Protein AF-A0A835WDF1-F1 (afdb_monomer_lite)

Foldseek 3Di:
DDDPPDPPCPDDPCLPCQVCVVVVVVVVPPDPPDPDDDPPPPADPPCVLLVVLSVVLSVLLVVLVVPDPVVVVLVVLLPDDLVVLLVVLLVVLVVLLVVLVVLCVVLVHDLQLADDPDVLLVVLLVLLLVLLVVLLVCLVVCPDPVNCSVCVLSVVLLVLVLVVCNSSLNPDDLVSLLSSLLSNQLSLLSNLASSLLSVVVVVVLVVVVVVPPDPPPPPDDDDDDPPVCVPPPPVVPCPPVCCLVVSLQVSLQVSLQVQLVVLLVSLAQDPSSVVSLVVCLVCQLVVLLVVLVVVCVVPVVVLVSPPPPPPPPPPDDDDDDDDDDDDDDDDDDDDDDDDDDDDDDDDDDDDDDDPPDPDDDPPPVDDDPDDDPDPDDDPPDRDSVVSSVSSVSSSVSSVVSVVVVNVSSSVSSVVSSVVSSVLSSSLSVSCSVSSGNSSSSSSSSVSSSSSSVVSVVVVVVVVVVVVVVVVVVVVVVVVVPPPD

Radius of gyration: 32.87 Å; chains: 1; bounding box: 90×77×96 Å

Structure (mmCIF, N/CA/C/O backbone):
data_AF-A0A835WDF1-F1
#
_entry.id   AF-A0A835WDF1-F1
#
loop_
_atom_site.group_PDB
_atom_site.id
_atom_site.type_symbol
_atom_site.label_atom_id
_atom_site.label_alt_id
_atom_site.label_comp_id
_atom_site.label_asym_id
_atom_site.label_entity_id
_atom_site.label_seq_id
_atom_site.pdbx_PDB_ins_code
_atom_site.Cartn_x
_atom_site.Cartn_y
_atom_site.Cartn_z
_atom_site.occupancy
_atom_site.B_iso_or_equiv
_atom_site.auth_seq_id
_atom_site.auth_comp_id
_atom_site.auth_asym_id
_atom_site.auth_atom_id
_atom_site.pdbx_PDB_model_num
ATOM 1 N N . MET A 1 1 ? -16.265 18.493 -28.691 1.00 36.94 1 MET A N 1
ATOM 2 C CA . MET A 1 1 ? -14.915 18.797 -28.165 1.00 36.94 1 MET A CA 1
ATOM 3 C C . MET A 1 1 ? -14.176 17.486 -27.919 1.00 36.94 1 MET A C 1
ATOM 5 O O . MET A 1 1 ? -14.350 16.882 -26.872 1.00 36.94 1 MET A O 1
ATOM 9 N N . GLN A 1 2 ? -13.407 17.004 -28.897 1.00 31.72 2 GLN A N 1
ATOM 10 C CA . GLN A 1 2 ? -12.530 15.843 -28.718 1.00 31.72 2 GLN A CA 1
ATOM 11 C C . GLN A 1 2 ? -11.240 16.332 -28.051 1.00 31.72 2 GLN A C 1
ATOM 13 O O . GLN A 1 2 ? -10.405 16.962 -28.696 1.00 31.72 2 GLN A O 1
ATOM 18 N N . ARG A 1 3 ? -11.096 16.116 -26.738 1.00 35.12 3 ARG A N 1
ATOM 19 C CA . ARG A 1 3 ? -9.799 16.287 -26.073 1.00 35.12 3 ARG A CA 1
ATOM 20 C C . ARG A 1 3 ? -8.890 15.183 -26.602 1.00 35.12 3 ARG A C 1
ATOM 22 O O . ARG A 1 3 ? -9.065 14.024 -26.247 1.00 35.12 3 ARG A O 1
ATOM 29 N N . THR A 1 4 ? -7.939 15.543 -27.458 1.00 34.62 4 THR A N 1
ATOM 30 C CA . THR A 1 4 ? -6.808 14.684 -27.819 1.00 34.62 4 THR A CA 1
ATOM 31 C C . THR A 1 4 ? -6.113 14.255 -26.528 1.00 34.62 4 THR A C 1
ATOM 33 O O . THR A 1 4 ? -5.432 15.068 -25.895 1.00 34.62 4 THR A O 1
ATOM 36 N N . GLN A 1 5 ? -6.329 13.008 -26.104 1.00 34.47 5 GLN A N 1
ATOM 37 C CA . GLN A 1 5 ? -5.594 12.393 -25.006 1.00 34.47 5 GLN A CA 1
ATOM 38 C C . GLN A 1 5 ? -4.127 12.320 -25.429 1.00 34.47 5 GLN A C 1
ATOM 40 O O . GLN A 1 5 ? -3.718 11.453 -26.197 1.00 34.47 5 GLN A O 1
ATOM 45 N N . LYS A 1 6 ? -3.320 13.279 -24.964 1.00 34.97 6 LYS A N 1
ATOM 46 C CA . LYS A 1 6 ? -1.870 13.098 -24.959 1.00 34.97 6 LYS A CA 1
ATOM 47 C C . LYS A 1 6 ? -1.597 11.873 -24.086 1.00 34.97 6 LYS A C 1
ATOM 49 O O . LYS A 1 6 ? -2.117 11.855 -22.970 1.00 34.97 6 LYS A O 1
ATOM 54 N N . PRO A 1 7 ? -0.797 10.890 -24.537 1.00 38.28 7 PRO A N 1
ATOM 55 C CA . PRO A 1 7 ? -0.366 9.815 -23.661 1.00 38.28 7 PRO A CA 1
ATOM 56 C C . PRO A 1 7 ? 0.332 10.468 -22.470 1.00 38.28 7 PRO A C 1
ATOM 58 O O . PRO A 1 7 ? 1.368 11.129 -22.615 1.00 38.28 7 PRO A O 1
ATOM 61 N N . CYS A 1 8 ? -0.296 10.374 -21.300 1.00 37.38 8 CYS A N 1
ATOM 62 C CA . CYS A 1 8 ? 0.329 10.770 -20.057 1.00 37.38 8 CYS A CA 1
ATOM 63 C C . CYS A 1 8 ? 1.570 9.892 -19.926 1.00 37.38 8 CYS A C 1
ATOM 65 O O . CYS A 1 8 ? 1.456 8.705 -19.649 1.00 37.38 8 CYS A O 1
ATOM 67 N N . ARG A 1 9 ? 2.756 10.475 -20.146 1.00 40.62 9 ARG A N 1
ATOM 68 C CA . ARG A 1 9 ? 4.038 9.903 -19.718 1.00 40.62 9 ARG A CA 1
ATOM 69 C C . ARG A 1 9 ? 4.033 9.875 -18.186 1.00 40.62 9 ARG A C 1
ATOM 71 O O . ARG A 1 9 ? 4.638 10.735 -17.543 1.00 40.62 9 ARG A O 1
ATOM 78 N N . LEU A 1 10 ? 3.239 8.972 -17.621 1.00 38.28 10 LEU A N 1
ATOM 79 C CA . LEU A 1 10 ? 3.130 8.709 -16.198 1.00 38.28 10 LEU A CA 1
ATOM 80 C C . LEU A 1 10 ? 4.486 8.163 -15.749 1.00 38.28 10 LEU A C 1
ATOM 82 O O . LEU A 1 10 ? 5.119 7.382 -16.449 1.00 38.28 10 LEU A O 1
ATOM 86 N N . GLY A 1 11 ? 4.990 8.737 -14.657 1.00 40.88 11 GLY A N 1
ATOM 87 C CA . GLY A 1 11 ? 6.400 8.753 -14.278 1.00 40.88 11 GLY A CA 1
ATOM 88 C C . GLY A 1 11 ? 7.168 7.462 -14.553 1.00 40.88 11 GLY A C 1
ATOM 89 O O . GLY A 1 11 ? 6.852 6.429 -13.969 1.00 40.88 11 GLY A O 1
ATOM 90 N N . ARG A 1 12 ? 8.239 7.585 -15.357 1.00 41.88 12 ARG A N 1
ATOM 91 C CA . ARG A 1 12 ? 9.385 6.659 -15.394 1.00 41.88 12 ARG A CA 1
ATOM 92 C C . ARG A 1 12 ? 9.587 6.088 -13.994 1.00 41.88 12 ARG A C 1
ATOM 94 O O . ARG A 1 12 ? 9.900 6.842 -13.064 1.00 41.88 12 ARG A O 1
ATOM 101 N N . LEU A 1 13 ? 9.355 4.789 -13.847 1.00 46.00 13 LEU A N 1
ATOM 102 C CA . LEU A 1 13 ? 9.562 4.058 -12.609 1.00 46.00 13 LEU A CA 1
ATOM 103 C C . LEU A 1 13 ? 11.010 4.313 -12.164 1.00 46.00 13 LEU A C 1
ATOM 105 O O . LEU A 1 13 ? 11.958 3.768 -12.707 1.00 46.00 13 LEU A O 1
ATOM 109 N N . ARG A 1 14 ? 11.203 5.143 -11.130 1.00 50.44 14 ARG A N 1
ATOM 110 C CA . ARG A 1 14 ? 12.506 5.434 -10.486 1.00 50.44 14 ARG A CA 1
ATOM 111 C C . ARG A 1 14 ? 13.194 4.200 -9.867 1.00 50.44 14 ARG A C 1
ATOM 113 O O . ARG A 1 14 ? 14.158 4.347 -9.123 1.00 50.44 14 ARG A O 1
ATOM 120 N N . VAL A 1 15 ? 12.722 2.999 -10.189 1.00 45.47 15 VAL A N 1
ATOM 121 C CA . VAL A 1 15 ? 13.295 1.699 -9.831 1.00 45.47 15 VAL A CA 1
ATOM 122 C C . VAL A 1 15 ? 14.751 1.600 -10.299 1.00 45.47 15 VAL A C 1
ATOM 124 O O . VAL A 1 15 ? 15.575 0.982 -9.632 1.00 45.47 15 VAL A O 1
ATOM 127 N N . THR A 1 16 ? 15.095 2.265 -11.400 1.00 43.91 16 THR A N 1
ATOM 128 C CA . THR A 1 16 ? 16.429 2.208 -12.007 1.00 43.91 16 THR A CA 1
ATOM 129 C C . THR A 1 16 ? 17.444 3.126 -11.345 1.00 43.91 16 THR A C 1
ATOM 131 O O . THR A 1 16 ? 18.588 2.735 -11.150 1.00 43.91 16 THR A O 1
ATOM 134 N N . ALA A 1 17 ? 17.032 4.320 -10.920 1.00 44.69 17 ALA A N 1
ATOM 135 C CA . ALA A 1 17 ? 17.978 5.339 -10.482 1.00 44.69 17 ALA A CA 1
ATOM 136 C C . ALA A 1 17 ? 18.622 5.047 -9.122 1.00 44.69 17 ALA A C 1
ATOM 138 O O . ALA A 1 17 ? 19.651 5.637 -8.831 1.00 44.69 17 ALA A O 1
ATOM 139 N N . ARG A 1 18 ? 18.045 4.187 -8.267 1.00 48.53 18 ARG A N 1
ATOM 140 C CA . ARG A 1 18 ? 18.513 4.034 -6.874 1.00 48.53 18 ARG A CA 1
ATOM 141 C C . ARG A 1 18 ? 19.314 2.773 -6.589 1.00 48.53 18 ARG A C 1
ATOM 143 O O . ARG A 1 18 ? 20.218 2.837 -5.765 1.00 48.53 18 ARG A O 1
ATOM 150 N N . ALA A 1 19 ? 19.030 1.680 -7.299 1.00 45.53 19 ALA A N 1
ATOM 151 C CA . ALA A 1 19 ? 19.911 0.514 -7.306 1.00 45.53 19 ALA A CA 1
ATOM 152 C C . ALA A 1 19 ? 21.268 0.872 -7.929 1.00 45.53 19 ALA A C 1
ATOM 154 O O . ALA A 1 19 ? 22.293 0.404 -7.450 1.00 45.53 19 ALA A O 1
ATOM 155 N N . THR A 1 20 ? 21.276 1.785 -8.908 1.00 44.28 20 THR A N 1
ATOM 156 C CA . THR A 1 20 ? 22.512 2.327 -9.463 1.00 44.28 20 THR A CA 1
ATOM 157 C C . THR A 1 20 ? 22.977 3.607 -8.781 1.00 44.28 20 THR A C 1
ATOM 159 O O . THR A 1 20 ? 24.143 3.884 -8.910 1.00 44.28 20 THR A O 1
ATOM 162 N N . ALA A 1 21 ? 22.191 4.395 -8.026 1.00 46.03 21 ALA A N 1
ATOM 163 C CA . ALA A 1 21 ? 22.688 5.666 -7.448 1.00 46.03 21 ALA A CA 1
ATOM 164 C C . ALA A 1 21 ? 23.944 5.514 -6.577 1.00 46.03 21 ALA A C 1
ATOM 166 O O . ALA A 1 21 ? 24.794 6.396 -6.611 1.00 46.03 21 ALA A O 1
ATOM 167 N N . GLY A 1 22 ? 24.081 4.420 -5.820 1.00 49.56 22 GLY A N 1
ATOM 168 C CA . GLY A 1 22 ? 25.311 4.152 -5.062 1.00 49.56 22 GLY A CA 1
ATOM 169 C C . GLY A 1 22 ? 26.520 3.881 -5.967 1.00 49.56 22 GLY A C 1
ATOM 170 O O . GLY A 1 22 ? 27.628 4.306 -5.662 1.00 49.56 22 GLY A O 1
ATOM 171 N N . GLU A 1 23 ? 26.293 3.246 -7.116 1.00 47.31 23 GLU A N 1
ATOM 172 C CA . GLU A 1 23 ? 27.319 2.840 -8.087 1.00 47.31 23 GLU A CA 1
ATOM 173 C C . GLU A 1 23 ? 27.581 3.927 -9.154 1.00 47.31 23 GLU A C 1
ATOM 175 O O . GLU A 1 23 ? 28.703 4.149 -9.584 1.00 47.31 23 GLU A O 1
ATOM 180 N N . SER A 1 24 ? 26.559 4.699 -9.518 1.00 45.53 24 SER A N 1
ATOM 181 C CA . SER A 1 24 ? 26.568 5.859 -10.407 1.00 45.53 24 SER A CA 1
ATOM 182 C C . SER A 1 24 ? 27.113 7.098 -9.709 1.00 45.53 24 SER A C 1
ATOM 184 O O . SER A 1 24 ? 27.758 7.890 -10.376 1.00 45.53 24 SER A O 1
ATOM 186 N N . ALA A 1 25 ? 26.918 7.273 -8.395 1.00 50.84 25 ALA A N 1
ATOM 187 C CA . ALA A 1 25 ? 27.629 8.308 -7.638 1.00 50.84 25 ALA A CA 1
ATOM 188 C C . ALA A 1 25 ? 29.126 7.981 -7.516 1.00 50.84 25 ALA A C 1
ATOM 190 O O . ALA A 1 25 ? 29.946 8.893 -7.567 1.00 50.84 25 ALA A O 1
ATOM 191 N N . ALA A 1 26 ? 29.482 6.693 -7.434 1.00 51.72 26 ALA A N 1
ATOM 192 C CA . ALA A 1 26 ? 30.872 6.247 -7.508 1.00 51.72 26 ALA A CA 1
ATOM 193 C C . ALA A 1 26 ? 31.467 6.421 -8.923 1.00 51.72 26 ALA A C 1
ATOM 195 O O . ALA A 1 26 ? 32.619 6.819 -9.051 1.00 51.72 26 ALA A O 1
ATOM 196 N N . LEU A 1 27 ? 30.680 6.208 -9.987 1.00 49.94 27 LEU A N 1
ATOM 197 C CA . LEU A 1 27 ? 31.109 6.422 -11.380 1.00 49.94 27 LEU A CA 1
ATOM 198 C C . LEU A 1 27 ? 31.117 7.907 -11.805 1.00 49.94 27 LEU A C 1
ATOM 200 O O . LEU A 1 27 ? 31.931 8.297 -12.636 1.00 49.94 27 LEU A O 1
ATOM 204 N N . GLN A 1 28 ? 30.260 8.758 -11.230 1.00 49.81 28 GLN A N 1
ATOM 205 C CA . GLN A 1 28 ? 30.216 10.205 -11.507 1.00 49.81 28 GLN A CA 1
ATOM 206 C C . GLN A 1 28 ? 31.259 11.020 -10.734 1.00 49.81 28 GLN A C 1
ATOM 208 O O . GLN A 1 28 ? 31.446 12.193 -11.043 1.00 49.81 28 GLN A O 1
ATOM 213 N N . GLN A 1 29 ? 31.950 10.429 -9.757 1.00 52.03 29 GLN A N 1
ATOM 214 C CA . GLN A 1 29 ? 33.088 11.067 -9.085 1.00 52.03 29 GLN A CA 1
ATOM 215 C C . GLN A 1 29 ? 34.413 10.913 -9.849 1.00 52.03 29 GLN A C 1
ATOM 217 O O . GLN A 1 29 ? 35.457 11.316 -9.338 1.00 52.03 29 GLN A O 1
ATOM 222 N N . SER A 1 30 ? 34.392 10.390 -11.081 1.00 42.69 30 SER A N 1
ATOM 223 C CA . SER A 1 30 ? 35.556 10.477 -11.965 1.00 42.69 30 SER A CA 1
ATOM 224 C C . SER A 1 30 ? 35.763 11.946 -12.386 1.00 42.69 30 SER A C 1
ATOM 226 O O . SER A 1 30 ? 34.835 12.546 -12.932 1.00 42.69 30 SER A O 1
ATOM 228 N N . PRO A 1 31 ? 36.928 12.554 -12.093 1.00 53.31 31 PRO A N 1
ATOM 229 C CA . PRO A 1 31 ? 37.146 13.997 -12.187 1.00 53.31 31 PRO A CA 1
ATOM 230 C C . PRO A 1 31 ? 36.981 14.525 -13.618 1.00 53.31 31 PRO A C 1
ATOM 232 O O . PRO A 1 31 ? 37.459 13.933 -14.581 1.00 53.31 31 PRO A O 1
ATOM 235 N N . ALA A 1 32 ? 36.292 15.661 -13.728 1.00 55.94 32 ALA A N 1
ATOM 236 C CA . ALA A 1 32 ? 35.835 16.296 -14.962 1.00 55.94 32 ALA A CA 1
ATOM 237 C C . ALA A 1 32 ? 36.864 17.251 -15.612 1.00 55.94 32 ALA A C 1
ATOM 239 O O . ALA A 1 32 ? 36.460 18.167 -16.325 1.00 55.94 32 ALA A O 1
ATOM 240 N N . ASP A 1 33 ? 38.166 17.066 -15.371 1.00 50.16 33 ASP A N 1
ATOM 241 C CA . ASP A 1 33 ? 39.182 18.082 -15.702 1.00 50.16 33 ASP A CA 1
ATOM 242 C C . ASP A 1 33 ? 39.882 17.938 -17.068 1.00 50.16 33 ASP A C 1
ATOM 244 O O . ASP A 1 33 ? 40.638 18.830 -17.436 1.00 50.16 33 ASP A O 1
ATOM 248 N N . ASP A 1 34 ? 39.575 16.930 -17.892 1.00 51.88 34 ASP A N 1
ATOM 249 C CA . ASP A 1 34 ? 40.166 16.803 -19.240 1.00 51.88 34 ASP A CA 1
ATOM 250 C C . ASP A 1 34 ? 39.129 17.022 -20.355 1.00 51.88 34 ASP A C 1
ATOM 252 O O . ASP A 1 34 ? 38.756 16.128 -21.116 1.00 51.88 34 ASP A O 1
ATOM 256 N N . ALA A 1 35 ? 38.638 18.256 -20.459 1.00 59.72 35 ALA A N 1
ATOM 257 C CA . ALA A 1 35 ? 37.813 18.708 -21.573 1.00 59.72 35 ALA A CA 1
ATOM 258 C C . ALA A 1 35 ? 38.697 19.260 -22.704 1.00 59.72 35 ALA A C 1
ATOM 260 O O . ALA A 1 35 ? 39.084 20.422 -22.637 1.00 59.72 35 ALA A O 1
ATOM 261 N N . ALA A 1 36 ? 38.993 18.448 -23.734 1.00 56.69 36 ALA A N 1
ATOM 262 C CA . ALA A 1 36 ? 39.144 18.916 -25.133 1.00 56.69 36 ALA A CA 1
ATOM 263 C C . ALA A 1 36 ? 39.573 17.850 -26.165 1.00 56.69 36 ALA A C 1
ATOM 265 O O . ALA A 1 36 ? 39.507 18.143 -27.357 1.00 56.69 36 ALA A O 1
ATOM 266 N N . ALA A 1 37 ? 40.004 16.642 -25.791 1.00 51.91 37 ALA A N 1
ATOM 267 C CA . ALA A 1 37 ? 40.543 15.693 -26.771 1.00 51.91 37 ALA A CA 1
ATOM 268 C C . ALA A 1 37 ? 39.664 14.441 -26.940 1.00 51.91 37 ALA A C 1
ATOM 270 O O . ALA A 1 37 ? 39.667 13.543 -26.108 1.00 51.91 37 ALA A O 1
ATOM 271 N N . ASP A 1 38 ? 38.980 14.393 -28.086 1.00 50.66 38 ASP A N 1
ATOM 272 C CA . ASP A 1 38 ? 38.555 13.178 -28.795 1.00 50.66 38 ASP A CA 1
ATOM 273 C C . ASP A 1 38 ? 37.323 12.404 -28.255 1.00 50.66 38 ASP A C 1
ATOM 275 O O . ASP A 1 38 ? 37.407 11.329 -27.654 1.00 50.66 38 ASP A O 1
ATOM 279 N N . ASP A 1 39 ? 36.131 12.924 -28.584 1.00 52.53 39 ASP A N 1
ATOM 280 C CA . ASP A 1 39 ? 34.796 12.333 -28.335 1.00 52.53 39 ASP A CA 1
ATOM 281 C C . ASP A 1 39 ? 34.558 10.997 -29.093 1.00 52.53 39 ASP A C 1
ATOM 283 O O . ASP A 1 39 ? 33.508 10.364 -28.970 1.00 52.53 39 ASP A O 1
ATOM 287 N N . SER A 1 40 ? 35.540 10.506 -29.860 1.00 54.22 40 SER A N 1
ATOM 288 C CA . SER A 1 40 ? 35.450 9.239 -30.600 1.00 54.22 40 SER A CA 1
ATOM 289 C C . SER A 1 40 ? 35.716 7.994 -29.728 1.00 54.22 40 SER A C 1
ATOM 291 O O . SER A 1 40 ? 35.341 6.866 -30.077 1.00 54.22 40 SER A O 1
ATOM 293 N N . SER A 1 41 ? 36.272 8.169 -28.525 1.00 48.38 41 SER A N 1
ATOM 294 C CA . SER A 1 41 ? 36.748 7.073 -27.672 1.00 48.38 41 SER A CA 1
ATOM 295 C C . SER A 1 41 ? 35.884 6.773 -26.439 1.00 48.38 41 SER A C 1
ATOM 297 O O . SER A 1 41 ? 36.360 6.124 -25.514 1.00 48.38 41 SER A O 1
ATOM 299 N N . ARG A 1 42 ? 34.584 7.125 -26.421 1.00 54.53 42 ARG A N 1
ATOM 300 C CA . ARG A 1 42 ? 33.667 6.624 -25.370 1.00 54.53 42 ARG A CA 1
ATOM 301 C C . ARG A 1 42 ? 33.622 5.096 -25.387 1.00 54.53 42 ARG A C 1
ATOM 303 O O . ARG A 1 42 ? 32.972 4.504 -26.253 1.00 54.53 42 ARG A O 1
ATOM 310 N N . ALA A 1 43 ? 34.393 4.471 -24.502 1.00 56.16 43 ALA A N 1
ATOM 311 C CA . ALA A 1 43 ? 34.409 3.037 -24.278 1.00 56.16 43 ALA A CA 1
ATOM 312 C C . ALA A 1 43 ? 32.974 2.553 -24.043 1.00 56.16 43 ALA A C 1
ATOM 314 O O . ALA A 1 43 ? 32.156 3.282 -23.485 1.00 56.16 43 ALA A O 1
ATOM 315 N N . TYR A 1 44 ? 32.657 1.350 -24.520 1.00 59.44 44 TYR A N 1
ATOM 316 C CA . TYR A 1 44 ? 31.356 0.730 -24.304 1.00 59.44 44 TYR A CA 1
ATOM 317 C C . TYR A 1 44 ? 31.055 0.716 -22.799 1.00 59.44 44 TYR A C 1
ATOM 319 O O . TYR A 1 44 ? 31.692 -0.023 -22.048 1.00 59.44 44 TYR A O 1
ATOM 327 N N . GLU A 1 45 ? 30.139 1.577 -22.343 1.00 69.25 45 GLU A N 1
ATOM 328 C CA . GLU A 1 45 ? 29.795 1.616 -20.929 1.00 69.25 45 GLU A CA 1
ATOM 329 C C . GLU A 1 45 ? 29.053 0.317 -20.575 1.00 69.25 45 GLU A C 1
ATOM 331 O O . GLU A 1 45 ? 28.010 0.021 -21.169 1.00 69.25 45 GLU A O 1
ATOM 336 N N . PRO A 1 46 ? 29.508 -0.439 -19.562 1.00 66.19 46 PRO A N 1
ATOM 337 C CA . PRO A 1 46 ? 28.806 -1.630 -19.076 1.00 66.19 46 PRO A CA 1
ATOM 338 C C . PRO A 1 46 ? 27.390 -1.327 -18.539 1.00 66.19 46 PRO A C 1
ATOM 340 O O . PRO A 1 46 ? 26.641 -2.243 -18.207 1.00 66.19 46 PRO A O 1
ATOM 343 N N . SER A 1 47 ? 26.990 -0.050 -18.487 1.00 75.44 47 SER A N 1
ATOM 344 C CA . SER A 1 47 ? 25.651 0.427 -18.139 1.00 75.44 47 SER A CA 1
ATOM 345 C C . SER A 1 47 ? 24.593 0.106 -19.210 1.00 75.44 47 SER A C 1
ATOM 347 O O . SER A 1 47 ? 23.412 -0.031 -18.883 1.00 75.44 47 SER A O 1
ATOM 349 N N . VAL A 1 48 ? 24.981 -0.061 -20.482 1.00 78.12 48 VAL A N 1
ATOM 350 C CA . VAL A 1 48 ? 24.038 -0.159 -21.613 1.00 78.12 48 VAL A CA 1
ATOM 351 C C . VAL A 1 48 ? 23.110 -1.389 -21.544 1.00 78.12 48 VAL A C 1
ATOM 353 O O . VAL A 1 48 ? 21.900 -1.208 -21.737 1.00 78.12 48 VAL A O 1
ATOM 356 N N . PRO A 1 49 ? 23.585 -2.616 -21.233 1.00 84.75 49 PRO A N 1
ATOM 357 C CA . PRO A 1 49 ? 22.713 -3.787 -21.100 1.00 84.75 49 PRO A CA 1
ATOM 358 C C . PRO A 1 49 ? 21.688 -3.634 -19.977 1.00 84.75 49 PRO A C 1
ATOM 360 O O . PRO A 1 49 ? 20.508 -3.910 -20.180 1.00 84.75 49 PRO A O 1
ATOM 363 N N . TYR A 1 50 ? 22.110 -3.123 -18.817 1.00 86.44 50 TYR A N 1
ATOM 364 C CA . TYR A 1 50 ? 21.232 -2.900 -17.668 1.00 86.44 50 TYR A CA 1
ATOM 365 C C . TYR A 1 50 ? 20.199 -1.801 -17.934 1.00 86.44 50 TYR A C 1
ATOM 367 O O . TYR A 1 50 ? 19.034 -1.941 -17.562 1.00 86.44 50 TYR A O 1
ATOM 375 N N . LEU A 1 51 ? 20.576 -0.728 -18.633 1.00 85.38 51 LEU A N 1
ATOM 376 C CA . LEU A 1 51 ? 19.638 0.322 -19.038 1.00 85.38 51 LEU A CA 1
ATOM 377 C C . LEU A 1 51 ? 18.590 -0.195 -20.033 1.00 85.38 51 LEU A C 1
ATOM 379 O O . LEU A 1 51 ? 17.413 0.127 -19.911 1.00 85.38 51 LEU A O 1
ATOM 383 N N . ALA A 1 52 ? 18.985 -1.033 -20.990 1.00 82.56 52 ALA A N 1
ATOM 384 C CA . ALA A 1 52 ? 18.040 -1.642 -21.924 1.00 82.56 52 ALA A CA 1
ATOM 385 C C . ALA A 1 52 ? 17.121 -2.663 -21.233 1.00 82.56 52 ALA A C 1
ATOM 387 O O . ALA A 1 52 ? 15.911 -2.661 -21.447 1.00 82.56 52 ALA A O 1
ATOM 388 N N . ALA A 1 53 ? 17.689 -3.501 -20.364 1.00 86.81 53 ALA A N 1
ATOM 389 C CA . ALA A 1 53 ? 16.959 -4.460 -19.545 1.00 86.81 53 ALA A CA 1
ATOM 390 C C . ALA A 1 53 ? 15.916 -3.781 -18.650 1.00 86.81 53 ALA A C 1
ATOM 392 O O . ALA A 1 53 ? 14.778 -4.234 -18.550 1.00 86.81 53 ALA A O 1
ATOM 393 N N . THR A 1 54 ? 16.292 -2.681 -18.006 1.00 88.62 54 THR A N 1
ATOM 394 C CA . THR A 1 54 ? 15.387 -1.934 -17.133 1.00 88.62 54 THR A CA 1
ATOM 395 C C . THR A 1 54 ? 14.266 -1.247 -17.903 1.00 88.62 54 THR A C 1
ATOM 397 O O . THR A 1 54 ? 13.117 -1.366 -17.495 1.00 88.62 54 THR A O 1
ATOM 400 N N . GLN A 1 55 ? 14.561 -0.608 -19.039 1.00 89.69 55 GLN A N 1
ATOM 401 C CA . GLN A 1 55 ? 13.529 -0.047 -19.920 1.00 89.69 55 GLN A CA 1
ATOM 402 C C . GLN A 1 55 ? 12.539 -1.125 -20.363 1.00 89.69 55 GLN A C 1
ATOM 404 O O . GLN A 1 55 ? 11.331 -0.936 -20.256 1.00 89.69 55 GLN A O 1
ATOM 409 N N . ARG A 1 56 ? 13.048 -2.296 -20.765 1.00 90.81 56 ARG A N 1
ATOM 410 C CA . ARG A 1 56 ? 12.194 -3.417 -21.152 1.00 90.81 56 ARG A CA 1
ATOM 411 C C . ARG A 1 56 ? 11.328 -3.914 -19.997 1.00 90.81 56 ARG A C 1
ATOM 413 O O . ARG A 1 56 ? 10.162 -4.238 -20.195 1.00 90.81 56 ARG A O 1
ATOM 420 N N . LEU A 1 57 ? 11.889 -3.989 -18.792 1.00 91.19 57 LEU A N 1
ATOM 421 C CA . LEU A 1 57 ? 11.132 -4.348 -17.599 1.00 91.19 57 LEU A CA 1
ATOM 422 C C . LEU A 1 57 ? 10.012 -3.337 -17.323 1.00 91.19 57 LEU A C 1
ATOM 424 O O . LEU A 1 57 ? 8.900 -3.751 -17.019 1.00 91.19 57 LEU A O 1
ATOM 428 N N . GLU A 1 58 ? 10.287 -2.038 -17.438 1.00 90.94 58 GLU A N 1
ATOM 429 C CA . GLU A 1 58 ? 9.282 -0.985 -17.258 1.00 90.94 58 GLU A CA 1
ATOM 430 C C . GLU A 1 58 ? 8.143 -1.117 -18.274 1.00 90.94 58 GLU A C 1
ATOM 432 O O . GLU A 1 58 ? 6.987 -1.147 -17.864 1.00 90.94 58 GLU A O 1
ATOM 437 N N . GLU A 1 59 ? 8.461 -1.295 -19.559 1.00 90.12 59 GLU A N 1
ATOM 438 C CA . GLU A 1 59 ? 7.467 -1.518 -20.617 1.00 90.12 59 GLU A CA 1
ATOM 439 C C . GLU A 1 59 ? 6.600 -2.749 -20.343 1.00 90.12 59 GLU A C 1
ATOM 441 O O . GLU A 1 59 ? 5.380 -2.694 -20.473 1.00 90.12 59 GLU A O 1
ATOM 446 N N . LEU A 1 60 ? 7.216 -3.866 -19.947 1.00 89.81 60 LEU A N 1
ATOM 447 C CA . LEU A 1 60 ? 6.493 -5.101 -19.644 1.00 89.81 60 LEU A CA 1
ATOM 448 C C . LEU A 1 60 ? 5.591 -4.948 -18.420 1.00 89.81 60 LEU A C 1
ATOM 450 O O . LEU A 1 60 ? 4.469 -5.446 -18.418 1.00 89.81 60 LEU A O 1
ATOM 454 N N . LEU A 1 61 ? 6.070 -4.272 -17.374 1.00 90.06 61 LEU A N 1
ATOM 455 C CA . LEU A 1 61 ? 5.277 -4.012 -16.175 1.00 90.06 61 LEU A CA 1
ATOM 456 C C . LEU A 1 61 ? 4.122 -3.051 -16.462 1.00 90.06 61 LEU A C 1
ATOM 458 O O . LEU A 1 61 ? 3.044 -3.251 -15.910 1.00 90.06 61 LEU A O 1
ATOM 462 N N . GLU A 1 62 ? 4.332 -2.057 -17.324 1.00 87.81 62 GLU A N 1
ATOM 463 C CA . GLU A 1 62 ? 3.296 -1.134 -17.786 1.00 87.81 62 GLU A CA 1
ATOM 464 C C . GLU A 1 62 ? 2.241 -1.871 -18.625 1.00 87.81 62 GLU A C 1
ATOM 466 O O . GLU A 1 62 ? 1.050 -1.789 -18.333 1.00 87.81 62 GLU A O 1
ATOM 471 N N . GLN A 1 63 ? 2.660 -2.697 -19.586 1.00 89.12 63 GLN A N 1
ATOM 472 C CA . GLN A 1 63 ? 1.752 -3.539 -20.374 1.00 89.12 63 GLN A CA 1
ATOM 473 C C . GLN A 1 63 ? 0.955 -4.508 -19.489 1.00 89.12 63 GLN A C 1
ATOM 475 O O . GLN A 1 63 ? -0.264 -4.632 -19.632 1.00 89.12 63 GLN A O 1
ATOM 480 N N . ALA A 1 64 ? 1.622 -5.158 -18.533 1.00 88.00 64 ALA A N 1
ATOM 481 C CA . ALA A 1 64 ? 0.973 -6.056 -17.586 1.00 88.00 64 ALA A CA 1
ATOM 482 C C . ALA A 1 64 ? 0.017 -5.312 -16.640 1.00 88.00 64 ALA A C 1
ATOM 484 O O . ALA A 1 64 ? -1.003 -5.876 -16.246 1.00 88.00 64 ALA A O 1
ATOM 485 N N . SER A 1 65 ? 0.313 -4.057 -16.276 1.00 83.56 65 SER A N 1
ATOM 486 C CA . SER A 1 65 ? -0.590 -3.253 -15.449 1.00 83.56 65 SER A CA 1
ATOM 487 C C . SER A 1 65 ? -1.799 -2.741 -16.225 1.00 83.56 65 SER A C 1
ATOM 489 O O . SER A 1 65 ? -2.878 -2.672 -15.650 1.00 83.56 65 SER A O 1
ATOM 491 N N . TRP A 1 66 ? -1.675 -2.443 -17.521 1.00 78.62 66 TRP A N 1
ATOM 492 C CA . TRP A 1 66 ? -2.817 -2.021 -18.350 1.00 78.62 66 TRP A CA 1
ATOM 493 C C . TRP A 1 66 ? -3.846 -3.136 -18.530 1.00 78.62 66 TRP A C 1
ATOM 495 O O . TRP A 1 66 ? -5.035 -2.870 -18.656 1.00 78.62 66 TRP A O 1
ATOM 505 N N . CYS A 1 67 ? -3.393 -4.388 -18.495 1.00 76.88 67 CYS A N 1
ATOM 506 C CA . CYS A 1 67 ? -4.277 -5.548 -18.513 1.00 76.88 67 CYS A CA 1
ATOM 507 C C . CYS A 1 67 ? -4.952 -5.808 -17.155 1.00 76.88 67 CYS A C 1
ATOM 509 O O . CYS A 1 67 ? -5.760 -6.727 -17.051 1.00 76.88 67 CYS A O 1
ATOM 511 N N . SER A 1 68 ? -4.614 -5.048 -16.106 1.00 82.50 68 SER A N 1
ATOM 512 C CA . SER A 1 68 ? -5.265 -5.190 -14.808 1.00 82.50 68 SER A CA 1
ATOM 513 C C . SER A 1 68 ? -6.525 -4.330 -14.752 1.00 82.50 68 SER A C 1
ATOM 515 O O . SER A 1 68 ? -6.472 -3.115 -14.944 1.00 82.50 68 SER A O 1
ATOM 517 N N . GLU A 1 69 ? -7.656 -4.962 -14.440 1.00 86.44 69 GLU A N 1
ATOM 518 C CA . GLU A 1 69 ? -8.930 -4.281 -14.167 1.00 86.44 69 GLU A CA 1
ATOM 519 C C . GLU A 1 69 ? -8.764 -3.182 -13.105 1.00 86.44 69 GLU A C 1
ATOM 521 O O . GLU A 1 69 ? -9.413 -2.143 -13.160 1.00 86.44 69 GLU A O 1
ATOM 526 N N . GLU A 1 70 ? -7.827 -3.375 -12.174 1.00 84.94 70 GLU A N 1
ATOM 527 C CA . GLU A 1 70 ? -7.490 -2.406 -11.138 1.00 84.94 70 GLU A CA 1
ATOM 528 C C . GLU A 1 70 ? -6.987 -1.071 -11.707 1.00 84.94 70 GLU A C 1
ATOM 530 O O . GLU A 1 70 ? -7.380 -0.016 -11.214 1.00 84.94 70 GLU A O 1
ATOM 535 N N . GLU A 1 71 ? -6.148 -1.078 -12.746 1.00 84.00 71 GLU A N 1
ATOM 536 C CA . GLU A 1 71 ? -5.635 0.168 -13.328 1.00 84.00 71 GLU A CA 1
ATOM 537 C C . GLU A 1 71 ? -6.713 0.896 -14.140 1.00 84.00 71 GLU A C 1
ATOM 539 O O . GLU A 1 71 ? -6.798 2.124 -14.082 1.00 84.00 71 GLU A O 1
ATOM 544 N N . ALA A 1 72 ? -7.588 0.151 -14.824 1.00 88.19 72 ALA A N 1
ATOM 545 C CA . ALA A 1 72 ? -8.765 0.719 -15.477 1.00 88.19 72 ALA A CA 1
ATOM 546 C C . ALA A 1 72 ? -9.684 1.401 -14.450 1.00 88.19 72 ALA A C 1
ATOM 548 O O . ALA A 1 72 ? -10.011 2.577 -14.608 1.00 88.19 72 ALA A O 1
ATOM 549 N N . LEU A 1 73 ? -9.992 0.717 -13.342 1.00 90.25 73 LEU A N 1
ATOM 550 C CA . LEU A 1 73 ? -10.774 1.275 -12.236 1.00 90.25 73 LEU A CA 1
ATOM 551 C C . LEU A 1 73 ? -10.094 2.498 -11.613 1.00 90.25 73 LEU A C 1
ATOM 553 O O . LEU A 1 73 ? -10.752 3.499 -11.350 1.00 90.25 73 LEU A O 1
ATOM 557 N N . ARG A 1 74 ? -8.772 2.472 -11.404 1.00 90.44 74 ARG A N 1
ATOM 558 C CA . ARG A 1 74 ? -8.030 3.640 -10.901 1.00 90.44 74 ARG A CA 1
ATOM 559 C C . ARG A 1 74 ? -8.104 4.814 -11.864 1.00 90.44 74 ARG A C 1
ATOM 561 O O . ARG A 1 74 ? -8.222 5.949 -11.406 1.00 90.44 74 ARG A O 1
ATOM 568 N N . HIS A 1 75 ? -8.029 4.567 -13.170 1.00 91.25 75 HIS A N 1
ATOM 569 C CA . HIS A 1 75 ? -8.133 5.628 -14.161 1.00 91.25 75 HIS A CA 1
ATOM 570 C C . HIS A 1 75 ? -9.548 6.209 -14.221 1.00 91.25 75 HIS A C 1
ATOM 572 O O . HIS A 1 75 ? -9.703 7.430 -14.264 1.00 91.25 75 HIS A O 1
ATOM 578 N N . GLU A 1 76 ? -10.574 5.362 -14.149 1.00 93.94 76 GLU A N 1
ATOM 579 C CA . GLU A 1 76 ? -11.967 5.793 -14.028 1.00 93.94 76 GLU A CA 1
ATOM 580 C C . GLU A 1 76 ? -12.168 6.641 -12.774 1.00 93.94 76 GLU A C 1
ATOM 582 O O . GLU A 1 76 ? -12.619 7.778 -12.890 1.00 93.94 76 GLU A O 1
ATOM 587 N N . VAL A 1 77 ? -11.734 6.147 -11.608 1.00 94.88 77 VAL A N 1
ATOM 588 C CA . VAL A 1 77 ? -11.802 6.860 -10.324 1.00 94.88 77 VAL A CA 1
ATOM 589 C C . VAL A 1 77 ? -11.067 8.194 -10.393 1.00 94.88 77 VAL A C 1
ATOM 591 O O . VAL A 1 77 ? -11.617 9.200 -9.957 1.00 94.88 77 VAL A O 1
ATOM 594 N N . ALA A 1 78 ? -9.865 8.241 -10.974 1.00 94.50 78 ALA A N 1
ATOM 595 C CA . ALA A 1 78 ? -9.102 9.479 -11.121 1.00 94.50 78 ALA A CA 1
ATOM 596 C C . ALA A 1 78 ? -9.866 10.543 -11.922 1.00 94.50 78 ALA A C 1
ATOM 598 O O . ALA A 1 78 ? -9.807 11.721 -11.569 1.00 94.50 78 ALA A O 1
ATOM 599 N N . ASN A 1 79 ? -10.605 10.122 -12.953 1.00 95.62 79 ASN A N 1
ATOM 600 C CA . ASN A 1 79 ? -11.385 10.992 -13.833 1.00 95.62 79 ASN A CA 1
ATOM 601 C C . ASN A 1 79 ? -12.768 11.368 -13.266 1.00 95.62 79 ASN A C 1
ATOM 603 O O . ASN A 1 79 ? -13.478 12.165 -13.886 1.00 95.62 79 ASN A O 1
ATOM 607 N N . LEU A 1 80 ? -13.176 10.812 -12.120 1.00 96.50 80 LEU A N 1
ATOM 608 C CA . LEU A 1 80 ? -14.440 11.171 -11.485 1.00 96.50 80 LEU A CA 1
ATOM 609 C C . LEU A 1 80 ? -14.406 12.595 -10.921 1.00 96.50 80 LEU A C 1
ATOM 611 O O . LEU A 1 80 ? -13.390 13.074 -10.410 1.00 96.50 80 LEU A O 1
ATOM 615 N N . ILE A 1 81 ? -15.576 13.231 -10.948 1.00 97.25 81 ILE A N 1
ATOM 616 C CA . ILE A 1 81 ? -15.843 14.493 -10.252 1.00 97.25 81 ILE A CA 1
ATOM 617 C C . ILE A 1 81 ? -15.583 14.281 -8.745 1.00 97.25 81 ILE A C 1
ATOM 619 O O . ILE A 1 81 ? -15.963 13.230 -8.215 1.00 97.25 81 ILE A O 1
ATOM 623 N N . PRO A 1 82 ? -14.971 15.248 -8.034 1.00 96.56 82 PRO A N 1
ATOM 624 C CA . PRO A 1 82 ? -14.631 15.129 -6.611 1.00 96.56 82 PRO A CA 1
ATOM 625 C C . PRO A 1 82 ? -15.816 14.721 -5.719 1.00 96.56 82 PRO A C 1
ATOM 627 O O . PRO A 1 82 ? -15.672 13.877 -4.837 1.00 96.56 82 PRO A O 1
ATOM 630 N N . GLU A 1 83 ? -17.016 15.231 -6.000 1.00 96.94 83 GLU A N 1
ATOM 631 C CA . GLU A 1 83 ? -18.245 14.868 -5.280 1.00 96.94 83 GLU A CA 1
ATOM 632 C C . GLU A 1 83 ? -18.586 13.376 -5.406 1.00 96.94 83 GLU A C 1
ATOM 634 O O . GLU A 1 83 ? -19.003 12.737 -4.436 1.00 96.94 83 GLU A O 1
ATOM 639 N N . LEU A 1 84 ? -18.363 12.785 -6.585 1.00 96.94 84 LEU A N 1
ATOM 640 C CA . LEU A 1 84 ? -18.622 11.366 -6.810 1.00 96.94 84 LEU A CA 1
ATOM 641 C C . LEU A 1 84 ? -17.555 10.493 -6.138 1.00 96.94 84 LEU A C 1
ATOM 643 O O . LEU A 1 84 ? -17.898 9.441 -5.601 1.00 96.94 84 LEU A O 1
ATOM 647 N N . LYS A 1 85 ? -16.292 10.947 -6.090 1.00 96.50 85 LYS A N 1
ATOM 648 C CA . LYS A 1 85 ? -15.220 10.287 -5.318 1.00 96.50 85 LYS A CA 1
ATOM 649 C C . LYS A 1 85 ? -15.581 10.224 -3.833 1.00 96.50 85 LYS A C 1
ATOM 651 O O . LYS A 1 85 ? -15.512 9.156 -3.226 1.00 96.50 85 LYS A O 1
ATOM 656 N N . LEU A 1 86 ? -16.036 11.342 -3.264 1.00 96.69 86 LEU A N 1
ATOM 657 C CA . LEU A 1 86 ? -16.495 11.402 -1.874 1.00 96.69 86 LEU A CA 1
ATOM 658 C C . LEU A 1 86 ? -17.737 10.541 -1.637 1.00 96.69 86 LEU A C 1
ATOM 660 O O . LEU A 1 86 ? -17.811 9.855 -0.621 1.00 96.69 86 LEU A O 1
ATOM 664 N N . THR A 1 87 ? -18.687 10.522 -2.574 1.00 97.12 87 THR A N 1
ATOM 665 C CA . THR A 1 87 ? -19.880 9.664 -2.485 1.00 97.12 87 THR A CA 1
ATOM 666 C C . THR A 1 87 ? -19.495 8.185 -2.498 1.00 97.12 87 THR A C 1
ATOM 668 O O . THR A 1 87 ? -19.978 7.417 -1.670 1.00 97.12 87 THR A O 1
ATOM 671 N N . LEU A 1 88 ? -18.574 7.781 -3.380 1.00 96.06 88 LEU A N 1
ATOM 672 C CA . LEU A 1 88 ? -18.044 6.420 -3.428 1.00 96.06 88 LEU A CA 1
ATOM 673 C C . LEU A 1 88 ? -17.353 6.050 -2.110 1.00 96.06 88 LEU A C 1
ATOM 675 O O . LEU A 1 88 ? -17.657 5.006 -1.535 1.00 96.06 88 LEU A O 1
ATOM 679 N N . ALA A 1 89 ? -16.477 6.921 -1.602 1.00 95.94 89 ALA A N 1
ATOM 680 C CA . ALA A 1 89 ? -15.822 6.718 -0.314 1.00 95.94 89 ALA A CA 1
ATOM 681 C C . ALA A 1 89 ? -16.838 6.621 0.834 1.00 95.94 89 ALA A C 1
ATOM 683 O O . ALA A 1 89 ? -16.691 5.769 1.704 1.00 95.94 89 ALA A O 1
ATOM 684 N N . THR A 1 90 ? -17.899 7.433 0.803 1.00 97.12 90 THR A N 1
ATOM 685 C CA . THR A 1 90 ? -18.991 7.419 1.793 1.00 97.12 90 THR A CA 1
ATOM 686 C C . THR A 1 90 ? -19.771 6.119 1.745 1.00 97.12 90 THR A C 1
ATOM 688 O O . THR A 1 90 ? -20.026 5.525 2.789 1.00 97.12 90 THR A O 1
ATOM 691 N N . ASN A 1 91 ? -20.073 5.612 0.552 1.00 97.12 91 ASN A N 1
ATOM 692 C CA . ASN A 1 91 ? -20.733 4.322 0.393 1.00 97.12 91 ASN A CA 1
ATOM 693 C C . ASN A 1 91 ? -19.861 3.186 0.942 1.00 97.12 91 ASN A C 1
ATOM 695 O O . ASN A 1 91 ? -20.345 2.377 1.731 1.00 97.12 91 ASN A O 1
ATOM 699 N N . VAL A 1 92 ? -18.565 3.163 0.609 1.00 95.62 92 VAL A N 1
ATOM 700 C CA . VAL A 1 92 ? -17.621 2.161 1.134 1.00 95.62 92 VAL A CA 1
ATOM 701 C C . VAL A 1 92 ? -17.492 2.269 2.657 1.00 95.62 92 VAL A C 1
ATOM 703 O O . VAL A 1 92 ? -17.630 1.265 3.352 1.00 95.62 92 VAL A O 1
ATOM 706 N N . GLY A 1 93 ? -17.300 3.477 3.191 1.00 96.25 93 GLY A N 1
ATOM 707 C CA . GLY A 1 93 ? -17.212 3.728 4.630 1.00 96.25 93 GLY A CA 1
ATOM 708 C C . GLY A 1 93 ? -18.486 3.322 5.373 1.00 96.25 93 GLY A C 1
ATOM 709 O O . GLY A 1 93 ? -18.411 2.665 6.408 1.00 96.25 93 GLY A O 1
ATOM 710 N N . SER A 1 94 ? -19.665 3.620 4.820 1.00 96.75 94 SER A N 1
ATOM 711 C CA . SER A 1 94 ? -20.951 3.216 5.404 1.00 96.75 94 SER A CA 1
ATOM 712 C C . SER A 1 94 ? -21.140 1.698 5.405 1.00 96.75 94 SER A C 1
ATOM 714 O O . SER A 1 94 ? -21.591 1.145 6.406 1.00 96.75 94 SER A O 1
ATOM 716 N N . LEU A 1 95 ? -20.722 1.003 4.340 1.00 96.94 95 LEU A N 1
ATOM 717 C CA . LEU A 1 95 ? -20.754 -0.457 4.271 1.00 96.94 95 LEU A CA 1
ATOM 718 C C . LEU A 1 95 ? -19.807 -1.082 5.304 1.00 96.94 95 LE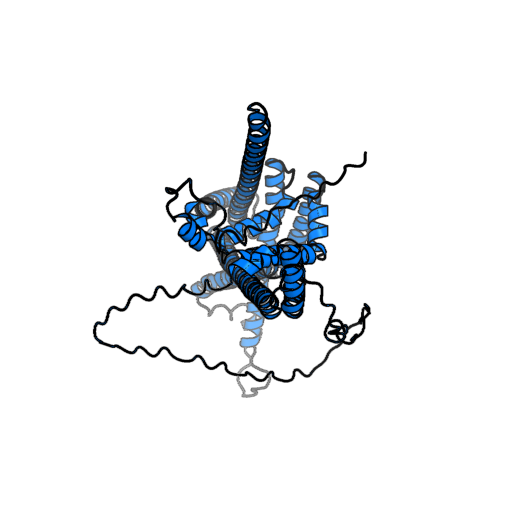U A C 1
ATOM 720 O O . LEU A 1 95 ? -20.175 -2.048 5.974 1.00 96.94 95 LEU A O 1
ATOM 724 N N . MET A 1 96 ? -18.608 -0.516 5.470 1.00 95.44 96 MET A N 1
ATOM 725 C CA . MET A 1 96 ? -17.654 -0.946 6.495 1.00 95.44 96 MET A CA 1
ATOM 726 C C . MET A 1 96 ? -18.209 -0.731 7.906 1.00 95.44 96 MET A C 1
ATOM 728 O O . MET A 1 96 ? -18.147 -1.646 8.723 1.00 95.44 96 MET A O 1
ATOM 732 N N . ALA A 1 97 ? -18.800 0.436 8.178 1.00 95.88 97 ALA A N 1
ATOM 733 C CA . ALA A 1 97 ? -19.413 0.748 9.466 1.00 95.88 97 ALA A CA 1
ATOM 734 C C . ALA A 1 97 ? -20.606 -0.170 9.768 1.00 95.88 97 ALA A C 1
ATOM 736 O O . ALA A 1 97 ? -20.706 -0.696 10.873 1.00 95.88 97 ALA A O 1
ATOM 737 N N . LEU A 1 98 ? -21.473 -0.421 8.780 1.00 96.88 98 LEU A N 1
ATOM 738 C CA . LEU A 1 98 ? -22.592 -1.355 8.905 1.00 96.88 98 LEU A CA 1
ATOM 739 C C . LEU A 1 98 ? -22.094 -2.772 9.205 1.00 96.88 98 LEU A C 1
ATOM 741 O O . LEU A 1 98 ? -22.610 -3.429 10.104 1.00 96.88 98 LEU A O 1
ATOM 745 N N . THR A 1 99 ? -21.066 -3.228 8.486 1.00 95.19 99 THR A N 1
ATOM 746 C CA . THR A 1 99 ? -20.456 -4.546 8.709 1.00 95.19 99 THR A CA 1
ATOM 747 C C . THR A 1 99 ? -19.878 -4.643 10.117 1.00 95.19 99 THR A C 1
ATOM 749 O O . THR A 1 99 ? -20.120 -5.629 10.809 1.00 95.19 99 THR A O 1
ATOM 752 N N . ALA A 1 100 ? -19.168 -3.607 10.570 1.00 94.88 100 ALA A N 1
ATOM 753 C CA . ALA A 1 100 ? -18.629 -3.558 11.921 1.00 94.88 100 ALA A CA 1
ATOM 754 C C . ALA A 1 100 ? -19.740 -3.609 12.977 1.00 94.88 100 ALA A C 1
ATOM 756 O O . ALA A 1 100 ? -19.660 -4.398 13.914 1.00 94.88 100 ALA A O 1
ATOM 757 N N . PHE A 1 101 ? -20.813 -2.839 12.782 1.00 96.00 101 PHE A N 1
ATOM 758 C CA . PHE A 1 101 ? -21.959 -2.817 13.685 1.00 96.00 101 PHE A CA 1
ATOM 759 C C . PHE A 1 101 ? -22.644 -4.183 13.779 1.00 96.00 101 PHE A C 1
ATOM 761 O O . PHE A 1 101 ? -22.889 -4.669 14.879 1.00 96.00 101 PHE A O 1
ATOM 768 N N . VAL A 1 102 ? -22.916 -4.827 12.639 1.00 95.31 102 VAL A N 1
ATOM 769 C CA . VAL A 1 102 ? -23.539 -6.159 12.596 1.00 95.31 102 VAL A CA 1
ATOM 770 C C . VAL A 1 102 ? -22.653 -7.196 13.284 1.00 95.31 102 VAL A C 1
ATOM 772 O O . VAL A 1 102 ? -23.159 -8.004 14.057 1.00 95.31 102 VAL A O 1
ATOM 775 N N . LEU A 1 103 ? -21.338 -7.163 13.052 1.00 91.88 103 LEU A N 1
ATOM 776 C CA . LEU A 1 103 ? -20.406 -8.082 13.706 1.00 91.88 103 LEU A CA 1
ATOM 777 C C . LEU A 1 103 ? -20.360 -7.864 15.221 1.00 91.88 103 LEU A C 1
ATOM 779 O O . LEU A 1 103 ? -20.499 -8.831 15.963 1.00 91.88 103 LEU A O 1
ATOM 783 N N . CYS A 1 104 ? -20.224 -6.623 15.693 1.00 92.44 104 CYS A N 1
ATOM 784 C CA . CYS A 1 104 ? -20.243 -6.331 17.129 1.00 92.44 104 CYS A CA 1
ATOM 785 C C . CYS A 1 104 ? -21.577 -6.736 17.768 1.00 92.44 104 CYS A C 1
ATOM 787 O O . CYS A 1 104 ? -21.575 -7.377 18.815 1.00 92.44 104 CYS A O 1
ATOM 789 N N . TRP A 1 105 ? -22.703 -6.467 17.097 1.00 93.31 105 TRP A N 1
ATOM 790 C CA . TRP A 1 105 ? -24.033 -6.877 17.550 1.00 93.31 105 TRP A CA 1
ATOM 791 C C . TRP A 1 105 ? -24.151 -8.397 17.709 1.00 93.31 105 TRP A C 1
ATOM 793 O O . TRP A 1 105 ? -24.620 -8.874 18.739 1.00 93.31 105 TRP A O 1
ATOM 803 N N . VAL A 1 106 ? -23.696 -9.168 16.714 1.00 90.31 106 VAL A N 1
ATOM 804 C CA . VAL A 1 106 ? -23.703 -10.642 16.764 1.00 90.31 106 VAL A CA 1
ATOM 805 C C . VAL A 1 106 ? -22.804 -11.174 17.884 1.00 90.31 106 VAL A C 1
ATOM 807 O O . VAL A 1 106 ? -23.130 -12.192 18.489 1.00 90.31 106 VAL A O 1
ATOM 810 N N . MET A 1 107 ? -21.703 -10.483 18.183 1.00 88.06 107 MET A N 1
ATOM 811 C CA . MET A 1 107 ? -20.760 -10.867 19.239 1.00 88.06 107 MET A CA 1
ATOM 812 C C . MET A 1 107 ? -21.161 -10.352 20.633 1.00 88.06 107 MET A C 1
ATOM 814 O O . MET A 1 107 ? -20.528 -10.726 21.615 1.00 88.06 107 MET A O 1
ATOM 818 N N . GLY A 1 108 ? -22.207 -9.523 20.739 1.00 88.19 108 GLY A N 1
ATOM 819 C CA . GLY A 1 108 ? -22.644 -8.917 22.000 1.00 88.19 108 GLY A CA 1
ATOM 820 C C . GLY A 1 108 ? -21.716 -7.819 22.533 1.00 88.19 108 GLY A C 1
ATOM 821 O O . GLY A 1 108 ? -21.785 -7.494 23.716 1.00 88.19 108 GLY A O 1
ATOM 822 N N . GLU A 1 109 ? -20.856 -7.257 21.683 1.00 91.38 109 GLU A N 1
ATOM 823 C CA . GLU A 1 109 ? -19.937 -6.170 22.032 1.00 91.38 109 GLU A CA 1
ATOM 824 C C . GLU A 1 109 ? -20.522 -4.802 21.670 1.00 91.38 109 GLU A C 1
ATOM 826 O O . GLU A 1 109 ? -21.325 -4.680 20.741 1.00 91.38 109 GLU A O 1
ATOM 831 N N . ASP A 1 110 ? -20.078 -3.752 22.366 1.00 93.31 110 ASP A N 1
ATOM 832 C CA . ASP A 1 110 ? -20.452 -2.378 22.024 1.00 93.31 110 ASP A CA 1
ATOM 833 C C . ASP A 1 110 ? -19.817 -1.967 20.679 1.00 93.31 110 ASP A C 1
ATOM 835 O O . ASP A 1 110 ? -18.589 -1.826 20.593 1.00 93.31 110 ASP A O 1
ATOM 839 N N . PRO A 1 111 ? -20.615 -1.731 19.618 1.00 91.88 111 PRO A N 1
ATOM 840 C CA . PRO A 1 111 ? -20.090 -1.337 18.316 1.00 91.88 111 PRO A CA 1
ATOM 841 C C . PRO A 1 111 ? -19.371 0.011 18.350 1.00 91.88 111 PRO A C 1
ATOM 843 O O . PRO A 1 111 ? -18.510 0.243 17.507 1.00 91.88 111 PRO A O 1
ATOM 846 N N . LEU A 1 112 ? -19.702 0.892 19.298 1.00 94.00 112 LEU A N 1
ATOM 847 C CA . LEU A 1 112 ? -19.096 2.217 19.419 1.00 94.00 112 LEU A CA 1
ATOM 848 C C . LEU A 1 112 ? -17.822 2.215 20.271 1.00 94.00 112 LEU A C 1
ATOM 850 O O . LEU A 1 112 ? -17.141 3.239 20.340 1.00 94.00 112 LEU A O 1
ATOM 854 N N . GLY A 1 113 ? -17.479 1.088 20.903 1.00 90.44 113 GLY A N 1
ATOM 855 C CA . GLY A 1 113 ? -16.264 0.943 21.703 1.00 90.44 113 GLY A CA 1
ATOM 856 C C . GLY A 1 113 ? -16.134 1.981 22.823 1.00 90.44 113 GLY A C 1
ATOM 857 O O . GLY A 1 113 ? -15.019 2.440 23.086 1.00 90.44 113 GLY A O 1
ATOM 858 N N . GLY A 1 114 ? -17.255 2.375 23.438 1.00 92.56 114 GLY A N 1
ATOM 859 C CA . GLY A 1 114 ? -17.306 3.336 24.541 1.00 92.56 114 GLY A CA 1
ATOM 860 C C . GLY A 1 114 ? -17.512 4.802 24.150 1.00 92.56 114 GLY A C 1
ATOM 861 O O . GLY A 1 114 ? -17.545 5.646 25.043 1.00 92.56 114 GLY A O 1
ATOM 862 N N . ILE A 1 115 ? -17.676 5.137 22.864 1.00 94.88 115 ILE A N 1
ATOM 863 C CA . ILE A 1 115 ? -17.945 6.529 22.459 1.00 94.88 115 ILE A CA 1
ATOM 864 C C . ILE A 1 115 ? -19.303 6.974 23.000 1.00 94.88 115 ILE A C 1
ATOM 866 O O . ILE A 1 115 ? -20.344 6.393 22.687 1.00 94.88 115 ILE A O 1
ATOM 870 N N . THR A 1 116 ? -19.304 8.074 23.748 1.00 94.19 116 THR A N 1
ATOM 871 C CA . THR A 1 116 ? -20.516 8.724 24.251 1.00 94.19 116 THR A CA 1
ATOM 872 C C . THR A 1 116 ? -20.538 10.198 23.843 1.00 94.19 116 THR A C 1
ATOM 874 O O . THR A 1 116 ? -19.509 10.804 23.567 1.00 94.19 116 THR A O 1
ATOM 877 N N . LEU A 1 117 ? -21.713 10.833 23.819 1.00 92.31 117 LEU A N 1
ATOM 878 C CA . LEU A 1 117 ? -21.832 12.283 23.573 1.00 92.31 117 LEU A CA 1
ATOM 879 C C . LEU A 1 117 ? -21.503 13.126 24.824 1.00 92.31 117 LEU A C 1
ATOM 881 O O . LEU A 1 117 ? -22.055 14.208 25.017 1.00 92.31 117 LEU A O 1
ATOM 885 N N . GLN A 1 118 ? -20.651 12.614 25.712 1.00 95.50 118 GLN A N 1
ATOM 886 C CA . GLN A 1 118 ? -20.295 13.250 26.979 1.00 95.50 118 GLN A CA 1
ATOM 887 C C . GLN A 1 118 ? -18.937 13.952 26.882 1.00 95.50 118 GLN A C 1
ATOM 889 O O . GLN A 1 118 ? -18.133 13.675 25.991 1.00 95.50 118 GLN A O 1
ATOM 894 N N . SER A 1 119 ? -18.650 14.839 27.839 1.00 95.75 119 SER A N 1
ATOM 895 C CA . SER A 1 119 ? -17.349 15.517 27.940 1.00 95.75 119 SER A CA 1
ATOM 896 C C . SER A 1 119 ? -16.179 14.533 28.035 1.00 95.75 119 SER A C 1
ATOM 898 O O . SER A 1 119 ? -15.113 14.818 27.506 1.00 95.75 119 SER A O 1
ATOM 900 N N . HIS A 1 120 ? -16.399 13.346 28.611 1.00 95.31 120 HIS A N 1
ATOM 901 C CA . HIS A 1 120 ? -15.389 12.291 28.699 1.00 95.31 120 HIS A CA 1
ATOM 902 C C . HIS A 1 120 ? -14.839 11.874 27.326 1.00 95.31 120 HIS A C 1
ATOM 904 O O . HIS A 1 120 ? -13.629 11.738 27.162 1.00 95.31 120 HIS A O 1
ATOM 910 N N . SER A 1 121 ? -15.699 11.708 26.318 1.00 96.19 121 SER A N 1
ATOM 911 C CA . SER A 1 121 ? -15.251 11.315 24.976 1.00 96.19 121 SER A CA 1
ATOM 912 C C . SER A 1 121 ? -14.514 12.444 24.257 1.00 96.19 121 SER A C 1
ATOM 914 O O . SER A 1 121 ? -13.625 12.188 23.445 1.00 96.19 121 SER A O 1
ATOM 916 N N . LEU A 1 122 ? -14.823 13.700 24.595 1.00 96.25 122 LEU A N 1
ATOM 917 C CA . LEU A 1 122 ? -14.060 14.856 24.129 1.00 96.25 122 LEU A CA 1
ATOM 918 C C . LEU A 1 122 ? -12.667 14.904 24.777 1.00 96.25 122 LEU A C 1
ATOM 920 O O . LEU A 1 122 ? -11.682 15.135 24.075 1.00 96.25 122 LEU A O 1
ATOM 924 N N . ASP A 1 123 ? -12.561 14.613 26.074 1.00 97.06 123 ASP A N 1
ATOM 925 C CA . ASP A 1 123 ? -11.273 14.501 26.770 1.00 97.06 123 ASP A CA 1
ATOM 926 C C . ASP A 1 123 ? -10.434 13.344 26.198 1.00 97.06 123 ASP A C 1
ATOM 928 O O . ASP A 1 123 ? -9.241 13.505 25.922 1.00 97.06 123 ASP A O 1
ATOM 932 N N . ALA A 1 124 ? -11.066 12.197 25.922 1.00 96.88 124 ALA A N 1
ATOM 933 C CA . ALA A 1 124 ? -10.427 11.061 25.264 1.00 96.88 124 ALA A CA 1
ATOM 934 C C . ALA A 1 124 ? -9.947 11.406 23.844 1.00 96.88 124 ALA A C 1
ATOM 936 O O . ALA A 1 124 ? -8.830 11.048 23.469 1.00 96.88 124 ALA A O 1
ATOM 937 N N . ALA A 1 125 ? -10.733 12.151 23.062 1.00 97.25 125 ALA A N 1
ATOM 938 C CA . ALA A 1 125 ? -10.293 12.669 21.767 1.00 97.25 125 ALA A CA 1
ATOM 939 C C . ALA A 1 125 ? -9.060 13.582 21.911 1.00 97.25 125 ALA A C 1
ATOM 941 O O . ALA A 1 125 ? -8.106 13.460 21.138 1.00 97.25 125 ALA A O 1
ATOM 942 N N . GLY A 1 126 ? -9.030 14.435 22.942 1.00 97.31 126 GLY A N 1
ATOM 943 C CA . GLY A 1 126 ? -7.866 15.253 23.295 1.00 97.31 126 GLY A CA 1
ATOM 944 C C . GLY A 1 126 ? -6.616 14.418 23.598 1.00 97.31 126 GLY A C 1
ATOM 945 O O . GLY A 1 126 ? -5.538 14.704 23.070 1.00 97.31 126 GLY A O 1
ATOM 946 N N . LEU A 1 127 ? -6.755 13.334 24.369 1.00 97.06 127 LEU A N 1
ATOM 947 C CA . LEU A 1 127 ? -5.673 12.365 24.589 1.00 97.06 127 LEU A CA 1
ATOM 948 C C . LEU A 1 127 ? -5.239 11.702 23.277 1.00 97.06 127 LEU A C 1
ATOM 950 O O . LEU A 1 127 ? -4.045 11.583 23.012 1.00 97.06 127 LEU A O 1
ATOM 954 N N . GLY A 1 128 ? -6.192 11.330 22.423 1.00 97.50 128 GLY A N 1
ATOM 955 C CA . GLY A 1 128 ? -5.935 10.812 21.081 1.00 97.50 128 GLY A CA 1
ATOM 956 C C . GLY A 1 128 ? -5.070 11.749 20.238 1.00 97.50 128 GLY A C 1
ATOM 957 O O . GLY A 1 128 ? -4.109 11.306 19.609 1.00 97.50 128 GLY A O 1
ATOM 958 N N . ALA A 1 129 ? -5.343 13.055 20.277 1.00 97.69 129 ALA A N 1
ATOM 959 C CA . ALA A 1 129 ? -4.524 14.054 19.598 1.00 97.69 129 ALA A CA 1
ATOM 960 C C . ALA A 1 129 ? -3.089 14.114 20.150 1.00 97.69 129 ALA A C 1
ATOM 962 O O . ALA A 1 129 ? -2.135 14.204 19.375 1.00 97.69 129 ALA A O 1
ATOM 963 N N . ALA A 1 130 ? -2.913 13.988 21.469 1.00 97.62 130 ALA A N 1
ATOM 964 C CA . ALA A 1 130 ? -1.586 13.901 22.080 1.00 97.62 130 ALA A CA 1
ATOM 965 C C . ALA A 1 130 ? -0.838 12.620 21.658 1.00 97.62 130 ALA A C 1
ATOM 967 O O . ALA A 1 130 ? 0.340 12.682 21.303 1.00 97.62 130 ALA A O 1
ATOM 968 N N . TYR A 1 131 ? -1.525 11.474 21.613 1.00 96.94 131 TYR A N 1
ATOM 969 C CA . TYR A 1 131 ? -0.971 10.210 21.114 1.00 96.94 131 TYR A CA 1
ATOM 970 C C . TYR A 1 131 ? -0.681 10.234 19.602 1.00 96.94 131 TYR A C 1
ATOM 972 O O . TYR A 1 131 ? 0.190 9.511 19.123 1.00 96.94 131 TYR A O 1
ATOM 980 N N . ALA A 1 132 ? -1.326 11.107 18.827 1.00 97.56 132 ALA A N 1
ATOM 981 C CA . ALA A 1 132 ? -1.002 11.274 17.412 1.00 97.56 132 ALA A CA 1
ATOM 982 C C . ALA A 1 132 ? 0.407 11.854 17.202 1.00 97.56 132 ALA A C 1
ATOM 984 O O . ALA A 1 132 ? 1.081 11.497 16.237 1.00 97.56 132 ALA A O 1
ATOM 985 N N . ALA A 1 133 ? 0.878 12.725 18.101 1.00 97.00 133 ALA A N 1
ATOM 986 C CA . ALA A 1 133 ? 2.130 13.469 17.947 1.00 97.00 133 ALA A CA 1
ATOM 987 C C . ALA A 1 133 ? 3.359 12.607 17.572 1.00 97.00 133 ALA A C 1
ATOM 989 O O . ALA A 1 133 ? 4.025 12.947 16.590 1.00 97.00 133 ALA A O 1
ATOM 990 N N . PRO A 1 134 ? 3.677 11.486 18.258 1.00 96.19 134 PRO A N 1
ATOM 991 C CA . PRO A 1 134 ? 4.789 10.623 17.854 1.00 96.19 134 PRO A CA 1
ATOM 992 C C . PRO A 1 134 ? 4.603 10.002 16.462 1.00 96.19 134 PRO A C 1
ATOM 994 O O . PRO A 1 134 ? 5.583 9.876 15.728 1.00 96.19 134 PRO A O 1
ATOM 997 N N . LEU A 1 135 ? 3.372 9.654 16.067 1.00 95.31 135 LEU A N 1
ATOM 998 C CA . LEU A 1 135 ? 3.081 9.105 14.737 1.00 95.31 135 LEU A CA 1
ATOM 999 C C . LEU A 1 135 ? 3.278 10.164 13.647 1.00 95.31 135 LEU A C 1
ATOM 1001 O O . LEU A 1 135 ? 3.915 9.890 12.631 1.00 95.31 135 LEU A O 1
ATOM 1005 N N . LEU A 1 136 ? 2.793 11.385 13.888 1.00 96.81 136 LEU A N 1
ATOM 1006 C CA . LEU A 1 136 ? 2.975 12.532 12.997 1.00 96.81 136 LEU A CA 1
ATOM 1007 C C . LEU A 1 136 ? 4.452 12.885 12.832 1.00 96.81 136 LEU A C 1
ATOM 1009 O O . LEU A 1 136 ? 4.918 13.100 11.714 1.00 96.81 136 LEU A O 1
ATOM 1013 N N . LEU A 1 137 ? 5.204 12.891 13.935 1.00 96.56 137 LEU A N 1
ATOM 1014 C CA . LEU A 1 137 ? 6.639 13.139 13.910 1.00 96.56 137 LEU A CA 1
ATOM 1015 C C . LEU A 1 137 ? 7.368 12.051 13.115 1.00 96.56 137 LEU A C 1
ATOM 1017 O O . LEU A 1 137 ? 8.169 12.374 12.243 1.00 96.56 137 LEU A O 1
ATOM 1021 N N . CYS A 1 138 ? 7.065 10.773 13.357 1.00 95.94 138 CYS A N 1
ATOM 1022 C CA . CYS A 1 138 ? 7.657 9.671 12.598 1.00 95.94 138 CYS A CA 1
ATOM 1023 C C . CYS A 1 138 ? 7.328 9.770 11.102 1.00 95.94 138 CYS A C 1
ATOM 1025 O O . CYS A 1 138 ? 8.225 9.630 10.270 1.00 95.94 138 CYS A O 1
ATOM 1027 N N . SER A 1 139 ? 6.073 10.067 10.756 1.00 95.00 139 SER A N 1
ATOM 1028 C CA . SER A 1 139 ? 5.626 10.291 9.378 1.00 95.00 139 SER A CA 1
ATOM 1029 C C . SER A 1 139 ? 6.407 11.430 8.711 1.00 95.00 139 SER A C 1
ATOM 1031 O O . SER A 1 139 ? 7.058 11.217 7.684 1.00 95.00 139 SER A O 1
ATOM 1033 N N . ALA A 1 140 ? 6.452 12.610 9.331 1.00 95.62 140 ALA A N 1
ATOM 1034 C CA . ALA A 1 140 ? 7.160 13.768 8.795 1.00 95.62 140 ALA A CA 1
ATOM 1035 C C . ALA A 1 140 ? 8.669 13.504 8.640 1.00 95.62 140 ALA A C 1
ATOM 1037 O O . ALA A 1 140 ? 9.241 13.749 7.573 1.00 95.62 140 ALA A O 1
ATOM 1038 N N . LEU A 1 141 ? 9.313 12.938 9.669 1.00 96.19 141 LEU A N 1
ATOM 1039 C CA . LEU A 1 141 ? 10.741 12.610 9.647 1.00 96.19 141 LEU A CA 1
ATOM 1040 C C . LEU A 1 141 ? 11.070 11.563 8.580 1.00 96.19 141 LEU A C 1
ATOM 1042 O O . LEU A 1 141 ? 12.088 11.678 7.896 1.00 96.19 141 LEU A O 1
ATOM 1046 N N . SER A 1 142 ? 10.194 10.576 8.378 1.00 95.44 142 SER A N 1
ATOM 1047 C CA . SER A 1 142 ? 10.392 9.525 7.377 1.00 95.44 142 SER A CA 1
ATOM 1048 C C . SER A 1 142 ? 10.428 10.050 5.937 1.00 95.44 142 SER A C 1
ATOM 1050 O O . SER A 1 142 ? 10.936 9.364 5.048 1.00 95.44 142 SER A O 1
ATOM 1052 N N . ARG A 1 143 ? 9.920 11.264 5.687 1.00 94.44 143 ARG A N 1
ATOM 1053 C CA . ARG A 1 143 ? 9.915 11.900 4.361 1.00 94.44 143 ARG A CA 1
ATOM 1054 C C . ARG A 1 143 ? 11.119 12.806 4.105 1.00 94.44 143 ARG A C 1
ATOM 1056 O O . ARG A 1 143 ? 11.314 13.235 2.965 1.00 94.44 143 ARG A O 1
ATOM 1063 N N . LEU A 1 144 ? 11.951 13.069 5.114 1.00 95.06 144 LEU A N 1
ATOM 1064 C CA . LEU A 1 144 ? 13.164 13.868 4.952 1.00 95.06 144 LEU A CA 1
ATOM 1065 C C . LEU A 1 144 ? 14.123 13.210 3.948 1.00 95.06 144 LEU A C 1
ATOM 1067 O O . LEU A 1 144 ? 14.355 12.001 3.980 1.00 95.06 144 LEU A O 1
ATOM 1071 N N . ALA A 1 145 ? 14.730 14.020 3.076 1.00 93.81 145 ALA A N 1
ATOM 1072 C CA . ALA A 1 145 ? 15.706 13.568 2.081 1.00 93.81 145 ALA A CA 1
ATOM 1073 C C . ALA A 1 145 ? 16.835 12.670 2.644 1.00 93.81 145 ALA A C 1
ATOM 1075 O O . ALA A 1 145 ? 17.072 11.620 2.040 1.00 93.81 145 ALA A O 1
ATOM 1076 N N . PRO A 1 146 ? 17.496 12.994 3.781 1.00 95.25 146 PRO A N 1
ATOM 1077 C CA . PRO A 1 146 ? 18.525 12.120 4.353 1.00 95.25 146 PRO A CA 1
ATOM 1078 C C . PRO A 1 146 ? 17.973 10.755 4.782 1.00 95.25 146 PRO A C 1
ATOM 1080 O O . PRO A 1 146 ? 18.596 9.732 4.510 1.00 95.25 146 PRO A O 1
ATOM 1083 N N . VAL A 1 147 ? 16.777 10.712 5.378 1.00 95.12 147 VAL A N 1
ATOM 1084 C CA . VAL A 1 147 ? 16.138 9.457 5.810 1.00 95.12 147 VAL A CA 1
ATOM 1085 C C . VAL A 1 147 ? 15.737 8.620 4.600 1.00 95.12 147 VAL A C 1
ATOM 1087 O O . VAL A 1 147 ? 16.030 7.428 4.550 1.00 95.12 147 VAL A O 1
ATOM 1090 N N . ARG A 1 148 ? 15.155 9.245 3.570 1.00 93.94 148 ARG A N 1
ATOM 1091 C CA . ARG A 1 148 ? 14.824 8.561 2.313 1.00 93.94 148 ARG A CA 1
ATOM 1092 C C . ARG A 1 148 ? 16.065 8.026 1.600 1.00 93.94 148 ARG A C 1
ATOM 1094 O O . ARG A 1 148 ? 15.939 7.046 0.873 1.00 93.94 148 ARG A O 1
ATOM 1101 N N . ALA A 1 149 ? 17.219 8.683 1.729 1.00 92.06 149 ALA A N 1
ATOM 1102 C CA . ALA A 1 149 ? 18.486 8.213 1.169 1.00 92.06 149 ALA A CA 1
ATOM 1103 C C . ALA A 1 149 ? 19.061 7.030 1.964 1.00 92.06 149 ALA A C 1
ATOM 1105 O O . ALA A 1 149 ? 19.507 6.063 1.354 1.00 92.06 149 ALA A O 1
ATOM 1106 N N . ALA A 1 150 ? 18.983 7.076 3.298 1.00 94.56 150 ALA A N 1
ATOM 1107 C CA . ALA A 1 150 ? 19.424 5.993 4.177 1.00 94.56 150 ALA A CA 1
ATOM 1108 C C . ALA A 1 150 ? 18.527 4.742 4.087 1.00 94.56 150 ALA A C 1
ATOM 1110 O O . ALA A 1 150 ? 19.021 3.618 4.142 1.00 94.56 150 ALA A O 1
ATOM 1111 N N . PHE A 1 151 ? 17.214 4.925 3.909 1.00 94.25 151 PHE A N 1
ATOM 1112 C CA . PHE A 1 151 ? 16.218 3.851 3.866 1.00 94.25 151 PHE A CA 1
ATOM 1113 C C . PHE A 1 151 ? 15.439 3.863 2.539 1.00 94.25 151 PHE A C 1
ATOM 1115 O O . PHE A 1 151 ? 14.285 4.304 2.492 1.00 94.25 151 PHE A O 1
ATOM 1122 N N . PRO A 1 152 ? 16.023 3.352 1.439 1.00 91.00 152 PRO A N 1
ATOM 1123 C CA . PRO A 1 152 ? 15.386 3.387 0.123 1.00 91.00 152 PRO A CA 1
ATOM 1124 C C . PRO A 1 152 ? 14.075 2.591 0.075 1.00 91.00 152 PRO A C 1
ATOM 1126 O O . PRO A 1 152 ? 13.116 3.047 -0.533 1.00 91.00 152 PRO A O 1
ATOM 1129 N N . VAL A 1 153 ? 13.987 1.463 0.793 1.00 92.50 153 VAL A N 1
ATOM 1130 C CA . VAL A 1 153 ? 12.766 0.635 0.849 1.00 92.50 153 VAL A CA 1
ATOM 1131 C C . VAL A 1 153 ? 11.589 1.400 1.462 1.00 92.50 153 VAL A C 1
ATOM 1133 O O . VAL A 1 153 ? 10.457 1.247 1.010 1.00 92.50 153 VAL A O 1
ATOM 1136 N N . LEU A 1 154 ? 11.846 2.243 2.468 1.00 94.19 154 LEU A N 1
ATOM 1137 C CA . LEU A 1 154 ? 10.815 3.073 3.093 1.00 94.19 154 LEU A CA 1
ATOM 1138 C C . LEU A 1 154 ? 10.332 4.168 2.136 1.00 94.19 154 LEU A C 1
ATOM 1140 O O . LEU A 1 154 ? 9.135 4.417 2.037 1.00 94.19 154 LEU A O 1
ATOM 1144 N N . ALA A 1 155 ? 11.252 4.784 1.395 1.00 93.88 155 ALA A N 1
ATOM 1145 C CA . ALA A 1 155 ? 10.897 5.754 0.367 1.00 93.88 155 ALA A CA 1
ATOM 1146 C C . ALA A 1 155 ? 10.065 5.116 -0.756 1.00 93.88 155 ALA A C 1
ATOM 1148 O O . ALA A 1 155 ? 9.081 5.708 -1.188 1.00 93.88 155 ALA A O 1
ATOM 1149 N N . ASP A 1 156 ? 10.425 3.909 -1.194 1.00 92.62 156 ASP A N 1
ATOM 1150 C CA . ASP A 1 156 ? 9.676 3.195 -2.228 1.00 92.62 156 ASP A CA 1
ATOM 1151 C C . ASP A 1 156 ? 8.280 2.786 -1.725 1.00 92.62 156 ASP A C 1
ATOM 1153 O O . ASP A 1 156 ? 7.313 2.841 -2.488 1.00 92.62 156 ASP A O 1
ATOM 1157 N N . LEU A 1 157 ? 8.159 2.421 -0.439 1.00 94.31 157 LEU A N 1
ATOM 1158 C CA . LEU A 1 157 ? 6.878 2.169 0.225 1.00 94.31 157 LEU A CA 1
ATOM 1159 C C . LEU A 1 157 ? 5.996 3.424 0.208 1.00 94.31 157 LEU A C 1
ATOM 1161 O O . LEU A 1 157 ? 4.859 3.349 -0.249 1.00 94.31 157 LEU A O 1
ATOM 1165 N N . GLN A 1 158 ? 6.527 4.575 0.635 1.00 94.62 158 GLN A N 1
ATOM 1166 C CA . GLN A 1 158 ? 5.819 5.864 0.615 1.00 94.62 158 GLN A CA 1
ATOM 1167 C C . GLN A 1 158 ? 5.407 6.284 -0.801 1.00 94.62 158 GLN A C 1
ATOM 1169 O O . GLN A 1 158 ? 4.304 6.778 -1.016 1.00 94.62 158 GLN A O 1
ATOM 1174 N N . ASP A 1 159 ? 6.276 6.075 -1.791 1.00 93.62 159 ASP A N 1
ATOM 1175 C CA . ASP A 1 159 ? 5.953 6.373 -3.186 1.00 93.62 159 ASP A CA 1
ATOM 1176 C C . ASP A 1 159 ? 4.889 5.398 -3.728 1.00 93.62 159 ASP A C 1
ATOM 1178 O O . ASP A 1 159 ? 4.115 5.746 -4.619 1.00 93.62 159 ASP A O 1
ATOM 1182 N N . SER A 1 160 ? 4.832 4.160 -3.225 1.00 91.62 160 SER A N 1
ATOM 1183 C CA . SER A 1 160 ? 3.783 3.192 -3.573 1.00 91.62 160 SER A CA 1
ATOM 1184 C C . SER A 1 160 ? 2.438 3.555 -2.937 1.00 91.62 160 SER A C 1
ATOM 1186 O O . SER A 1 160 ? 1.417 3.523 -3.625 1.00 91.62 160 SER A O 1
ATOM 1188 N N . THR A 1 161 ? 2.419 3.953 -1.661 1.00 92.75 161 THR A N 1
ATOM 1189 C CA . THR A 1 161 ? 1.191 4.401 -0.986 1.00 92.75 161 THR A CA 1
ATOM 1190 C C . THR A 1 161 ? 0.665 5.694 -1.604 1.00 92.75 161 THR A C 1
ATOM 1192 O O . THR A 1 161 ? -0.519 5.770 -1.923 1.00 92.75 161 THR A O 1
ATOM 1195 N N . ALA A 1 162 ? 1.542 6.661 -1.892 1.00 93.94 162 ALA A N 1
ATOM 1196 C CA . ALA A 1 162 ? 1.180 7.893 -2.589 1.00 93.94 162 ALA A CA 1
ATOM 1197 C C . ALA A 1 162 ? 0.560 7.610 -3.963 1.00 93.94 162 ALA A C 1
ATOM 1199 O O . ALA A 1 162 ? -0.497 8.146 -4.279 1.00 93.94 162 ALA A O 1
ATOM 1200 N N . ARG A 1 163 ? 1.165 6.718 -4.763 1.00 91.19 163 ARG A N 1
ATOM 1201 C CA . ARG A 1 163 ? 0.609 6.311 -6.067 1.00 91.19 163 ARG A CA 1
ATOM 1202 C C . ARG A 1 163 ? -0.768 5.663 -5.950 1.00 91.19 163 ARG A C 1
ATOM 1204 O O . ARG A 1 163 ? -1.618 5.929 -6.790 1.00 91.19 163 ARG A O 1
ATOM 1211 N N . THR A 1 164 ? -0.981 4.853 -4.916 1.00 91.12 164 THR A N 1
ATOM 1212 C CA . THR A 1 164 ? -2.262 4.169 -4.679 1.00 91.12 164 THR A CA 1
ATOM 1213 C C . THR A 1 164 ? -3.358 5.154 -4.266 1.00 91.12 164 THR A C 1
ATOM 1215 O O . THR A 1 164 ? -4.494 5.026 -4.709 1.00 91.12 164 THR A O 1
ATOM 1218 N N . MET A 1 165 ? -3.016 6.169 -3.466 1.00 93.44 165 MET A N 1
ATOM 1219 C CA . MET A 1 165 ? -3.968 7.180 -2.984 1.00 93.44 165 MET A CA 1
ATOM 1220 C C . MET A 1 165 ? -4.226 8.308 -3.991 1.00 93.44 165 MET A C 1
ATOM 1222 O O . MET A 1 165 ? -5.306 8.896 -3.999 1.00 93.44 165 MET A O 1
ATOM 1226 N N . ARG A 1 166 ? -3.270 8.586 -4.885 1.00 94.81 166 ARG A N 1
ATOM 1227 C CA . ARG A 1 166 ? -3.350 9.646 -5.900 1.00 94.81 166 ARG A CA 1
ATOM 1228 C C . ARG A 1 166 ? -4.672 9.707 -6.682 1.00 94.81 166 ARG A C 1
ATOM 1230 O O . ARG A 1 166 ? -5.201 10.810 -6.779 1.00 94.81 166 ARG A O 1
ATOM 1237 N N . PRO A 1 167 ? -5.231 8.612 -7.242 1.00 94.19 167 PRO A N 1
ATOM 1238 C CA . PRO A 1 167 ? -6.482 8.693 -8.003 1.00 94.19 167 PRO A CA 1
ATOM 1239 C C . PRO A 1 167 ? -7.667 9.175 -7.153 1.00 94.19 167 PRO A C 1
ATOM 1241 O O . PRO A 1 167 ? -8.515 9.909 -7.654 1.00 94.19 167 PRO A O 1
ATOM 1244 N N . MET A 1 168 ? -7.700 8.819 -5.865 1.00 94.81 168 MET A N 1
ATOM 1245 C CA . MET A 1 168 ? -8.737 9.277 -4.935 1.00 94.81 168 MET A CA 1
ATOM 1246 C C . MET A 1 168 ? -8.539 10.734 -4.514 1.00 94.81 168 MET A C 1
ATOM 1248 O O . MET A 1 168 ? -9.514 11.429 -4.269 1.00 94.81 168 MET A O 1
ATOM 1252 N N . MET A 1 169 ? -7.290 11.195 -4.440 1.00 96.00 169 MET A N 1
ATOM 1253 C CA . MET A 1 169 ? -6.945 12.543 -3.978 1.00 96.00 169 MET A CA 1
ATOM 1254 C C . MET A 1 169 ? -6.917 13.603 -5.079 1.00 96.00 169 MET A C 1
ATOM 1256 O O . MET A 1 169 ? -6.941 14.794 -4.778 1.00 96.00 169 MET A O 1
ATOM 1260 N N . ALA A 1 170 ? -6.804 13.190 -6.342 1.00 94.06 170 ALA A N 1
ATOM 1261 C CA . ALA A 1 170 ? -6.720 14.115 -7.461 1.00 94.06 170 ALA A CA 1
ATOM 1262 C C . ALA A 1 170 ? -7.945 15.040 -7.482 1.00 94.06 170 ALA A C 1
ATOM 1264 O O . ALA A 1 170 ? -9.080 14.562 -7.419 1.00 94.06 170 ALA A O 1
ATOM 1265 N N . ASP A 1 171 ? -7.688 16.344 -7.593 1.00 95.31 171 ASP A N 1
ATOM 1266 C CA . ASP A 1 171 ? -8.688 17.417 -7.645 1.00 95.31 171 ASP A CA 1
ATOM 1267 C C . ASP A 1 171 ? -9.532 17.596 -6.367 1.00 95.31 171 ASP A C 1
ATOM 1269 O O . ASP A 1 171 ? -10.589 18.222 -6.425 1.00 95.31 171 ASP A O 1
ATOM 1273 N N . LEU A 1 172 ? -9.082 17.061 -5.221 1.00 96.31 172 LEU A N 1
ATOM 1274 C CA . LEU A 1 172 ? -9.721 17.313 -3.928 1.00 96.31 172 LEU A CA 1
ATOM 1275 C C . LEU A 1 172 ? -9.110 18.520 -3.208 1.00 96.31 172 LEU A C 1
ATOM 1277 O O . LEU A 1 172 ? -7.893 18.614 -3.040 1.00 96.31 172 LEU A O 1
ATOM 1281 N N . ASP A 1 173 ? -9.977 19.396 -2.705 1.00 96.38 173 ASP A N 1
ATOM 1282 C CA . ASP A 1 173 ? -9.589 20.470 -1.788 1.00 96.38 173 ASP A CA 1
ATOM 1283 C C . ASP A 1 173 ? -9.242 19.921 -0.393 1.00 96.38 173 ASP A C 1
ATOM 1285 O O . ASP A 1 173 ? -9.679 18.837 -0.000 1.00 96.38 173 ASP A O 1
ATOM 1289 N N . ASN A 1 174 ? -8.539 20.705 0.431 1.00 96.56 174 ASN A N 1
ATOM 1290 C CA . ASN A 1 174 ? -8.167 20.302 1.799 1.00 96.56 174 ASN A CA 1
ATOM 1291 C C . ASN A 1 174 ? -9.384 19.918 2.667 1.00 96.56 174 ASN A C 1
ATOM 1293 O O . ASN A 1 174 ? -9.306 19.011 3.495 1.00 96.56 174 ASN A O 1
ATOM 1297 N N . THR A 1 175 ? -10.523 20.592 2.475 1.00 96.94 175 THR A N 1
ATOM 1298 C CA . THR A 1 175 ? -11.784 20.269 3.166 1.00 96.94 175 THR A CA 1
ATOM 1299 C C . THR A 1 175 ? -12.344 18.925 2.711 1.00 96.94 175 THR A C 1
ATOM 1301 O O . THR A 1 175 ? -12.820 18.144 3.531 1.00 96.94 175 THR A O 1
ATOM 1304 N N . GLN A 1 176 ? -12.242 18.621 1.419 1.00 96.94 176 GLN A N 1
ATOM 1305 C CA . GLN A 1 176 ? -12.669 17.351 0.847 1.00 96.94 176 GLN A CA 1
ATOM 1306 C C . GLN A 1 176 ? -11.733 16.211 1.258 1.00 96.94 176 GLN A C 1
ATOM 1308 O O . GLN A 1 176 ? -12.209 15.119 1.545 1.00 96.94 176 GLN A O 1
ATOM 1313 N N . LEU A 1 177 ? -10.426 16.459 1.380 1.00 97.00 177 LEU A N 1
ATOM 1314 C CA . LEU A 1 177 ? -9.480 15.497 1.951 1.00 97.00 177 LEU A CA 1
ATOM 1315 C C . LEU A 1 177 ? -9.785 15.194 3.421 1.00 97.00 177 LEU A C 1
ATOM 1317 O O . LEU A 1 177 ? -9.729 14.034 3.829 1.00 97.00 177 LEU A O 1
ATOM 1321 N N . LEU A 1 178 ? -10.160 16.208 4.207 1.00 97.19 178 LEU A N 1
ATOM 1322 C CA . LEU A 1 178 ? -10.627 16.003 5.578 1.00 97.19 178 LEU A CA 1
ATOM 1323 C C . LEU A 1 178 ? -11.899 15.148 5.613 1.00 97.19 178 LEU A C 1
ATOM 1325 O O . LEU A 1 178 ? -11.967 14.209 6.402 1.00 97.19 178 LEU A O 1
ATOM 1329 N N . LEU A 1 179 ? -12.880 15.435 4.751 1.00 97.31 179 LEU A N 1
ATOM 1330 C CA . LEU A 1 179 ? -14.097 14.625 4.635 1.00 97.31 179 LEU A CA 1
ATOM 1331 C C . LEU A 1 179 ? -13.777 13.185 4.225 1.00 97.31 179 LEU A C 1
ATOM 1333 O O . LEU A 1 179 ? -14.289 12.254 4.837 1.00 97.31 179 LEU A O 1
ATOM 1337 N N . LEU A 1 180 ? -12.885 12.991 3.251 1.00 96.81 180 LEU A N 1
ATOM 1338 C CA . LEU A 1 180 ? -12.421 11.673 2.824 1.00 96.81 180 LEU A CA 1
ATOM 1339 C C . LEU A 1 180 ? -11.801 10.897 3.996 1.00 96.81 180 LEU A C 1
ATOM 1341 O O . LEU A 1 180 ? -12.139 9.735 4.217 1.00 96.81 180 LEU A O 1
ATOM 1345 N N . ALA A 1 181 ? -10.935 11.542 4.783 1.00 97.12 181 ALA A N 1
ATOM 1346 C CA . ALA A 1 181 ? -10.331 10.935 5.966 1.00 97.12 181 ALA A CA 1
ATOM 1347 C C . ALA A 1 181 ? -11.383 10.600 7.039 1.00 97.12 181 ALA A C 1
ATOM 1349 O O . ALA A 1 181 ? -11.365 9.502 7.593 1.00 97.12 181 ALA A O 1
ATOM 1350 N N . LEU A 1 182 ? -12.332 11.505 7.294 1.00 97.06 182 LEU A N 1
ATOM 1351 C CA . LEU A 1 182 ? -13.411 11.323 8.270 1.00 97.06 182 LEU A CA 1
ATOM 1352 C C . LEU A 1 182 ? -14.383 10.209 7.871 1.00 97.06 182 LEU A C 1
ATOM 1354 O O . LEU A 1 182 ? -14.959 9.555 8.730 1.00 97.06 182 LEU A O 1
ATOM 1358 N N . VAL A 1 183 ? -14.547 9.965 6.576 1.00 97.06 183 VAL A N 1
ATOM 1359 C CA . VAL A 1 183 ? -15.408 8.907 6.050 1.00 97.06 183 VAL A CA 1
ATOM 1360 C C . VAL A 1 183 ? -14.723 7.539 6.058 1.00 97.06 183 VAL A C 1
ATOM 1362 O O . VAL A 1 183 ? -15.392 6.527 6.239 1.00 97.06 183 VAL A O 1
ATOM 1365 N N . LEU A 1 184 ? -13.404 7.477 5.868 1.00 95.88 184 LEU A N 1
ATOM 1366 C CA . LEU A 1 184 ? -12.685 6.203 5.754 1.00 95.88 184 LEU A CA 1
ATOM 1367 C C . LEU A 1 184 ? -12.084 5.724 7.081 1.00 95.88 184 LEU A C 1
ATOM 1369 O O . LEU A 1 184 ? -12.127 4.530 7.377 1.00 95.88 184 LEU A O 1
ATOM 1373 N N . VAL A 1 185 ? -11.524 6.630 7.890 1.00 97.00 185 VAL A N 1
ATOM 1374 C CA . VAL A 1 185 ? -10.763 6.257 9.093 1.00 97.00 185 VAL A CA 1
ATOM 1375 C C . VAL A 1 185 ? -11.655 5.698 10.207 1.00 97.00 185 VAL A C 1
ATOM 1377 O O . VAL A 1 185 ? -11.356 4.599 10.678 1.00 97.00 185 VAL A O 1
ATOM 1380 N N . PRO A 1 186 ? -12.747 6.363 10.637 1.00 97.00 186 PRO A N 1
ATOM 1381 C CA . PRO A 1 186 ? -13.580 5.847 11.719 1.00 97.00 186 PRO A CA 1
ATOM 1382 C C . PRO A 1 186 ? -14.207 4.482 11.397 1.00 97.00 186 PRO A C 1
ATOM 1384 O O . PRO A 1 186 ? -14.052 3.583 12.221 1.00 97.00 186 PRO A O 1
ATOM 1387 N N . PRO A 1 187 ? -14.819 4.241 10.216 1.00 96.50 187 PRO A N 1
ATOM 1388 C CA . PRO A 1 187 ? -15.332 2.913 9.875 1.00 96.50 187 PRO A CA 1
ATOM 1389 C C . PRO A 1 187 ? -14.258 1.830 9.821 1.00 96.50 187 PRO A C 1
ATOM 1391 O O . PRO A 1 187 ? -14.501 0.712 10.267 1.00 96.50 187 PRO A O 1
ATOM 1394 N N . ALA A 1 188 ? -13.058 2.146 9.321 1.00 95.00 188 ALA A N 1
ATOM 1395 C CA . ALA A 1 188 ? -11.946 1.200 9.329 1.00 95.00 188 ALA A CA 1
ATOM 1396 C C . ALA A 1 188 ? -11.505 0.846 10.755 1.00 95.00 188 ALA A C 1
ATOM 1398 O O . ALA A 1 188 ? -11.237 -0.318 11.040 1.00 95.00 188 ALA A O 1
ATOM 1399 N N . LEU A 1 189 ? -11.468 1.821 11.667 1.00 95.38 189 LEU A N 1
ATOM 1400 C CA . LEU A 1 189 ? -11.113 1.586 13.066 1.00 95.38 189 LEU A CA 1
ATOM 1401 C C . LEU A 1 189 ? -12.210 0.841 13.829 1.00 95.38 189 LEU A C 1
ATOM 1403 O O . LEU A 1 189 ? -11.884 -0.079 14.573 1.00 95.38 189 LEU A O 1
ATOM 1407 N N . LEU A 1 190 ? -13.486 1.145 13.582 1.00 94.56 190 LEU A N 1
ATOM 1408 C CA . LEU A 1 190 ? -14.621 0.357 14.076 1.00 94.56 190 LEU A CA 1
ATOM 1409 C C . LEU A 1 190 ? -14.537 -1.099 13.587 1.00 94.56 190 LEU A C 1
ATOM 1411 O O . LEU A 1 190 ? -14.785 -2.027 14.346 1.00 94.56 190 LEU A O 1
ATOM 1415 N N . LEU A 1 191 ? -14.128 -1.320 12.337 1.00 91.81 191 LEU A N 1
ATOM 1416 C CA . LEU A 1 191 ? -13.975 -2.662 11.771 1.00 91.81 191 LEU A CA 1
ATOM 1417 C C . LEU A 1 191 ? -12.707 -3.398 12.234 1.00 91.81 191 LEU A C 1
ATOM 1419 O O . LEU A 1 191 ? -12.634 -4.613 12.067 1.00 91.81 191 LEU A O 1
ATOM 1423 N N . LEU A 1 192 ? -11.697 -2.711 12.766 1.00 91.56 192 LEU A N 1
ATOM 1424 C CA . LEU A 1 192 ? -10.437 -3.338 13.186 1.00 91.56 192 LEU A CA 1
ATOM 1425 C C . LEU A 1 192 ? -10.320 -3.508 14.701 1.00 91.56 192 LEU A C 1
ATOM 1427 O O . LEU A 1 192 ? -9.638 -4.430 15.142 1.00 91.56 192 LEU A O 1
ATOM 1431 N N . LEU A 1 193 ? -10.927 -2.626 15.493 1.00 92.88 193 LEU A N 1
ATOM 1432 C CA . LEU A 1 193 ? -10.756 -2.589 16.945 1.00 92.88 193 LEU A CA 1
ATOM 1433 C C . LEU A 1 193 ? -11.866 -3.392 17.660 1.00 92.88 193 LEU A C 1
ATOM 1435 O O . LEU A 1 193 ? -11.572 -4.506 18.105 1.00 92.88 193 LEU A O 1
ATOM 1439 N N . PRO A 1 194 ? -13.126 -2.917 17.750 1.00 90.75 194 PRO A N 1
ATOM 1440 C CA . PRO A 1 194 ? -14.161 -3.604 18.526 1.00 90.75 194 PRO A CA 1
ATOM 1441 C C . PRO A 1 194 ? -14.617 -4.934 17.914 1.00 90.75 194 PRO A C 1
ATOM 1443 O O . PRO A 1 194 ? -14.819 -5.905 18.638 1.00 90.75 194 PRO A O 1
ATOM 1446 N N . THR A 1 195 ? -14.699 -5.041 16.591 1.00 86.19 195 THR A N 1
ATOM 1447 C CA . THR A 1 195 ? -15.100 -6.285 15.904 1.00 86.19 195 THR A CA 1
ATOM 1448 C C . THR A 1 195 ? -14.138 -7.442 16.159 1.00 86.19 195 THR A C 1
ATOM 1450 O O . THR A 1 195 ? -14.571 -8.556 16.447 1.00 86.19 195 THR A O 1
ATOM 1453 N N . VAL A 1 196 ? -12.828 -7.199 16.059 1.00 86.62 196 VAL A N 1
ATOM 1454 C CA . VAL A 1 196 ? -11.803 -8.226 16.272 1.00 86.62 196 VAL A CA 1
ATOM 1455 C C . VAL A 1 196 ? -11.719 -8.581 17.751 1.00 86.62 196 VAL A C 1
ATOM 1457 O O . VAL A 1 196 ? -11.553 -9.756 18.076 1.00 86.62 196 VAL A O 1
ATOM 1460 N N . HIS A 1 197 ? -11.911 -7.598 18.638 1.00 89.12 197 HIS A N 1
ATOM 1461 C CA . HIS A 1 197 ? -12.068 -7.849 20.068 1.00 89.12 197 HIS A CA 1
ATOM 1462 C C . HIS A 1 197 ? -13.215 -8.831 20.336 1.00 89.12 197 HIS A C 1
ATOM 1464 O O . HIS A 1 197 ? -12.975 -9.885 20.925 1.00 89.12 197 HIS A O 1
ATOM 1470 N N . GLY A 1 198 ? -14.413 -8.557 19.809 1.00 82.81 198 GLY A N 1
ATOM 1471 C CA . GLY A 1 198 ? -15.575 -9.435 19.965 1.00 82.81 198 GLY A CA 1
ATOM 1472 C C . GLY A 1 198 ? -15.384 -10.821 19.356 1.00 82.81 198 GLY A C 1
ATOM 1473 O O . GLY A 1 198 ? -15.637 -11.829 20.014 1.00 82.81 198 GLY A O 1
ATOM 1474 N N . CYS A 1 199 ? -14.852 -10.904 18.132 1.00 82.94 199 CYS A N 1
ATOM 1475 C CA . CYS A 1 199 ? -14.593 -12.190 17.475 1.00 82.94 199 CYS A CA 1
ATOM 1476 C C . CYS A 1 199 ? -13.653 -13.078 18.300 1.00 82.94 199 CYS A C 1
ATOM 1478 O O . CYS A 1 199 ? -13.857 -14.288 18.393 1.00 82.94 199 CYS A O 1
ATOM 1480 N N . LEU A 1 200 ? -12.621 -12.493 18.908 1.00 84.94 200 LEU A N 1
ATOM 1481 C CA . LEU A 1 200 ? -11.657 -13.243 19.709 1.00 84.94 200 LEU A CA 1
ATOM 1482 C C . LEU A 1 200 ? -12.150 -13.533 21.117 1.00 84.94 200 LEU A C 1
ATOM 1484 O O . LEU A 1 200 ? -11.796 -14.578 21.659 1.00 84.94 200 LEU A O 1
ATOM 1488 N N . ALA A 1 201 ? -12.985 -12.667 21.689 1.00 82.06 201 ALA A N 1
ATOM 1489 C CA . ALA A 1 201 ? -13.687 -12.965 22.928 1.00 82.06 201 ALA A CA 1
ATOM 1490 C C . ALA A 1 201 ? -14.570 -14.212 22.755 1.00 82.06 201 ALA A C 1
ATOM 1492 O O . ALA A 1 201 ? -14.479 -15.144 23.556 1.00 82.06 201 ALA A O 1
ATOM 1493 N N . VAL A 1 202 ? -15.334 -14.287 21.659 1.00 77.94 202 VAL A N 1
ATOM 1494 C CA . VAL A 1 202 ? -16.171 -15.451 21.330 1.00 77.94 202 VAL A CA 1
ATOM 1495 C C . VAL A 1 202 ? -15.330 -16.682 20.989 1.00 77.94 202 VAL A C 1
ATOM 1497 O O . VAL A 1 202 ? -15.580 -17.754 21.537 1.00 77.94 202 VAL A O 1
ATOM 1500 N N . ALA A 1 203 ? -14.295 -16.557 20.153 1.00 80.94 203 ALA A N 1
ATOM 1501 C CA . ALA A 1 203 ? -13.413 -17.683 19.829 1.00 80.94 203 ALA A CA 1
ATOM 1502 C C . ALA A 1 203 ? -12.699 -18.234 21.075 1.00 80.94 203 ALA A C 1
ATOM 1504 O O . ALA A 1 203 ? -12.610 -19.447 21.260 1.00 80.94 203 ALA A O 1
ATOM 1505 N N . GLY A 1 204 ? -12.237 -17.347 21.960 1.00 77.56 204 GLY A N 1
ATOM 1506 C CA . GLY A 1 204 ? -11.660 -17.715 23.248 1.00 77.56 204 GLY A CA 1
ATOM 1507 C C . GLY A 1 204 ? -12.673 -18.407 24.156 1.00 77.56 204 GLY A C 1
ATOM 1508 O O . GLY A 1 204 ? -12.318 -19.368 24.835 1.00 77.56 204 GLY A O 1
ATOM 1509 N N . ALA A 1 205 ? -13.938 -17.976 24.128 1.00 75.44 205 ALA A N 1
ATOM 1510 C CA . ALA A 1 205 ? -14.998 -18.619 24.891 1.00 75.44 205 ALA A CA 1
ATOM 1511 C C . ALA A 1 205 ? -15.320 -20.032 24.398 1.00 75.44 205 ALA A C 1
ATOM 1513 O O . ALA A 1 205 ? -15.463 -20.938 25.217 1.00 75.44 205 ALA A O 1
ATOM 1514 N N . ILE A 1 206 ? -15.367 -20.230 23.079 1.00 72.00 206 ILE A N 1
ATOM 1515 C CA . ILE A 1 206 ? -15.561 -21.547 22.461 1.00 72.00 206 ILE A CA 1
ATOM 1516 C C . ILE A 1 206 ? -14.385 -22.466 22.807 1.00 72.00 206 ILE A C 1
ATOM 1518 O O . ILE A 1 206 ? -14.595 -23.559 23.319 1.00 72.00 206 ILE A O 1
ATOM 1522 N N . ALA A 1 207 ? -13.145 -21.997 22.634 1.00 76.81 207 ALA A N 1
ATOM 1523 C CA . ALA A 1 207 ? -11.958 -22.787 22.963 1.00 76.81 207 ALA A CA 1
ATOM 1524 C C . ALA A 1 207 ? -11.890 -23.153 24.457 1.00 76.81 207 ALA A C 1
ATOM 1526 O O . ALA A 1 207 ? -11.497 -24.263 24.812 1.00 76.81 207 ALA A O 1
ATOM 1527 N N . ALA A 1 208 ? -12.293 -22.241 25.348 1.00 75.62 208 ALA A N 1
ATOM 1528 C CA . ALA A 1 208 ? -12.380 -22.523 26.777 1.00 75.62 208 ALA A CA 1
ATOM 1529 C C . ALA A 1 208 ? -13.477 -23.552 27.093 1.00 75.62 208 ALA A C 1
ATOM 1531 O O . ALA A 1 208 ? -13.264 -24.414 27.945 1.00 75.62 208 ALA A O 1
ATOM 1532 N N . ALA A 1 209 ? -14.626 -23.495 26.412 1.00 72.56 209 ALA A N 1
ATOM 1533 C CA . ALA A 1 209 ? -15.683 -24.493 26.549 1.00 72.56 209 ALA A CA 1
ATOM 1534 C C . ALA A 1 209 ? -15.206 -25.879 26.082 1.00 72.56 209 ALA A C 1
ATOM 1536 O O . ALA A 1 209 ? -15.373 -26.843 26.821 1.00 72.56 209 ALA A O 1
ATOM 1537 N N . ASP A 1 210 ? -14.516 -25.966 24.943 1.00 75.75 210 ASP A N 1
ATOM 1538 C CA . ASP A 1 210 ? -13.971 -27.227 24.418 1.00 75.75 210 ASP A CA 1
ATOM 1539 C C . ASP A 1 210 ? -12.900 -27.836 25.336 1.00 75.75 210 ASP A C 1
ATOM 1541 O O . ASP A 1 210 ? -12.841 -29.051 25.508 1.00 75.75 210 ASP A O 1
ATOM 1545 N N . LEU A 1 211 ? -12.060 -27.004 25.962 1.00 74.94 211 LEU A N 1
ATOM 1546 C CA . LEU A 1 211 ? -11.033 -27.468 26.903 1.00 74.94 211 LEU A CA 1
ATOM 1547 C C . LEU A 1 211 ? -11.603 -27.879 28.268 1.00 74.94 211 LEU A C 1
ATOM 1549 O O . LEU A 1 211 ? -10.984 -28.677 28.972 1.00 74.94 211 LEU A O 1
ATOM 1553 N N . THR A 1 212 ? -12.737 -27.302 28.673 1.00 73.75 212 THR A N 1
ATOM 1554 C CA . THR A 1 212 ? -13.359 -27.567 29.982 1.00 73.75 212 THR A CA 1
ATOM 1555 C C . THR A 1 212 ? -14.449 -28.627 29.927 1.00 73.75 212 THR A C 1
ATOM 1557 O O . THR A 1 212 ? -14.755 -29.213 30.966 1.00 73.75 212 THR A O 1
ATOM 1560 N N . GLN A 1 213 ? -15.006 -28.919 28.749 1.00 66.44 213 GLN A N 1
ATOM 1561 C CA . GLN A 1 213 ? -15.877 -30.069 28.564 1.00 66.44 213 GLN A CA 1
ATOM 1562 C C . GLN A 1 213 ? -15.023 -31.347 28.533 1.00 66.44 213 GLN A C 1
ATOM 1564 O O . GLN A 1 213 ? -14.232 -31.543 27.609 1.00 66.44 213 GLN A O 1
ATOM 1569 N N . PRO A 1 214 ? -15.138 -32.231 29.541 1.00 57.38 214 PRO A N 1
ATOM 1570 C CA . PRO A 1 214 ? -14.432 -33.502 29.514 1.00 57.38 214 PRO A CA 1
ATOM 1571 C C . PRO A 1 214 ? -14.914 -34.309 28.305 1.00 57.38 214 PRO A C 1
ATOM 1573 O O . PRO A 1 214 ? -16.121 -34.429 28.092 1.00 57.38 214 PRO A O 1
ATOM 1576 N N . LEU A 1 215 ? -13.975 -34.859 27.522 1.00 60.16 215 LEU A N 1
ATOM 1577 C CA . LEU A 1 215 ? -14.293 -35.712 26.376 1.00 60.16 215 LEU A CA 1
ATOM 1578 C C . LEU A 1 215 ? -15.311 -36.790 26.806 1.00 60.16 215 LEU A C 1
ATOM 1580 O O . LEU A 1 215 ? -14.988 -37.588 27.696 1.00 60.16 215 LEU A O 1
ATOM 1584 N N . PRO A 1 216 ? -16.507 -36.849 26.190 1.00 55.78 216 PRO A N 1
ATOM 1585 C CA . PRO A 1 216 ? -17.467 -37.914 26.446 1.00 55.78 216 PRO A CA 1
ATOM 1586 C C . PRO A 1 216 ? -16.854 -39.225 25.939 1.00 55.78 216 PRO A C 1
ATOM 1588 O O . PRO A 1 216 ? -16.810 -39.479 24.738 1.00 55.78 216 PRO A O 1
ATOM 1591 N N . GLY A 1 217 ? -16.276 -40.013 26.847 1.00 56.81 217 GLY A N 1
ATOM 1592 C CA . GLY A 1 217 ? -15.555 -41.246 26.514 1.00 56.81 217 GLY A CA 1
ATOM 1593 C C . GLY A 1 217 ? -14.456 -41.652 27.499 1.00 56.81 217 GLY A C 1
ATOM 1594 O O . GLY A 1 217 ? -14.027 -42.803 27.483 1.00 56.81 217 GLY A O 1
ATOM 1595 N N . LEU A 1 218 ? -14.024 -40.767 28.405 1.00 55.56 218 LEU A N 1
ATOM 1596 C CA . LEU A 1 218 ? -13.276 -41.168 29.605 1.00 55.56 218 LEU A CA 1
ATOM 1597 C C . LEU A 1 218 ? -14.265 -41.495 30.737 1.00 55.56 218 LEU A C 1
ATOM 1599 O O . LEU A 1 218 ? -14.352 -40.793 31.742 1.00 55.56 218 LEU A O 1
ATOM 1603 N N . ASP A 1 219 ? -15.028 -42.576 30.545 1.00 52.94 219 ASP A N 1
ATOM 1604 C CA . ASP A 1 219 ? -16.007 -43.143 31.487 1.00 52.94 219 ASP A CA 1
ATOM 1605 C C . ASP A 1 219 ? -15.327 -43.789 32.709 1.00 52.94 219 ASP A C 1
ATOM 1607 O O . ASP A 1 219 ? -15.409 -44.989 32.967 1.00 52.94 219 ASP A O 1
ATOM 1611 N N . GLY A 1 220 ? -14.624 -42.967 33.485 1.00 52.12 220 GLY A N 1
ATOM 1612 C CA . GLY A 1 220 ? -13.940 -43.345 34.716 1.00 52.12 220 GLY A CA 1
ATOM 1613 C C . GLY A 1 220 ? -14.536 -42.688 35.959 1.00 52.12 220 GLY A C 1
ATOM 1614 O O . GLY A 1 220 ? -13.798 -42.103 36.741 1.00 52.12 220 GLY A O 1
ATOM 1615 N N . GLY A 1 221 ? -15.860 -42.734 36.145 1.00 53.91 221 GLY A N 1
ATOM 1616 C CA . GLY A 1 221 ? -16.501 -42.614 37.469 1.00 53.91 221 GLY A CA 1
ATOM 1617 C C . GLY A 1 221 ? -16.334 -41.305 38.264 1.00 53.91 221 GLY A C 1
ATOM 1618 O O . GLY A 1 221 ? -16.554 -41.304 39.476 1.00 53.91 221 GLY A O 1
ATOM 1619 N N . GLY A 1 222 ? -15.964 -40.188 37.638 1.00 50.62 222 GLY A N 1
ATOM 1620 C CA . GLY A 1 222 ? -15.777 -38.904 38.320 1.00 50.62 222 GLY A CA 1
ATOM 1621 C C . GLY A 1 222 ? -16.988 -37.979 38.195 1.00 50.62 222 GLY A C 1
ATOM 1622 O O . GLY A 1 222 ? -17.206 -37.422 37.129 1.00 50.62 222 GLY A O 1
ATOM 1623 N N . ARG A 1 223 ? -17.750 -37.826 39.291 1.00 52.38 223 ARG A N 1
ATOM 1624 C CA . ARG A 1 223 ? -18.735 -36.760 39.602 1.00 52.38 223 ARG A CA 1
ATOM 1625 C C . ARG A 1 223 ? -19.051 -35.778 38.459 1.00 52.38 223 ARG A C 1
ATOM 1627 O O . ARG A 1 223 ? -18.268 -34.874 38.182 1.00 52.38 223 ARG A O 1
ATOM 1634 N N . GLN A 1 224 ? -20.268 -35.876 37.920 1.00 51.72 224 GLN A N 1
ATOM 1635 C CA . GLN A 1 224 ? -20.900 -34.797 37.159 1.00 51.72 224 GLN A CA 1
ATOM 1636 C C . GLN A 1 224 ? -20.894 -33.521 38.012 1.00 51.72 224 GLN A C 1
ATOM 1638 O O . GLN A 1 224 ? -21.614 -33.424 39.008 1.00 51.72 224 GLN A O 1
ATOM 1643 N N . LEU A 1 225 ? -20.038 -32.561 37.661 1.00 52.56 225 LEU A N 1
ATOM 1644 C CA . LEU A 1 225 ? -20.132 -31.211 38.201 1.00 52.56 225 LEU A CA 1
ATOM 1645 C C . LEU A 1 225 ? -21.394 -30.575 37.596 1.00 52.56 225 LEU A C 1
ATOM 1647 O O . LEU A 1 225 ? -21.570 -30.642 36.378 1.00 52.56 225 LEU A O 1
ATOM 1651 N N . PRO A 1 226 ? -22.301 -30.018 38.415 1.00 57.94 226 PRO A N 1
ATOM 1652 C CA . PRO A 1 226 ? -23.553 -29.452 37.928 1.00 57.94 226 PRO A CA 1
ATOM 1653 C C . PRO A 1 226 ? -23.271 -28.365 36.883 1.00 57.94 226 PRO A C 1
ATOM 1655 O O . PRO A 1 226 ? -22.421 -27.500 37.099 1.00 57.94 226 PRO A O 1
ATOM 1658 N N . ALA A 1 227 ? -23.998 -28.404 35.761 1.00 56.09 227 ALA A N 1
ATOM 1659 C CA . ALA A 1 227 ? -23.857 -27.486 34.621 1.00 56.09 227 ALA A CA 1
ATOM 1660 C C . ALA A 1 227 ? -23.942 -25.993 35.010 1.00 56.09 227 ALA A C 1
ATOM 1662 O O . ALA A 1 227 ? -23.438 -25.124 34.304 1.00 56.09 227 ALA A O 1
ATOM 1663 N N . GLU A 1 228 ? -24.507 -25.703 36.180 1.00 55.19 228 GLU A N 1
ATOM 1664 C CA . GLU A 1 228 ? -24.597 -24.378 36.792 1.00 55.19 228 GLU A CA 1
ATOM 1665 C C . GLU A 1 228 ? -23.219 -23.771 37.137 1.00 55.19 228 GLU A C 1
ATOM 1667 O O . GLU A 1 228 ? -23.065 -22.552 37.134 1.00 55.19 228 GLU A O 1
ATOM 1672 N N . TRP A 1 229 ? -22.180 -24.590 37.355 1.00 50.00 229 TRP A N 1
ATOM 1673 C CA . TRP A 1 229 ? -20.822 -24.112 37.666 1.00 50.00 229 TRP A CA 1
ATOM 1674 C C . TRP A 1 229 ? -20.034 -23.614 36.443 1.00 50.00 229 TRP A C 1
ATOM 1676 O O . TRP A 1 229 ? -19.162 -22.749 36.581 1.00 50.00 229 TRP A O 1
ATOM 1686 N N . LEU A 1 230 ? -20.360 -24.088 35.235 1.00 49.97 230 LEU A N 1
ATOM 1687 C CA . LEU A 1 230 ? -19.776 -23.563 33.992 1.00 49.97 230 LEU A CA 1
ATOM 1688 C C . LEU A 1 230 ? -20.417 -22.237 33.547 1.00 49.97 230 LEU A C 1
ATOM 1690 O O . LEU A 1 230 ? -19.833 -21.534 32.727 1.00 49.97 230 LEU A O 1
ATOM 1694 N N . GLY A 1 231 ? -21.565 -21.857 34.120 1.00 50.50 231 GLY A N 1
ATOM 1695 C CA . GLY A 1 231 ? -22.338 -20.688 33.694 1.00 50.50 231 GLY A CA 1
ATOM 1696 C C . GLY A 1 231 ? -21.738 -19.317 34.028 1.00 50.50 231 GLY A C 1
ATOM 1697 O O . GLY A 1 231 ? -22.173 -18.324 33.457 1.00 50.50 231 GLY A O 1
ATOM 1698 N N . ALA A 1 232 ? -20.746 -19.215 34.919 1.00 52.28 232 ALA A N 1
ATOM 1699 C CA . ALA A 1 232 ? -20.135 -17.914 35.243 1.00 52.28 232 ALA A CA 1
ATOM 1700 C C . ALA A 1 232 ? -18.765 -17.978 35.942 1.00 52.28 232 ALA A C 1
ATOM 1702 O O . ALA A 1 232 ? -18.024 -16.995 35.907 1.00 52.28 232 ALA A O 1
ATOM 1703 N N . GLN A 1 233 ? -18.408 -19.093 36.598 1.00 49.97 233 GLN A N 1
ATOM 1704 C CA . GLN A 1 233 ? -17.286 -19.101 37.550 1.00 49.97 233 GLN A CA 1
ATOM 1705 C C . GLN A 1 233 ? -16.009 -19.816 37.087 1.00 49.97 233 GLN A C 1
ATOM 1707 O O . GLN A 1 233 ? -14.937 -19.493 37.594 1.00 49.97 233 GLN A O 1
ATOM 1712 N N . GLY A 1 234 ? -16.054 -20.696 36.079 1.00 48.81 234 GLY A N 1
ATOM 1713 C CA . GLY A 1 234 ? -14.849 -21.379 35.567 1.00 48.81 234 GLY A CA 1
ATOM 1714 C C . GLY A 1 234 ? -13.768 -20.439 35.001 1.00 48.81 234 GLY A C 1
ATOM 1715 O O . GLY A 1 234 ? -12.591 -20.786 34.956 1.00 48.81 234 GLY A O 1
ATOM 1716 N N . TRP A 1 235 ? -14.143 -19.207 34.645 1.00 48.78 235 TRP A N 1
ATOM 1717 C CA . TRP A 1 235 ? -13.240 -18.171 34.130 1.00 48.78 235 TRP A CA 1
ATOM 1718 C C . TRP A 1 235 ? -12.520 -17.363 35.226 1.00 48.78 235 TRP A C 1
ATOM 1720 O O . TRP A 1 235 ? -11.708 -16.491 34.909 1.00 48.78 235 TRP A O 1
ATOM 1730 N N . LEU A 1 236 ? -12.811 -17.605 36.510 1.00 52.34 236 LEU A N 1
ATOM 1731 C CA . LEU A 1 236 ? -12.253 -16.836 37.636 1.00 52.34 236 LEU A CA 1
ATOM 1732 C C . LEU A 1 236 ? -10.844 -17.270 38.062 1.00 52.34 236 LEU A C 1
ATOM 1734 O O . LEU A 1 236 ? -10.205 -16.552 38.827 1.00 52.34 236 LEU A O 1
ATOM 1738 N N . HIS A 1 237 ? -10.334 -18.407 37.578 1.00 51.19 237 HIS A N 1
ATOM 1739 C CA . HIS A 1 237 ? -9.011 -18.900 37.983 1.00 51.19 237 HIS A CA 1
ATOM 1740 C C . HIS A 1 237 ? -7.852 -18.405 37.111 1.00 51.19 237 HIS A C 1
ATOM 1742 O O . HIS A 1 237 ? -6.694 -18.574 37.492 1.00 51.19 237 HIS A O 1
ATOM 1748 N N . VAL A 1 238 ? -8.128 -17.739 35.986 1.00 53.50 238 VAL A N 1
ATOM 1749 C CA . VAL A 1 238 ? -7.092 -16.965 35.291 1.00 53.50 238 VAL A CA 1
ATOM 1750 C C . VAL A 1 238 ? -6.876 -15.681 36.096 1.00 53.50 238 VAL A C 1
ATOM 1752 O O . VAL A 1 238 ? -7.843 -14.937 36.287 1.00 53.50 238 VAL A O 1
ATOM 1755 N N . PRO A 1 239 ? -5.649 -15.388 36.574 1.00 63.44 239 PRO A N 1
ATOM 1756 C CA . PRO A 1 239 ? -5.384 -14.177 37.335 1.00 63.44 239 PRO A CA 1
ATOM 1757 C C . PRO A 1 239 ? -5.940 -12.967 36.589 1.00 63.44 239 PRO A C 1
ATOM 1759 O O . PRO A 1 239 ? -5.700 -12.803 35.393 1.00 63.44 239 PRO A O 1
ATOM 1762 N N . LEU A 1 240 ? -6.671 -12.101 37.289 1.00 60.44 240 LEU A N 1
ATOM 1763 C CA . LEU A 1 240 ? -7.357 -10.947 36.696 1.00 60.44 240 LEU A CA 1
ATOM 1764 C C . LEU A 1 240 ? -6.395 -10.041 35.896 1.00 60.44 240 LEU A C 1
ATOM 1766 O O . LEU A 1 240 ? -6.782 -9.446 34.893 1.00 60.44 240 LEU A O 1
ATOM 1770 N N . ALA A 1 241 ? -5.120 -10.011 36.299 1.00 60.28 241 ALA A N 1
ATOM 1771 C CA . ALA A 1 241 ? -4.027 -9.350 35.589 1.00 60.28 241 ALA A CA 1
ATOM 1772 C C . ALA A 1 241 ? -3.680 -10.017 34.243 1.00 60.28 241 ALA A C 1
ATOM 1774 O O . ALA A 1 241 ? -3.512 -9.325 33.244 1.00 60.28 241 ALA A O 1
ATOM 1775 N N . VAL A 1 242 ? -3.629 -11.352 34.194 1.00 61.28 242 VAL A N 1
ATOM 1776 C CA . VAL A 1 242 ? -3.414 -12.125 32.960 1.00 61.28 242 VAL A CA 1
ATOM 1777 C C . VAL A 1 242 ? -4.615 -11.949 32.034 1.00 61.28 242 VAL A C 1
ATOM 1779 O O . VAL A 1 242 ? -4.434 -11.677 30.854 1.00 61.28 242 VAL A O 1
ATOM 1782 N N . ARG A 1 243 ? -5.841 -11.990 32.569 1.00 62.41 243 ARG A N 1
ATOM 1783 C CA . ARG A 1 243 ? -7.068 -11.783 31.786 1.00 62.41 243 ARG A CA 1
ATOM 1784 C C . ARG A 1 243 ? -7.139 -10.385 31.163 1.00 62.41 243 ARG A C 1
ATOM 1786 O O . ARG A 1 243 ? -7.478 -10.271 29.992 1.00 62.41 243 ARG A O 1
ATOM 1793 N N . ARG A 1 244 ? -6.781 -9.335 31.912 1.00 65.88 244 ARG A N 1
ATOM 1794 C CA . ARG A 1 244 ? -6.746 -7.957 31.389 1.00 65.88 244 ARG A CA 1
ATOM 1795 C C . ARG A 1 244 ? -5.594 -7.731 30.406 1.00 65.88 244 ARG A C 1
ATOM 1797 O O . ARG A 1 244 ? -5.801 -7.093 29.384 1.00 65.88 244 ARG A O 1
ATOM 1804 N N . GLY A 1 245 ? -4.407 -8.273 30.683 1.00 68.56 245 GLY A N 1
ATOM 1805 C CA . GLY A 1 245 ? -3.228 -8.092 29.831 1.00 68.56 245 GLY A CA 1
ATOM 1806 C C . GLY A 1 245 ? -3.283 -8.896 28.528 1.00 68.56 245 GLY A C 1
ATOM 1807 O O . GLY A 1 245 ? -3.223 -8.325 27.442 1.00 68.56 245 GLY A O 1
ATOM 1808 N N . LEU A 1 246 ? -3.429 -10.223 28.616 1.00 70.12 246 LEU A N 1
ATOM 1809 C CA . LEU A 1 246 ? -3.482 -11.104 27.438 1.00 70.12 246 LEU A CA 1
ATOM 1810 C C . LEU A 1 246 ? -4.781 -10.939 26.646 1.00 70.12 246 LEU A C 1
ATOM 1812 O O . LEU A 1 246 ? -4.741 -10.983 25.418 1.00 70.12 246 LEU A O 1
ATOM 1816 N N . GLY A 1 247 ? -5.907 -10.697 27.327 1.00 69.31 247 GLY A N 1
ATOM 1817 C CA . GLY A 1 247 ? -7.195 -10.450 26.673 1.00 69.31 247 GLY A CA 1
ATOM 1818 C C . GLY A 1 247 ? -7.212 -9.169 25.837 1.00 69.31 247 GLY A C 1
ATOM 1819 O O . GLY A 1 247 ? -7.927 -9.101 24.844 1.00 69.31 247 GLY A O 1
ATOM 1820 N N . ALA A 1 248 ? -6.386 -8.178 26.182 1.00 72.56 248 ALA A N 1
ATOM 1821 C CA . ALA A 1 248 ? -6.178 -6.997 25.353 1.00 72.56 248 ALA A CA 1
ATOM 1822 C C . ALA A 1 248 ? -5.158 -7.265 24.228 1.00 72.56 248 ALA A C 1
ATOM 1824 O O . ALA A 1 248 ? -5.375 -6.885 23.083 1.00 72.56 248 ALA A O 1
ATOM 1825 N N . LEU A 1 249 ? -4.057 -7.956 24.522 1.00 79.44 249 LEU A N 1
ATOM 1826 C CA . LEU A 1 249 ? -2.949 -8.106 23.577 1.00 79.44 249 LEU A CA 1
ATOM 1827 C C . LEU A 1 249 ? -3.267 -9.025 22.387 1.00 79.44 249 LEU A C 1
ATOM 1829 O O . LEU A 1 249 ? -2.850 -8.731 21.268 1.00 79.44 249 LEU A O 1
ATOM 1833 N N . VAL A 1 250 ? -4.010 -10.118 22.594 1.00 83.38 250 VAL A N 1
ATOM 1834 C CA . VAL A 1 250 ? -4.321 -11.069 21.511 1.00 83.38 250 VAL A CA 1
ATOM 1835 C C . VAL A 1 250 ? -5.172 -10.420 20.409 1.00 83.38 250 VAL A C 1
ATOM 1837 O O . VAL A 1 250 ? -4.760 -10.496 19.249 1.00 83.38 250 VAL A O 1
ATOM 1840 N N . PRO A 1 251 ? -6.274 -9.704 20.715 1.00 81.75 25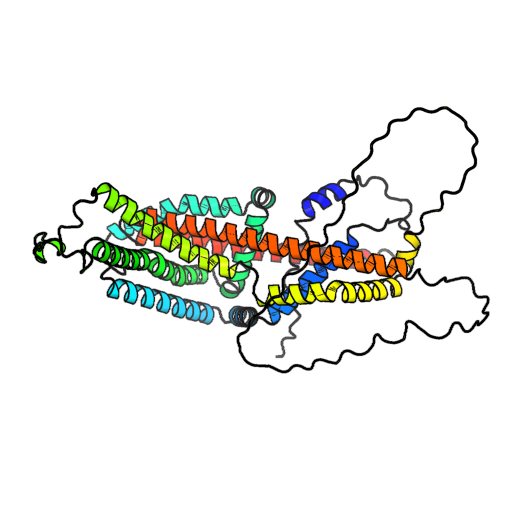1 PRO A N 1
ATOM 1841 C CA . PRO A 1 251 ? -7.007 -8.971 19.690 1.00 81.75 251 PRO A CA 1
ATOM 1842 C C . PRO A 1 251 ? -6.200 -7.904 18.983 1.00 81.75 251 PRO A C 1
ATOM 1844 O O . PRO A 1 251 ? -6.256 -7.843 17.758 1.00 81.75 251 PRO A O 1
ATOM 1847 N N . ALA A 1 252 ? -5.370 -7.156 19.712 1.00 83.06 252 ALA A N 1
ATOM 1848 C CA . ALA A 1 252 ? -4.462 -6.191 19.102 1.00 83.06 252 ALA A CA 1
ATOM 1849 C C . ALA A 1 252 ? -3.586 -6.841 18.020 1.00 83.06 252 ALA A C 1
ATOM 1851 O O . ALA A 1 252 ? -3.505 -6.341 16.898 1.00 83.06 252 ALA A O 1
ATOM 1852 N N . LEU A 1 253 ? -2.964 -7.981 18.345 1.00 86.94 253 LEU A N 1
ATOM 1853 C CA . LEU A 1 253 ? -2.080 -8.705 17.433 1.00 86.94 253 LEU A CA 1
ATOM 1854 C C . LEU A 1 253 ? -2.826 -9.314 16.245 1.00 86.94 253 LEU A C 1
ATOM 1856 O O . LEU A 1 253 ? -2.310 -9.282 15.132 1.00 86.94 253 LEU A O 1
ATOM 1860 N N . CYS A 1 254 ? -4.027 -9.852 16.449 1.00 87.69 254 CYS A N 1
ATOM 1861 C CA . CYS A 1 254 ? -4.835 -10.406 15.365 1.00 87.69 254 CYS A CA 1
ATOM 1862 C C . CYS A 1 254 ? -5.337 -9.317 14.406 1.00 87.69 254 CYS A C 1
ATOM 1864 O O . CYS A 1 254 ? -5.224 -9.490 13.192 1.00 87.69 254 CYS A O 1
ATOM 1866 N N . SER A 1 255 ? -5.817 -8.179 14.923 1.00 86.75 255 SER A N 1
ATOM 1867 C CA . SER A 1 255 ? -6.192 -7.018 14.103 1.00 86.75 255 SER A CA 1
ATOM 1868 C C . SER A 1 255 ? -4.996 -6.499 13.318 1.00 86.75 255 SER A C 1
ATOM 1870 O O . SER A 1 255 ? -5.091 -6.253 12.115 1.00 86.75 255 SER A O 1
ATOM 1872 N N . ALA A 1 256 ? -3.853 -6.370 13.994 1.00 89.88 256 ALA A N 1
ATOM 1873 C CA . ALA A 1 256 ? -2.593 -5.967 13.395 1.00 89.88 256 ALA A CA 1
ATOM 1874 C C . ALA A 1 256 ? -2.173 -6.924 12.273 1.00 89.88 256 ALA A C 1
ATOM 1876 O O . ALA A 1 256 ? -1.882 -6.467 11.169 1.00 89.88 256 ALA A O 1
ATOM 1877 N N . PHE A 1 257 ? -2.215 -8.237 12.521 1.00 92.69 257 PHE A N 1
ATOM 1878 C CA . PHE A 1 257 ? -1.895 -9.275 11.541 1.00 92.69 257 PHE A CA 1
ATOM 1879 C C . PHE A 1 257 ? -2.815 -9.200 10.322 1.00 92.69 257 PHE A C 1
ATOM 1881 O O . PHE A 1 257 ? -2.333 -9.230 9.191 1.00 92.69 257 PHE A O 1
ATOM 1888 N N . TYR A 1 258 ? -4.128 -9.072 10.531 1.00 90.94 258 TYR A N 1
ATOM 1889 C CA . TYR A 1 258 ? -5.100 -8.990 9.443 1.00 90.94 258 TYR A CA 1
ATOM 1890 C C . TYR A 1 258 ? -4.893 -7.730 8.594 1.00 90.94 258 TYR A C 1
ATOM 1892 O O . TYR A 1 258 ? -4.766 -7.823 7.373 1.00 90.94 258 TYR A O 1
ATOM 1900 N N . ALA A 1 259 ? -4.769 -6.562 9.230 1.00 91.12 259 ALA A N 1
ATOM 1901 C CA . ALA A 1 259 ? -4.494 -5.308 8.534 1.00 91.12 259 ALA A CA 1
ATOM 1902 C C . ALA A 1 259 ? -3.159 -5.365 7.775 1.00 91.12 259 ALA A C 1
ATOM 1904 O O . ALA A 1 259 ? -3.083 -4.987 6.605 1.00 91.12 259 ALA A O 1
ATOM 1905 N N . GLY A 1 260 ? -2.118 -5.907 8.411 1.00 92.19 260 GLY A N 1
ATOM 1906 C CA . GLY A 1 260 ? -0.832 -6.165 7.778 1.00 92.19 260 GLY A CA 1
ATOM 1907 C C . GLY A 1 260 ? -0.974 -7.085 6.567 1.00 92.19 260 GLY A C 1
ATOM 1908 O O . GLY A 1 260 ? -0.409 -6.792 5.516 1.00 92.19 260 GLY A O 1
ATOM 1909 N N . HIS A 1 261 ? -1.752 -8.166 6.669 1.00 94.31 261 HIS A N 1
ATOM 1910 C CA . HIS A 1 261 ? -1.981 -9.098 5.566 1.00 94.31 261 HIS A CA 1
ATOM 1911 C C . HIS A 1 261 ? -2.654 -8.410 4.371 1.00 94.31 261 HIS A C 1
ATOM 1913 O O . HIS A 1 261 ? -2.191 -8.553 3.238 1.00 94.31 261 HIS A O 1
ATOM 1919 N N . VAL A 1 262 ? -3.690 -7.604 4.611 1.00 92.19 262 VAL A N 1
ATOM 1920 C CA . VAL A 1 262 ? -4.359 -6.829 3.555 1.00 92.19 262 VAL A CA 1
ATOM 1921 C C . VAL A 1 262 ? -3.371 -5.881 2.868 1.00 92.19 262 VAL A C 1
ATOM 1923 O O . VAL A 1 262 ? -3.279 -5.874 1.641 1.00 92.19 262 VAL A O 1
ATOM 1926 N N . VAL A 1 263 ? -2.554 -5.156 3.638 1.00 92.44 263 VAL A N 1
ATOM 1927 C CA . VAL A 1 263 ? -1.524 -4.260 3.087 1.00 92.44 263 VAL A CA 1
ATOM 1928 C C . VAL A 1 263 ? -0.456 -5.033 2.309 1.00 92.44 263 VAL A C 1
ATOM 1930 O O . VAL A 1 263 ? -0.044 -4.590 1.238 1.00 92.44 263 VAL A O 1
ATOM 1933 N N . THR A 1 264 ? -0.034 -6.216 2.773 1.00 92.94 264 THR A N 1
ATOM 1934 C CA . THR A 1 264 ? 0.917 -7.040 2.006 1.00 92.94 264 THR A CA 1
ATOM 1935 C C . THR A 1 264 ? 0.363 -7.438 0.660 1.00 92.94 264 THR A C 1
ATOM 1937 O O . THR A 1 264 ? 1.087 -7.339 -0.319 1.00 92.94 264 THR A O 1
ATOM 1940 N N . ARG A 1 265 ? -0.912 -7.834 0.586 1.00 91.56 265 ARG A N 1
ATOM 1941 C CA . ARG A 1 265 ? -1.550 -8.230 -0.673 1.00 91.56 265 ARG A CA 1
ATOM 1942 C C . ARG A 1 265 ? -1.589 -7.084 -1.681 1.00 91.56 265 ARG A C 1
ATOM 1944 O O . ARG A 1 265 ? -1.417 -7.345 -2.862 1.00 91.56 265 ARG A O 1
ATOM 1951 N N . GLN A 1 266 ? -1.761 -5.846 -1.217 1.00 89.62 266 GLN A N 1
ATOM 1952 C CA . GLN A 1 266 ? -1.745 -4.657 -2.076 1.00 89.62 266 GLN A CA 1
ATOM 1953 C C . GLN A 1 266 ? -0.335 -4.243 -2.530 1.00 89.62 266 GLN A C 1
ATOM 1955 O O . GLN A 1 266 ? -0.181 -3.611 -3.571 1.00 89.62 266 GLN A O 1
ATOM 1960 N N . LEU A 1 267 ? 0.698 -4.556 -1.742 1.00 89.88 267 LEU A N 1
ATOM 1961 C CA . LEU A 1 267 ? 2.087 -4.178 -2.035 1.00 89.88 267 LEU A CA 1
ATOM 1962 C C . LEU A 1 267 ? 2.903 -5.281 -2.721 1.00 89.88 267 LEU A C 1
ATOM 1964 O O . LEU A 1 267 ? 3.978 -4.990 -3.258 1.00 89.88 267 LEU A O 1
ATOM 1968 N N . ASP A 1 268 ? 2.446 -6.532 -2.652 1.00 91.19 268 ASP A N 1
ATOM 1969 C CA . ASP A 1 268 ? 3.118 -7.677 -3.261 1.00 91.19 268 ASP A CA 1
ATOM 1970 C C . ASP A 1 268 ? 2.992 -7.652 -4.793 1.00 91.19 268 ASP A C 1
ATOM 1972 O O . ASP A 1 268 ? 2.251 -6.870 -5.388 1.00 91.19 268 ASP A O 1
ATOM 1976 N N . VAL A 1 269 ? 3.779 -8.495 -5.456 1.00 89.38 269 VAL A N 1
ATOM 1977 C CA . VAL A 1 269 ? 3.764 -8.614 -6.914 1.00 89.38 269 VAL A CA 1
ATOM 1978 C C . VAL A 1 269 ? 2.433 -9.222 -7.357 1.00 89.38 269 VAL A C 1
ATOM 1980 O O . VAL A 1 269 ? 2.112 -10.356 -6.996 1.00 89.38 269 VAL A O 1
ATOM 1983 N N . ASN A 1 270 ? 1.687 -8.491 -8.188 1.00 89.44 270 ASN A N 1
ATOM 1984 C CA . ASN A 1 270 ? 0.439 -8.983 -8.767 1.00 89.44 270 ASN A CA 1
ATOM 1985 C C . ASN A 1 270 ? 0.677 -10.285 -9.543 1.00 89.44 270 ASN A C 1
ATOM 1987 O O . ASN A 1 270 ? 1.677 -10.428 -10.251 1.00 89.44 270 ASN A O 1
ATOM 1991 N N . VAL A 1 271 ? -0.274 -11.221 -9.471 1.00 90.12 271 VAL A N 1
ATOM 1992 C CA . VAL A 1 271 ? -0.167 -12.532 -10.140 1.00 90.12 271 VAL A CA 1
ATOM 1993 C C . VAL A 1 271 ? 0.071 -12.369 -11.647 1.00 90.12 271 VAL A C 1
ATOM 1995 O O . VAL A 1 271 ? 0.925 -13.053 -12.207 1.00 90.12 271 VAL A O 1
ATOM 1998 N N . HIS A 1 272 ? -0.597 -11.402 -12.283 1.00 89.12 272 HIS A N 1
ATOM 1999 C CA . HIS A 1 272 ? -0.395 -11.072 -13.698 1.00 89.12 272 HIS A CA 1
ATOM 2000 C C . HIS A 1 272 ? 1.011 -10.546 -13.999 1.00 89.12 272 HIS A C 1
ATOM 2002 O O . HIS A 1 272 ? 1.601 -10.933 -15.002 1.00 89.12 272 HIS A O 1
ATOM 2008 N N . GLN A 1 273 ? 1.588 -9.721 -13.119 1.00 91.31 273 GLN A N 1
ATOM 2009 C CA . GLN A 1 273 ? 2.964 -9.239 -13.276 1.00 91.31 273 GLN A CA 1
ATOM 2010 C C . GLN A 1 273 ? 3.962 -10.386 -13.119 1.00 91.31 273 GLN A C 1
ATOM 2012 O O . GLN A 1 273 ? 4.891 -10.505 -13.911 1.00 91.31 273 GLN A O 1
ATOM 2017 N N . ALA A 1 274 ? 3.758 -11.268 -12.137 1.00 93.81 274 ALA A N 1
ATOM 2018 C CA . ALA A 1 274 ? 4.598 -12.450 -11.957 1.00 93.81 274 ALA A CA 1
ATOM 2019 C C . ALA A 1 274 ? 4.518 -13.397 -13.168 1.00 93.81 274 ALA A C 1
ATOM 2021 O O . ALA A 1 274 ? 5.538 -13.938 -13.599 1.00 93.81 274 ALA A O 1
ATOM 2022 N N . TRP A 1 275 ? 3.323 -13.575 -13.737 1.00 94.06 275 TRP A N 1
ATOM 2023 C CA . TRP A 1 275 ? 3.114 -14.384 -14.934 1.00 94.06 275 TRP A CA 1
ATOM 2024 C C . TRP A 1 275 ? 3.775 -13.761 -16.172 1.00 94.06 275 TRP A C 1
ATOM 2026 O O . TRP A 1 275 ? 4.562 -14.438 -16.832 1.00 94.06 275 TRP A O 1
ATOM 2036 N N . ALA A 1 276 ? 3.569 -12.463 -16.416 1.00 93.38 276 ALA A N 1
ATOM 2037 C CA . ALA A 1 276 ? 4.204 -11.730 -17.513 1.00 93.38 276 ALA A CA 1
ATOM 2038 C C . ALA A 1 276 ? 5.738 -11.747 -17.409 1.00 93.38 276 ALA A C 1
ATOM 2040 O O . ALA A 1 276 ? 6.432 -11.941 -18.404 1.00 93.38 276 ALA A O 1
ATOM 2041 N N . LEU A 1 277 ? 6.289 -11.612 -16.198 1.00 94.88 277 LEU A N 1
ATOM 2042 C CA . LEU A 1 277 ? 7.731 -11.727 -15.971 1.00 94.88 277 LEU A CA 1
ATOM 2043 C C . LEU A 1 277 ? 8.249 -13.129 -16.266 1.00 94.88 277 LEU A C 1
ATOM 2045 O O . LEU A 1 277 ? 9.306 -13.271 -16.876 1.00 94.88 277 LEU A O 1
ATOM 2049 N N . ARG A 1 278 ? 7.511 -14.168 -15.867 1.00 96.00 278 ARG A N 1
ATOM 2050 C CA . ARG A 1 278 ? 7.881 -15.556 -16.155 1.00 96.00 278 ARG A CA 1
ATOM 2051 C C . ARG A 1 278 ? 7.902 -15.830 -17.659 1.00 96.00 278 ARG A C 1
ATOM 2053 O O . ARG A 1 278 ? 8.829 -16.482 -18.135 1.00 96.00 278 ARG A O 1
ATOM 2060 N N . GLU A 1 279 ? 6.914 -15.333 -18.396 1.00 95.88 279 GLU A N 1
ATOM 2061 C CA . GLU A 1 279 ? 6.876 -15.446 -19.857 1.00 95.88 279 GLU A CA 1
ATOM 2062 C C . GLU A 1 279 ? 8.023 -14.658 -20.505 1.00 95.88 279 GLU A C 1
ATOM 2064 O O . GLU A 1 279 ? 8.767 -15.196 -21.328 1.00 95.88 279 GLU A O 1
ATOM 2069 N N . ALA A 1 280 ? 8.260 -13.425 -20.050 1.00 94.38 280 ALA A N 1
ATOM 2070 C CA . ALA A 1 280 ? 9.372 -12.607 -20.516 1.00 94.38 280 ALA A CA 1
ATOM 2071 C C . ALA A 1 280 ? 10.739 -13.248 -20.230 1.00 94.38 280 ALA A C 1
ATOM 2073 O O . ALA A 1 280 ? 11.643 -13.142 -21.051 1.00 94.38 280 ALA A O 1
ATOM 2074 N N . TRP A 1 281 ? 10.907 -13.951 -19.106 1.00 96.06 281 TRP A N 1
ATOM 2075 C CA . TRP A 1 281 ? 12.133 -14.694 -18.791 1.00 96.06 281 TRP A CA 1
ATOM 2076 C C . TRP A 1 281 ? 12.379 -15.855 -19.747 1.00 96.06 281 TRP A C 1
ATOM 2078 O O . TRP A 1 281 ? 13.526 -16.085 -20.137 1.00 96.06 281 TRP A O 1
ATOM 2088 N N . ALA A 1 282 ? 11.317 -16.565 -20.135 1.00 96.31 282 ALA A N 1
ATOM 2089 C CA . ALA A 1 282 ? 11.395 -17.646 -21.111 1.00 96.31 282 ALA A CA 1
ATOM 2090 C C . ALA A 1 282 ? 11.707 -17.120 -22.525 1.00 96.31 282 ALA A C 1
ATOM 2092 O O . ALA A 1 282 ? 12.403 -17.786 -23.289 1.00 96.31 282 ALA A O 1
ATOM 2093 N N . GLY A 1 283 ? 11.228 -15.917 -22.861 1.00 93.88 283 GLY A N 1
ATOM 2094 C CA . GLY A 1 283 ? 11.459 -15.260 -24.151 1.00 93.88 283 GLY A CA 1
ATOM 2095 C C . GLY A 1 283 ? 12.691 -14.348 -24.231 1.00 93.88 283 GLY A C 1
ATOM 2096 O O . GLY A 1 283 ? 13.009 -13.880 -25.326 1.00 93.88 283 GLY A O 1
ATOM 2097 N N . ALA A 1 284 ? 13.384 -14.087 -23.115 1.00 95.12 284 ALA A N 1
ATOM 2098 C CA . ALA A 1 284 ? 14.409 -13.042 -23.017 1.00 95.12 284 ALA A CA 1
ATOM 2099 C C . ALA A 1 284 ? 15.539 -13.217 -24.041 1.00 95.12 284 ALA A C 1
ATOM 2101 O O . ALA A 1 284 ? 15.864 -12.269 -24.752 1.00 95.12 284 ALA A O 1
ATOM 2102 N N . ASP A 1 285 ? 16.081 -14.431 -24.173 1.00 95.62 285 ASP A N 1
ATOM 2103 C CA . ASP A 1 285 ? 17.214 -14.693 -25.071 1.00 95.62 285 ASP A CA 1
ATOM 2104 C C . ASP A 1 285 ? 16.858 -14.385 -26.533 1.00 95.62 285 ASP A C 1
ATOM 2106 O O . ASP A 1 285 ? 17.651 -13.795 -27.262 1.00 95.62 285 ASP A O 1
ATOM 2110 N N . ARG A 1 286 ? 15.635 -14.728 -26.963 1.00 95.19 286 ARG A N 1
ATOM 2111 C CA . ARG A 1 286 ? 15.160 -14.454 -28.330 1.00 95.19 286 ARG A CA 1
ATOM 2112 C C . ARG A 1 286 ? 14.922 -12.964 -28.551 1.00 95.19 286 ARG A C 1
ATOM 2114 O O . ARG A 1 286 ? 15.327 -12.433 -29.581 1.00 95.19 286 ARG A O 1
ATOM 2121 N N . TYR A 1 287 ? 14.284 -12.304 -27.585 1.00 93.94 287 TYR A N 1
ATOM 2122 C CA . TYR A 1 287 ? 13.980 -10.878 -27.655 1.00 93.94 287 TYR A CA 1
ATOM 2123 C C . TYR A 1 287 ? 15.260 -10.040 -27.736 1.00 93.94 287 TYR A C 1
ATOM 2125 O O . TYR A 1 287 ? 15.431 -9.264 -28.672 1.00 93.94 287 TYR A O 1
ATOM 2133 N N . PHE A 1 288 ? 16.197 -10.241 -26.806 1.00 93.88 288 PHE A N 1
ATOM 2134 C CA . PHE A 1 288 ? 17.416 -9.437 -26.759 1.00 93.88 288 PHE A CA 1
ATOM 2135 C C . PHE A 1 288 ? 18.385 -9.748 -27.893 1.00 93.88 288 PHE A C 1
ATOM 2137 O O . PHE A 1 288 ? 19.103 -8.848 -28.318 1.00 93.88 288 PHE A O 1
ATOM 2144 N N . LEU A 1 289 ? 18.370 -10.964 -28.445 1.00 93.88 289 LEU A N 1
ATOM 2145 C CA . LEU A 1 289 ? 19.103 -11.258 -29.673 1.00 93.88 289 LEU A CA 1
ATOM 2146 C C . LEU A 1 289 ? 18.568 -10.440 -30.860 1.00 93.88 289 LEU A C 1
ATOM 2148 O O . LEU A 1 289 ? 19.361 -9.893 -31.625 1.00 93.88 289 LEU A O 1
ATOM 2152 N N . HIS A 1 290 ? 17.241 -10.318 -30.992 1.00 93.62 290 HIS A N 1
ATOM 2153 C CA . HIS A 1 290 ? 16.613 -9.497 -32.031 1.00 93.62 290 HIS A CA 1
ATOM 2154 C C . HIS A 1 290 ? 16.921 -8.010 -31.832 1.00 93.62 290 HIS A C 1
ATOM 2156 O O . HIS A 1 290 ? 17.408 -7.353 -32.747 1.00 93.62 290 HIS A O 1
ATOM 2162 N N . THR A 1 291 ? 16.737 -7.495 -30.614 1.00 90.69 291 THR A N 1
ATOM 2163 C CA . THR A 1 291 ? 17.028 -6.091 -30.290 1.00 90.69 291 THR A CA 1
ATOM 2164 C C . THR A 1 291 ? 18.512 -5.757 -30.458 1.00 90.69 291 THR A C 1
ATOM 2166 O O . THR A 1 291 ? 18.858 -4.658 -30.889 1.00 90.69 291 THR A O 1
ATOM 2169 N N . ALA A 1 292 ? 19.414 -6.689 -30.135 1.00 89.88 292 ALA A N 1
ATOM 2170 C CA . ALA A 1 292 ? 20.841 -6.526 -30.393 1.00 89.88 292 ALA A CA 1
ATOM 2171 C C . ALA A 1 292 ? 21.123 -6.448 -31.900 1.00 89.88 292 ALA A C 1
ATOM 2173 O O . ALA A 1 292 ? 21.886 -5.584 -32.324 1.00 89.88 292 ALA A O 1
ATOM 2174 N N . ALA A 1 293 ? 20.481 -7.296 -32.709 1.00 91.88 293 ALA A N 1
ATOM 2175 C CA . ALA A 1 293 ? 20.617 -7.258 -34.162 1.00 91.88 293 ALA A CA 1
ATOM 2176 C C . ALA A 1 293 ? 20.113 -5.942 -34.772 1.00 91.88 293 ALA A C 1
ATOM 2178 O O . ALA A 1 293 ? 20.821 -5.350 -35.583 1.00 91.88 293 ALA A O 1
ATOM 2179 N N . GLU A 1 294 ? 18.953 -5.447 -34.335 1.00 91.19 294 GLU A N 1
ATOM 2180 C CA . GLU A 1 294 ? 18.410 -4.150 -34.765 1.00 91.19 294 GLU A CA 1
ATOM 2181 C C . GLU A 1 294 ? 19.357 -2.997 -34.414 1.00 91.19 294 GLU A C 1
ATOM 2183 O O . GLU A 1 294 ? 19.701 -2.188 -35.272 1.00 91.19 294 GLU A O 1
ATOM 2188 N N . ARG A 1 295 ? 19.871 -2.956 -33.178 1.00 87.38 295 ARG A N 1
ATOM 2189 C CA . ARG A 1 295 ? 20.809 -1.905 -32.747 1.00 87.38 295 ARG A CA 1
ATOM 2190 C C . ARG A 1 295 ? 22.129 -1.933 -33.504 1.00 87.38 295 ARG A C 1
ATOM 2192 O O . ARG A 1 295 ? 22.689 -0.879 -33.785 1.00 87.38 295 ARG A O 1
ATOM 2199 N N . VAL A 1 296 ? 22.640 -3.122 -33.814 1.00 88.50 296 VAL A N 1
ATOM 2200 C CA . VAL A 1 296 ? 23.851 -3.278 -34.630 1.00 88.50 296 VAL A CA 1
ATOM 2201 C C . VAL A 1 296 ? 23.595 -2.825 -36.067 1.00 88.50 296 VAL A C 1
ATOM 2203 O O . VAL A 1 296 ? 24.479 -2.219 -36.665 1.00 88.50 296 VAL A O 1
ATOM 2206 N N . ALA A 1 297 ? 22.400 -3.071 -36.613 1.00 88.25 297 ALA A N 1
ATOM 2207 C CA . ALA A 1 297 ? 22.023 -2.591 -37.939 1.00 88.25 297 ALA A CA 1
ATOM 2208 C C . ALA A 1 297 ? 21.912 -1.057 -37.989 1.00 88.25 297 ALA A C 1
ATOM 2210 O O . ALA A 1 297 ? 22.357 -0.443 -38.955 1.00 88.25 297 ALA A O 1
ATOM 2211 N N . GLU A 1 298 ? 21.377 -0.430 -36.936 1.00 88.19 298 GLU A N 1
ATOM 2212 C CA . GLU A 1 298 ? 21.317 1.032 -36.808 1.00 88.19 298 GLU A CA 1
ATOM 2213 C C . GLU A 1 298 ? 22.692 1.668 -36.550 1.00 88.19 298 GLU A C 1
ATOM 2215 O O . GLU A 1 298 ? 22.940 2.805 -36.954 1.00 88.19 298 GLU A O 1
ATOM 2220 N N . ARG A 1 299 ? 23.577 0.964 -35.830 1.00 86.31 299 ARG A N 1
ATOM 2221 C CA . ARG A 1 299 ? 24.892 1.457 -35.394 1.00 86.31 299 ARG A CA 1
ATOM 2222 C C . ARG A 1 299 ? 25.957 0.353 -35.481 1.00 86.31 299 ARG A C 1
ATOM 2224 O O . ARG A 1 299 ? 26.309 -0.240 -34.453 1.00 86.31 299 ARG A O 1
ATOM 2231 N N . PRO A 1 300 ? 26.524 0.096 -36.673 1.00 82.50 300 PRO A N 1
ATOM 2232 C CA . PRO A 1 300 ? 27.518 -0.966 -36.867 1.00 82.50 300 PRO A CA 1
ATOM 2233 C C . PRO A 1 300 ? 28.807 -0.738 -36.057 1.00 82.50 300 PRO A C 1
ATOM 2235 O O . PRO A 1 300 ? 29.476 -1.694 -35.657 1.00 82.50 300 PRO A O 1
ATOM 2238 N N . ASP A 1 301 ? 29.111 0.520 -35.731 1.00 81.69 301 ASP A N 1
ATOM 2239 C CA . ASP A 1 301 ? 30.310 0.938 -34.994 1.00 81.69 301 ASP A CA 1
ATOM 2240 C C . ASP A 1 301 ? 30.416 0.320 -33.588 1.00 81.69 301 ASP A C 1
ATOM 2242 O O . ASP A 1 301 ? 31.515 0.192 -33.042 1.00 81.69 301 ASP A O 1
ATOM 2246 N N . ILE A 1 302 ? 29.289 -0.115 -33.006 1.00 77.94 302 ILE A N 1
ATOM 2247 C CA . ILE A 1 302 ? 29.238 -0.732 -31.671 1.00 77.94 302 ILE A CA 1
ATOM 2248 C C . ILE A 1 302 ? 30.067 -2.024 -31.624 1.00 77.94 302 ILE A C 1
ATOM 2250 O O . ILE A 1 302 ? 30.690 -2.319 -30.605 1.00 77.94 302 ILE A O 1
ATOM 2254 N N . LEU A 1 303 ? 30.117 -2.787 -32.721 1.00 75.62 303 LEU A N 1
ATOM 2255 C CA . LEU A 1 303 ? 30.842 -4.061 -32.761 1.00 75.62 303 LEU A CA 1
ATOM 2256 C C . LEU A 1 303 ? 32.327 -3.903 -33.092 1.00 75.62 303 LEU A C 1
ATOM 2258 O O . LEU A 1 303 ? 33.140 -4.714 -32.650 1.00 75.62 303 LEU A O 1
ATOM 2262 N N . LEU A 1 304 ? 32.698 -2.855 -33.830 1.00 74.81 304 LEU A N 1
ATOM 2263 C CA . LEU A 1 304 ? 34.086 -2.612 -34.232 1.00 74.81 304 LEU A CA 1
ATOM 2264 C C . LEU A 1 304 ? 34.974 -2.216 -33.042 1.00 74.81 304 LEU A C 1
ATOM 2266 O O . LEU A 1 304 ? 36.169 -2.510 -33.037 1.00 74.81 304 LEU A O 1
ATOM 2270 N N . LYS A 1 305 ? 34.383 -1.621 -31.999 1.00 66.25 305 LYS A N 1
ATOM 2271 C CA . LYS A 1 305 ? 35.104 -1.098 -30.829 1.00 66.25 305 LYS A CA 1
ATOM 2272 C C . LYS A 1 305 ? 35.639 -2.174 -29.874 1.00 66.25 305 LYS A C 1
ATOM 2274 O O . LYS A 1 305 ? 36.582 -1.910 -29.138 1.00 66.25 305 LYS A O 1
ATOM 2279 N N . ASN A 1 306 ? 35.085 -3.389 -29.924 1.00 62.59 306 ASN A N 1
ATOM 2280 C CA . ASN A 1 306 ? 35.519 -4.525 -29.101 1.00 62.59 306 ASN A CA 1
ATOM 2281 C C . ASN A 1 306 ? 36.580 -5.401 -29.770 1.00 62.59 306 ASN A C 1
ATOM 2283 O O . ASN A 1 306 ? 36.960 -6.430 -29.208 1.00 62.59 306 ASN A O 1
ATOM 2287 N N . LYS A 1 307 ? 37.079 -5.029 -30.957 1.00 64.38 307 LYS A N 1
ATOM 2288 C CA . LYS A 1 307 ? 38.249 -5.708 -31.507 1.00 64.38 307 LYS A CA 1
ATOM 2289 C C . LYS A 1 307 ? 39.398 -5.420 -30.536 1.00 64.38 307 LYS A C 1
ATOM 2291 O O . LYS A 1 307 ? 39.740 -4.245 -30.389 1.00 64.38 307 LYS A O 1
ATOM 2296 N N . PRO A 1 308 ? 39.960 -6.431 -29.840 1.00 62.81 308 PRO A N 1
ATOM 2297 C CA . PRO A 1 308 ? 41.113 -6.200 -28.988 1.00 62.81 308 PRO A CA 1
ATOM 2298 C C . PRO A 1 308 ? 42.132 -5.515 -29.882 1.00 62.81 308 PRO A C 1
ATOM 2300 O O . PRO A 1 308 ? 42.465 -6.062 -30.937 1.00 62.81 308 PRO A O 1
ATOM 2303 N N . GLN A 1 309 ? 42.524 -4.285 -29.535 1.00 64.19 309 GLN A N 1
ATOM 2304 C CA . GLN A 1 309 ? 43.629 -3.621 -30.204 1.00 64.19 309 GLN A CA 1
ATOM 2305 C C . GLN A 1 309 ? 44.777 -4.605 -30.072 1.00 64.19 309 GLN A C 1
ATOM 2307 O O . GLN A 1 309 ? 45.303 -4.798 -28.977 1.00 64.19 309 GLN A O 1
ATOM 2312 N N . SER A 1 310 ? 45.047 -5.342 -31.151 1.00 56.59 310 SER A N 1
ATOM 2313 C CA . SER A 1 310 ? 46.119 -6.314 -31.197 1.00 56.59 310 SER A CA 1
ATOM 2314 C C . SER A 1 310 ? 47.335 -5.499 -30.839 1.00 56.59 310 SER A C 1
ATOM 2316 O O . SER A 1 310 ? 47.697 -4.612 -31.614 1.00 56.59 310 SER A O 1
ATOM 2318 N N . ALA A 1 311 ? 47.842 -5.706 -29.622 1.00 55.66 311 ALA A N 1
ATOM 2319 C CA . ALA A 1 311 ? 48.955 -4.965 -29.081 1.00 55.66 311 ALA A CA 1
ATOM 2320 C C . ALA A 1 311 ? 50.026 -4.983 -30.161 1.00 55.66 311 ALA A C 1
ATOM 2322 O O . ALA A 1 311 ? 50.578 -6.042 -30.469 1.00 55.66 311 ALA A O 1
ATOM 2323 N N . GLY A 1 312 ? 50.209 -3.837 -30.820 1.00 54.44 312 GLY A N 1
ATOM 2324 C CA . GLY A 1 312 ? 51.240 -3.680 -31.819 1.00 54.44 312 GLY A CA 1
ATOM 2325 C C . GLY A 1 312 ? 52.517 -4.062 -31.107 1.00 54.44 312 GLY A C 1
ATOM 2326 O O . GLY A 1 312 ? 52.891 -3.414 -30.128 1.00 54.44 312 GLY A O 1
ATOM 2327 N N . SER A 1 313 ? 53.108 -5.174 -31.532 1.00 51.62 313 SER A N 1
ATOM 2328 C CA . SER A 1 313 ? 54.360 -5.677 -31.011 1.00 51.62 313 SER A CA 1
ATOM 2329 C C . SER A 1 313 ? 55.429 -4.636 -31.320 1.00 51.62 313 SER A C 1
ATOM 2331 O O . SER A 1 313 ? 56.104 -4.694 -32.347 1.00 51.62 313 SER A O 1
ATOM 2333 N N . SER A 1 314 ? 55.579 -3.648 -30.446 1.00 52.38 314 SER A N 1
ATOM 2334 C CA . SER A 1 314 ? 56.805 -2.883 -30.359 1.00 52.38 314 SER A CA 1
ATOM 2335 C C . SER A 1 314 ? 57.831 -3.828 -29.747 1.00 52.38 314 SER A C 1
ATOM 2337 O O . SER A 1 314 ? 57.955 -3.997 -28.537 1.00 52.38 314 SER A O 1
ATOM 2339 N N . SER A 1 315 ? 58.541 -4.525 -30.629 1.00 50.44 315 SER A N 1
ATOM 2340 C CA . SER A 1 315 ? 59.747 -5.268 -30.309 1.00 50.44 315 SER A CA 1
ATOM 2341 C C . SER A 1 315 ? 60.783 -4.304 -29.724 1.00 50.44 315 SER A C 1
ATOM 2343 O O . SER A 1 315 ? 61.592 -3.721 -30.446 1.00 50.44 315 SER A O 1
ATOM 2345 N N . ARG A 1 316 ? 60.774 -4.123 -28.403 1.00 45.56 316 ARG A N 1
ATOM 2346 C CA . ARG A 1 316 ? 61.935 -3.655 -27.648 1.00 45.56 316 ARG A CA 1
ATOM 2347 C C . ARG A 1 316 ? 62.411 -4.790 -26.758 1.00 45.56 316 ARG A C 1
ATOM 2349 O O . ARG A 1 316 ? 61.870 -5.057 -25.693 1.00 45.56 316 ARG A O 1
ATOM 2356 N N . SER A 1 317 ? 63.438 -5.459 -27.270 1.00 50.94 317 SER A N 1
ATOM 2357 C CA . SER A 1 317 ? 64.338 -6.333 -26.532 1.00 50.94 317 SER A CA 1
ATOM 2358 C C . SER A 1 317 ? 64.846 -5.619 -25.277 1.00 50.94 317 SER A C 1
ATOM 2360 O O . SER A 1 317 ? 65.525 -4.598 -25.376 1.00 50.94 317 SER A O 1
ATOM 2362 N N . GLY A 1 318 ? 64.528 -6.168 -24.110 1.00 41.16 318 GLY A N 1
ATOM 2363 C CA . GLY A 1 318 ? 65.032 -5.729 -22.814 1.00 41.16 318 GLY A CA 1
ATOM 2364 C C . GLY A 1 318 ? 64.855 -6.857 -21.809 1.00 41.16 318 GLY A C 1
ATOM 2365 O O . GLY A 1 318 ? 63.777 -7.037 -21.257 1.00 41.16 318 GLY A O 1
ATOM 2366 N N . SER A 1 319 ? 65.900 -7.665 -21.637 1.00 49.50 319 SER A N 1
ATOM 2367 C CA . SER A 1 319 ? 65.927 -8.777 -20.693 1.00 49.50 319 SER A CA 1
ATOM 2368 C C . SER A 1 319 ? 66.057 -8.272 -19.255 1.00 49.50 319 SER A C 1
ATOM 2370 O O . SER A 1 319 ? 67.003 -7.539 -18.968 1.00 49.50 319 SER A O 1
ATOM 2372 N N . CYS A 1 320 ? 65.224 -8.758 -18.336 1.00 37.72 320 CYS A N 1
ATOM 2373 C CA . CYS A 1 320 ? 65.596 -8.898 -16.925 1.00 37.72 320 CYS A CA 1
ATOM 2374 C C . CYS A 1 320 ? 64.619 -9.813 -16.161 1.00 37.72 320 CYS A C 1
ATOM 2376 O O . CYS A 1 320 ? 63.464 -9.486 -15.932 1.00 37.72 320 CYS A O 1
ATOM 2378 N N . MET A 1 321 ? 65.145 -10.990 -15.811 1.00 45.41 321 MET A N 1
ATOM 2379 C CA . MET A 1 321 ? 64.992 -11.748 -14.560 1.00 45.41 321 MET A CA 1
ATOM 2380 C C . MET A 1 321 ? 63.641 -11.748 -13.812 1.00 45.41 321 MET A C 1
ATOM 2382 O O . MET A 1 321 ? 63.263 -10.805 -13.129 1.00 45.41 321 MET A O 1
ATOM 2386 N N . ALA A 1 322 ? 63.020 -12.928 -13.871 1.00 41.19 322 ALA A N 1
ATOM 2387 C CA . ALA A 1 322 ? 62.355 -13.689 -12.810 1.00 41.19 322 ALA A CA 1
ATOM 2388 C C . ALA A 1 322 ? 62.177 -13.065 -11.408 1.00 41.19 322 ALA A C 1
ATOM 2390 O O . ALA A 1 322 ? 63.150 -12.738 -10.732 1.00 41.19 322 ALA A O 1
ATOM 2391 N N . SER A 1 323 ? 60.949 -13.159 -10.884 1.00 36.66 323 SER A N 1
ATOM 2392 C CA . SER A 1 323 ? 60.627 -13.924 -9.660 1.00 36.66 323 SER A CA 1
ATOM 2393 C C . SER A 1 323 ? 59.109 -14.024 -9.485 1.00 36.66 323 SER A C 1
ATOM 2395 O O . SER A 1 323 ? 58.383 -13.061 -9.710 1.00 36.66 323 SER A O 1
ATOM 2397 N N . GLY A 1 324 ? 58.625 -15.224 -9.163 1.00 40.16 324 GLY A N 1
ATOM 2398 C CA . GLY A 1 324 ? 57.204 -15.555 -9.166 1.00 40.16 324 GLY A CA 1
ATOM 2399 C C . GLY A 1 324 ? 56.461 -15.262 -7.866 1.00 40.16 324 GLY A C 1
ATOM 2400 O O . GLY A 1 324 ? 57.051 -15.041 -6.818 1.00 40.16 324 GLY A O 1
ATOM 2401 N N . SER A 1 325 ? 55.138 -15.368 -7.935 1.00 35.78 325 SER A N 1
ATOM 2402 C CA . SER A 1 325 ? 54.337 -16.048 -6.915 1.00 35.78 325 SER A CA 1
ATOM 2403 C C . SER A 1 325 ? 52.998 -16.436 -7.542 1.00 35.78 325 SER A C 1
ATOM 2405 O O . SER A 1 325 ? 52.364 -15.643 -8.236 1.00 35.78 325 SER A O 1
ATOM 2407 N N . GLY A 1 326 ? 52.627 -17.704 -7.382 1.00 37.66 326 GLY A N 1
ATOM 2408 C CA . GLY A 1 326 ? 51.358 -18.240 -7.847 1.00 37.66 326 GLY A CA 1
ATOM 2409 C C . GLY A 1 326 ? 50.249 -17.947 -6.845 1.00 37.66 326 GLY A C 1
ATOM 2410 O O . GLY A 1 326 ? 50.426 -18.153 -5.647 1.00 37.66 326 GLY A O 1
ATOM 2411 N N . VAL A 1 327 ? 49.089 -17.535 -7.351 1.00 36.03 327 VAL A N 1
ATOM 2412 C CA . VAL A 1 327 ? 47.819 -17.586 -6.623 1.00 36.03 327 VAL A CA 1
ATOM 2413 C C . VAL A 1 327 ? 46.797 -18.238 -7.550 1.00 36.03 327 VAL A C 1
ATOM 2415 O O . VAL A 1 327 ? 46.308 -17.631 -8.499 1.00 36.03 327 VAL A O 1
ATOM 2418 N N . GLN A 1 328 ? 46.533 -19.520 -7.301 1.00 37.62 328 GLN A N 1
ATOM 2419 C CA . GLN A 1 328 ? 45.431 -20.271 -7.899 1.00 37.62 328 GLN A CA 1
ATOM 2420 C C . GLN A 1 328 ? 44.117 -19.818 -7.251 1.00 37.62 328 GLN A C 1
ATOM 2422 O O . GLN A 1 328 ? 43.910 -20.023 -6.057 1.00 37.62 328 GLN A O 1
ATOM 2427 N N . GLY A 1 329 ? 43.231 -19.207 -8.040 1.00 33.78 329 GLY A N 1
ATOM 2428 C CA . GLY A 1 329 ? 41.828 -18.992 -7.681 1.00 33.78 329 GLY A CA 1
ATOM 2429 C C . GLY A 1 329 ? 40.962 -20.176 -8.140 1.00 33.78 329 GLY A C 1
ATOM 2430 O O . GLY A 1 329 ? 41.245 -20.752 -9.193 1.00 33.78 329 GLY A O 1
ATOM 2431 N N . PRO A 1 330 ? 39.933 -20.579 -7.372 1.00 35.69 330 PRO A N 1
ATOM 2432 C CA . PRO A 1 330 ? 39.236 -21.842 -7.579 1.00 35.69 330 PRO A CA 1
ATOM 2433 C C . PRO A 1 330 ? 38.258 -21.798 -8.759 1.00 35.69 330 PRO A C 1
ATOM 2435 O O . PRO A 1 330 ? 37.475 -20.863 -8.926 1.00 35.69 330 PRO A O 1
ATOM 2438 N N . ALA A 1 331 ? 38.274 -22.877 -9.541 1.00 32.66 331 ALA A N 1
ATOM 2439 C CA . ALA A 1 331 ? 37.293 -23.178 -10.571 1.00 32.66 331 ALA A CA 1
ATOM 2440 C C . ALA A 1 331 ? 35.917 -23.448 -9.938 1.00 32.66 331 ALA A C 1
ATOM 2442 O O . ALA A 1 331 ? 35.726 -24.437 -9.227 1.00 32.66 331 ALA A O 1
ATOM 2443 N N . ALA A 1 332 ? 34.945 -22.580 -10.219 1.00 32.41 332 ALA A N 1
ATOM 2444 C CA . ALA A 1 332 ? 33.548 -22.808 -9.876 1.00 32.41 332 ALA A CA 1
ATOM 2445 C C . ALA A 1 332 ? 32.941 -23.831 -10.850 1.00 32.41 332 ALA A C 1
ATOM 2447 O O . ALA A 1 332 ? 32.634 -23.528 -12.002 1.00 32.41 332 ALA A O 1
ATOM 2448 N N . THR A 1 333 ? 32.778 -25.065 -10.380 1.00 34.50 333 THR A N 1
ATOM 2449 C CA . THR A 1 333 ? 31.979 -26.096 -11.044 1.00 34.50 333 THR A CA 1
ATOM 2450 C C . THR A 1 333 ? 30.494 -25.826 -10.793 1.00 34.50 333 THR A C 1
ATOM 2452 O O . THR A 1 333 ? 30.050 -25.634 -9.663 1.00 34.50 333 THR A O 1
ATOM 2455 N N . ARG A 1 334 ? 29.712 -25.773 -11.872 1.00 32.28 334 ARG A N 1
ATOM 2456 C CA . ARG A 1 334 ? 28.260 -25.561 -11.855 1.00 32.28 334 ARG A CA 1
ATOM 2457 C C . ARG A 1 334 ? 27.567 -26.909 -11.593 1.00 32.28 334 ARG A C 1
ATOM 2459 O O . ARG A 1 334 ? 27.769 -27.820 -12.396 1.00 32.28 334 ARG A O 1
ATOM 2466 N N . PRO A 1 335 ? 26.754 -27.083 -10.536 1.00 32.84 335 PRO A N 1
ATOM 2467 C CA . PRO A 1 335 ? 25.966 -28.299 -10.384 1.00 32.84 335 PRO A CA 1
ATOM 2468 C C . PRO A 1 335 ? 24.757 -28.262 -11.328 1.00 32.84 335 PRO A C 1
ATOM 2470 O O . PRO A 1 335 ? 23.966 -27.317 -11.329 1.00 32.84 335 PRO A O 1
ATOM 2473 N N . VAL A 1 336 ? 24.617 -29.313 -12.135 1.00 34.94 336 VAL A N 1
ATOM 2474 C CA . VAL A 1 336 ? 23.401 -29.628 -12.889 1.00 34.94 336 VAL A CA 1
ATOM 2475 C C . VAL A 1 336 ? 22.371 -30.146 -11.885 1.00 34.94 336 VAL A C 1
ATOM 2477 O O . VAL A 1 336 ? 22.454 -31.286 -11.435 1.00 34.94 336 VAL A O 1
ATOM 2480 N N . ALA A 1 337 ? 21.425 -29.296 -11.492 1.00 32.66 337 ALA A N 1
ATOM 2481 C CA . ALA A 1 337 ? 20.274 -29.709 -10.699 1.00 32.66 337 ALA A CA 1
ATOM 2482 C C . ALA A 1 337 ? 19.191 -30.260 -11.637 1.00 32.66 337 ALA A C 1
ATOM 2484 O O . ALA A 1 337 ? 18.646 -29.536 -12.471 1.00 32.66 337 ALA A O 1
ATOM 2485 N N . ALA A 1 338 ? 18.905 -31.554 -11.504 1.00 34.28 338 ALA A N 1
ATOM 2486 C CA . ALA A 1 338 ? 17.783 -32.216 -12.151 1.00 34.28 338 ALA A CA 1
ATOM 2487 C C . ALA A 1 338 ? 16.454 -31.646 -11.624 1.00 34.28 338 ALA A C 1
ATOM 2489 O O . ALA A 1 338 ? 16.245 -31.541 -10.414 1.00 34.28 338 ALA A O 1
ATOM 2490 N N . ALA A 1 339 ? 15.559 -31.275 -12.538 1.00 37.78 339 ALA A N 1
ATOM 2491 C CA . ALA A 1 339 ? 14.202 -30.853 -12.215 1.00 37.78 339 ALA A CA 1
ATOM 2492 C C . ALA A 1 339 ? 13.345 -32.060 -11.775 1.00 37.78 339 ALA A C 1
ATOM 2494 O O . ALA A 1 339 ? 13.435 -33.118 -12.403 1.00 37.78 339 ALA A O 1
ATOM 2495 N N . PRO A 1 340 ? 12.493 -31.929 -10.741 1.00 43.31 340 PRO A N 1
ATOM 2496 C CA . PRO A 1 340 ? 11.531 -32.968 -10.388 1.00 43.31 340 PRO A CA 1
ATOM 2497 C C . PRO A 1 340 ? 10.320 -32.957 -11.344 1.00 43.31 340 PRO A C 1
ATOM 2499 O O . PRO A 1 340 ? 9.938 -31.892 -11.840 1.00 43.31 340 PRO A O 1
ATOM 2502 N N . PRO A 1 341 ? 9.673 -34.112 -11.589 1.00 40.78 341 PRO A N 1
ATOM 2503 C CA . PRO A 1 341 ? 8.448 -34.173 -12.377 1.00 40.78 341 PRO A CA 1
ATOM 2504 C C . PRO A 1 341 ? 7.265 -33.638 -11.559 1.00 40.78 341 PRO A C 1
ATOM 2506 O O . PRO A 1 341 ? 6.948 -34.156 -10.490 1.00 40.78 341 PRO A O 1
ATOM 2509 N N . ALA A 1 342 ? 6.590 -32.608 -12.070 1.00 35.09 342 ALA A N 1
ATOM 2510 C CA . ALA A 1 342 ? 5.311 -32.153 -11.536 1.00 35.09 342 ALA A CA 1
ATOM 2511 C C . ALA A 1 342 ? 4.170 -32.951 -12.193 1.00 35.09 342 ALA A C 1
ATOM 2513 O O . ALA A 1 342 ? 3.884 -32.782 -13.378 1.00 35.09 342 ALA A O 1
ATOM 2514 N N . GLN A 1 343 ? 3.538 -33.828 -11.412 1.00 37.03 343 GLN A N 1
ATOM 2515 C CA . GLN A 1 343 ? 2.272 -34.498 -11.718 1.00 37.03 343 GLN A CA 1
ATOM 2516 C C . GLN A 1 343 ? 1.123 -33.842 -10.931 1.00 37.03 343 GLN A C 1
ATOM 2518 O O . GLN A 1 343 ? 1.278 -33.555 -9.747 1.00 37.03 343 GLN A O 1
ATOM 2523 N N . GLY A 1 344 ? -0.036 -33.703 -11.592 1.00 33.72 344 GLY A N 1
ATOM 2524 C CA . GLY A 1 344 ? -1.354 -33.369 -11.020 1.00 33.72 344 GLY A CA 1
ATOM 2525 C C . GLY A 1 344 ? -1.678 -31.870 -11.085 1.00 33.72 344 GLY A C 1
ATOM 2526 O O . GLY A 1 344 ? -0.965 -31.069 -10.502 1.00 33.72 344 GLY A O 1
ATOM 2527 N N . GLY A 1 345 ? -2.690 -31.369 -11.798 1.00 33.91 345 GLY A N 1
ATOM 2528 C CA . GLY A 1 345 ? -3.973 -31.953 -12.199 1.00 33.91 345 GLY A CA 1
ATOM 2529 C C . GLY A 1 345 ? -5.091 -31.242 -11.426 1.00 33.91 345 GLY A C 1
ATOM 2530 O O . GLY A 1 345 ? -5.094 -31.357 -10.209 1.00 33.91 345 GLY A O 1
ATOM 2531 N N . LEU A 1 346 ? -5.960 -30.511 -12.152 1.00 33.03 346 LEU A N 1
ATOM 2532 C CA . LEU A 1 346 ? -7.209 -29.774 -11.808 1.00 33.03 346 LEU A CA 1
ATOM 2533 C C . LEU A 1 346 ? -7.116 -28.395 -12.510 1.00 33.03 346 LEU A C 1
ATOM 2535 O O . LEU A 1 346 ? -6.229 -27.619 -12.188 1.00 33.03 346 LEU A O 1
ATOM 2539 N N . GLY A 1 347 ? -7.882 -27.997 -13.529 1.00 34.25 347 GLY A N 1
ATOM 2540 C CA . GLY A 1 347 ? -9.230 -28.357 -13.968 1.00 34.25 347 GLY A CA 1
ATOM 2541 C C . GLY A 1 347 ? -10.060 -27.062 -14.053 1.00 34.25 347 GLY A C 1
ATOM 2542 O O . GLY A 1 347 ? -10.659 -26.680 -13.057 1.00 34.25 347 GLY A O 1
ATOM 2543 N N . GLY A 1 348 ? -10.059 -26.357 -15.196 1.00 32.06 348 GLY A N 1
ATOM 2544 C CA . GLY A 1 348 ? -10.828 -25.112 -15.419 1.00 32.06 348 GLY A CA 1
ATOM 2545 C C . GLY A 1 348 ? -10.522 -24.444 -16.774 1.00 32.06 348 GLY A C 1
ATOM 2546 O O . GLY A 1 348 ? -9.437 -24.677 -17.300 1.00 32.06 348 GLY A O 1
ATOM 2547 N N . PRO A 1 349 ? -11.472 -23.708 -17.393 1.00 39.09 349 PRO A N 1
ATOM 2548 C CA . PRO A 1 349 ? -11.730 -23.793 -18.828 1.00 39.09 349 PRO A CA 1
ATOM 2549 C C . PRO A 1 349 ? -10.796 -22.975 -19.723 1.00 39.09 349 PRO A C 1
ATOM 2551 O O . PRO A 1 349 ? -10.354 -21.873 -19.415 1.00 39.09 349 PRO A O 1
ATOM 2554 N N . VAL A 1 350 ? -10.581 -23.583 -20.885 1.00 35.09 350 VAL A N 1
ATOM 2555 C CA . VAL A 1 350 ? -9.832 -23.152 -22.058 1.00 35.09 350 VAL A CA 1
ATOM 2556 C C . VAL A 1 350 ? -10.439 -21.883 -22.657 1.00 35.09 350 VAL A C 1
ATOM 2558 O O . VAL A 1 350 ? -11.559 -21.913 -23.163 1.00 35.09 350 VAL A O 1
ATOM 2561 N N . THR A 1 351 ? -9.671 -20.795 -22.690 1.00 34.62 351 THR A N 1
ATOM 2562 C CA . THR A 1 351 ? -9.800 -19.784 -23.743 1.00 34.62 351 THR A CA 1
ATOM 2563 C C . THR A 1 351 ? -8.669 -20.002 -24.738 1.00 34.62 351 THR A C 1
ATOM 2565 O O . THR A 1 351 ? -7.495 -19.725 -24.506 1.00 34.62 351 THR A O 1
ATOM 2568 N N . THR A 1 352 ? -9.048 -20.608 -25.854 1.00 34.50 352 THR A N 1
ATOM 2569 C CA . THR A 1 352 ? -8.235 -20.852 -27.036 1.00 34.50 352 THR A CA 1
ATOM 2570 C C . THR A 1 352 ? -7.799 -19.511 -27.625 1.00 34.50 352 THR A C 1
ATOM 2572 O O . THR A 1 352 ? -8.577 -18.847 -28.304 1.00 34.50 352 THR A O 1
ATOM 2575 N N . PHE A 1 353 ? -6.545 -19.126 -27.401 1.00 33.09 353 PHE A N 1
ATOM 2576 C CA . PHE A 1 353 ? -5.823 -18.267 -28.332 1.00 33.09 353 PHE A CA 1
ATOM 2577 C C . PHE A 1 353 ? -4.744 -19.097 -29.013 1.00 33.09 353 PHE A C 1
ATOM 2579 O O . PHE A 1 353 ? -4.025 -19.871 -28.382 1.00 33.09 353 PHE A O 1
ATOM 2586 N N . ALA A 1 354 ? -4.742 -18.992 -30.336 1.00 31.89 354 ALA A N 1
ATOM 2587 C CA . ALA A 1 354 ? -4.029 -19.836 -31.269 1.00 31.89 354 ALA A CA 1
ATOM 2588 C C . ALA A 1 354 ? -2.554 -20.022 -30.892 1.00 31.89 354 ALA A C 1
ATOM 2590 O O . ALA A 1 354 ? -1.756 -19.087 -30.939 1.00 31.89 354 ALA A O 1
ATOM 2591 N N . SER A 1 355 ? -2.183 -21.271 -30.615 1.00 30.50 355 SER A N 1
ATOM 2592 C CA . SER A 1 355 ? -0.821 -21.741 -30.810 1.00 30.50 355 SER A CA 1
ATOM 2593 C C . SER A 1 355 ? -0.509 -21.640 -32.304 1.00 30.50 355 SER A C 1
ATOM 2595 O O . SER A 1 355 ? -0.819 -22.545 -33.083 1.00 30.50 355 SER A O 1
ATOM 2597 N N . VAL A 1 356 ? 0.071 -20.515 -32.719 1.00 32.47 356 VAL A N 1
ATOM 2598 C CA . VAL A 1 356 ? 0.822 -20.461 -33.972 1.00 32.47 356 VAL A CA 1
ATOM 2599 C C . VAL A 1 356 ? 1.926 -21.499 -33.830 1.00 32.47 356 VAL A C 1
ATOM 2601 O O . VAL A 1 356 ? 2.665 -21.503 -32.845 1.00 32.47 356 VAL A O 1
ATOM 2604 N N . GLY A 1 357 ? 1.902 -22.460 -34.750 1.00 30.66 357 GLY A N 1
ATOM 2605 C CA . GLY A 1 357 ? 2.598 -23.725 -34.627 1.00 30.66 357 GLY A CA 1
ATOM 2606 C C . GLY A 1 357 ? 4.094 -23.585 -34.388 1.00 30.66 357 GLY A C 1
ATOM 2607 O O . GLY A 1 357 ? 4.716 -22.554 -34.643 1.00 30.66 357 GLY A O 1
ATOM 2608 N N . THR A 1 358 ? 4.669 -24.690 -33.935 1.00 34.12 358 THR A N 1
ATOM 2609 C CA . THR A 1 358 ? 6.086 -25.008 -34.067 1.00 34.12 358 THR A CA 1
ATOM 2610 C C . THR A 1 358 ? 6.469 -24.971 -35.550 1.00 34.12 358 THR A C 1
ATOM 2612 O O . THR A 1 358 ? 6.547 -26.005 -36.209 1.00 34.12 358 THR A O 1
ATOM 2615 N N . ALA A 1 359 ? 6.636 -23.769 -36.095 1.00 31.92 359 ALA A N 1
ATOM 2616 C CA . ALA A 1 359 ? 7.322 -23.554 -37.346 1.00 31.92 359 ALA A CA 1
ATOM 2617 C C . ALA A 1 359 ? 8.787 -23.905 -37.100 1.00 31.92 359 ALA A C 1
ATOM 2619 O O . ALA A 1 359 ? 9.395 -23.450 -36.124 1.00 31.92 359 ALA A O 1
ATOM 2620 N N . GLU A 1 360 ? 9.314 -24.760 -37.970 1.00 35.03 360 GLU A N 1
ATOM 2621 C CA . GLU A 1 360 ? 10.741 -24.978 -38.132 1.00 35.03 360 GLU A CA 1
ATOM 2622 C C . GLU A 1 360 ? 11.510 -23.653 -38.016 1.00 35.03 360 GLU A C 1
ATOM 2624 O O . GLU A 1 360 ? 11.017 -22.608 -38.461 1.00 35.03 360 GLU A O 1
ATOM 2629 N N . PRO A 1 361 ? 12.717 -23.666 -37.426 1.00 40.59 361 PRO A N 1
ATOM 2630 C CA . PRO A 1 361 ? 13.565 -22.485 -37.427 1.00 40.59 361 PRO A CA 1
ATOM 2631 C C . PRO A 1 361 ? 13.705 -21.990 -38.877 1.00 40.59 361 PRO A C 1
ATOM 2633 O O . PRO A 1 361 ? 14.045 -22.792 -39.750 1.00 40.59 361 PRO A O 1
ATOM 2636 N N . PRO A 1 362 ? 13.425 -20.707 -39.171 1.00 35.69 362 PRO A N 1
ATOM 2637 C CA . PRO A 1 362 ? 13.485 -20.221 -40.538 1.00 35.69 362 PRO A CA 1
ATOM 2638 C C . PRO A 1 362 ? 14.891 -20.449 -41.101 1.00 35.69 362 PRO A C 1
ATOM 2640 O O . PRO A 1 362 ? 15.896 -20.113 -40.472 1.00 35.69 362 PRO A O 1
ATOM 2643 N N . ALA A 1 363 ? 14.936 -21.044 -42.293 1.00 42.22 363 ALA A N 1
ATOM 2644 C CA . ALA A 1 363 ? 16.115 -21.503 -43.023 1.00 42.22 363 ALA A CA 1
ATOM 2645 C C . ALA A 1 363 ? 17.055 -20.377 -43.512 1.00 42.22 363 ALA A C 1
ATOM 2647 O O . ALA A 1 363 ? 17.765 -20.538 -44.499 1.00 42.22 363 ALA A O 1
ATOM 2648 N N . TRP A 1 364 ? 17.130 -19.242 -42.810 1.00 49.47 364 TRP A N 1
ATOM 2649 C CA . TRP A 1 364 ? 18.173 -18.236 -43.049 1.00 49.47 364 TRP A CA 1
ATOM 2650 C C . TRP A 1 364 ? 19.553 -18.688 -42.536 1.00 49.47 364 TRP A C 1
ATOM 2652 O O . TRP A 1 364 ? 20.549 -18.008 -42.760 1.00 49.47 364 TRP A O 1
ATOM 2662 N N . ALA A 1 365 ? 19.632 -19.855 -41.886 1.00 42.25 365 ALA A N 1
ATOM 2663 C CA . ALA A 1 365 ? 20.876 -20.464 -41.420 1.00 42.25 365 ALA A CA 1
ATOM 2664 C C . ALA A 1 365 ? 21.523 -21.453 -42.413 1.00 42.25 365 ALA A C 1
ATOM 2666 O O . ALA A 1 365 ? 22.537 -22.062 -42.073 1.00 42.25 365 ALA A O 1
ATOM 2667 N N . GLY A 1 366 ? 20.999 -21.625 -43.632 1.00 48.97 366 GLY A N 1
ATOM 2668 C CA . GLY A 1 366 ? 21.649 -22.514 -44.594 1.00 48.97 366 GLY A CA 1
ATOM 2669 C C . GLY A 1 366 ? 21.118 -22.429 -46.015 1.00 48.97 366 GLY A C 1
ATOM 2670 O O . GLY A 1 366 ? 20.178 -23.138 -46.345 1.00 48.97 366 GLY A O 1
ATOM 2671 N N . ALA A 1 367 ? 21.775 -21.627 -46.857 1.00 38.38 367 ALA A N 1
ATOM 2672 C CA . ALA A 1 367 ? 22.074 -21.942 -48.259 1.00 38.38 367 ALA A CA 1
ATOM 2673 C C . ALA A 1 367 ? 22.835 -20.780 -48.919 1.00 38.38 367 ALA A C 1
ATOM 2675 O O . ALA A 1 367 ? 22.399 -19.636 -48.857 1.00 38.38 367 ALA A O 1
ATOM 2676 N N . GLY A 1 368 ? 23.929 -21.100 -49.618 1.00 36.88 368 GLY A N 1
ATOM 2677 C CA . GLY A 1 368 ? 24.398 -20.277 -50.735 1.00 36.88 368 GLY A CA 1
ATOM 2678 C C . GLY A 1 368 ? 25.628 -19.412 -50.482 1.00 36.88 368 GLY A C 1
ATOM 2679 O O . GLY A 1 368 ? 25.585 -18.208 -50.702 1.00 36.88 368 GLY A O 1
ATOM 2680 N N . SER A 1 369 ? 26.756 -20.033 -50.130 1.00 40.66 369 SER A N 1
ATOM 2681 C CA . SER A 1 369 ? 28.061 -19.499 -50.541 1.00 40.66 369 SER A CA 1
ATOM 2682 C C . SER A 1 369 ? 28.181 -19.677 -52.059 1.00 40.66 369 SER A C 1
ATOM 2684 O O . SER A 1 369 ? 28.652 -20.705 -52.541 1.00 40.66 369 SER A O 1
ATOM 2686 N N . ALA A 1 370 ? 27.650 -18.716 -52.812 1.00 41.44 370 ALA A N 1
ATOM 2687 C CA . ALA A 1 370 ? 27.996 -18.517 -54.209 1.00 41.44 370 ALA A CA 1
ATOM 2688 C C . ALA A 1 370 ? 29.001 -17.368 -54.244 1.00 41.44 370 ALA A C 1
ATOM 2690 O O . ALA A 1 370 ? 28.665 -16.225 -53.936 1.00 41.44 370 ALA A O 1
ATOM 2691 N N . ALA A 1 371 ? 30.246 -17.720 -54.555 1.00 45.16 371 ALA A N 1
ATOM 2692 C CA . ALA A 1 371 ? 31.345 -16.797 -54.761 1.00 45.16 371 ALA A CA 1
ATOM 2693 C C . ALA A 1 371 ? 30.974 -15.808 -55.873 1.00 45.16 371 ALA A C 1
ATOM 2695 O O . ALA A 1 371 ? 30.949 -16.147 -57.054 1.00 45.16 371 ALA A O 1
ATOM 2696 N N . VAL A 1 372 ? 30.640 -14.592 -5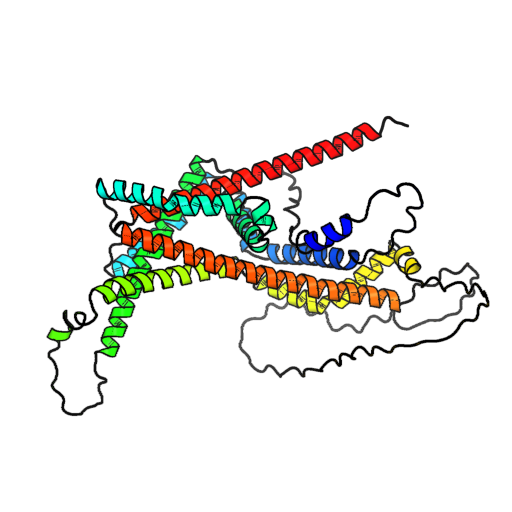5.463 1.00 45.59 372 VAL A N 1
ATOM 2697 C CA . VAL A 1 372 ? 30.634 -13.416 -56.319 1.00 45.59 372 VAL A CA 1
ATOM 2698 C C . VAL A 1 372 ? 31.847 -12.614 -55.878 1.00 45.59 372 VAL A C 1
ATOM 2700 O O . VAL A 1 372 ? 31.814 -11.946 -54.845 1.00 45.59 372 VAL A O 1
ATOM 2703 N N . ASP A 1 373 ? 32.930 -12.755 -56.642 1.00 46.78 373 ASP A N 1
ATOM 2704 C CA . ASP A 1 373 ? 34.123 -11.918 -56.546 1.00 46.78 373 ASP A CA 1
ATOM 2705 C C . ASP A 1 373 ? 33.738 -10.497 -56.960 1.00 46.78 373 ASP A C 1
ATOM 2707 O O . ASP A 1 373 ? 33.696 -10.136 -58.137 1.00 46.78 373 ASP A O 1
ATOM 2711 N N . VAL A 1 374 ? 33.381 -9.693 -55.965 1.00 47.25 374 VAL A N 1
ATOM 2712 C CA . VAL A 1 374 ? 33.332 -8.242 -56.082 1.00 47.25 374 VAL A CA 1
ATOM 2713 C C . VAL A 1 374 ? 34.394 -7.720 -55.136 1.00 47.25 374 VAL A C 1
ATOM 2715 O O . VAL A 1 374 ? 34.186 -7.653 -53.925 1.00 47.25 374 VAL A O 1
ATOM 2718 N N . ASP A 1 375 ? 35.528 -7.343 -55.721 1.00 47.44 375 ASP A N 1
ATOM 2719 C CA . ASP A 1 375 ? 36.569 -6.524 -55.109 1.00 47.44 375 ASP A CA 1
ATOM 2720 C C . ASP A 1 375 ? 35.993 -5.142 -54.754 1.00 47.44 375 ASP A C 1
ATOM 2722 O O . ASP A 1 375 ? 36.184 -4.138 -55.441 1.00 47.44 375 ASP A O 1
ATOM 2726 N N . LYS A 1 376 ? 35.218 -5.096 -53.672 1.00 49.44 376 LYS A N 1
ATOM 2727 C CA . LYS A 1 376 ? 34.889 -3.886 -52.924 1.00 49.44 376 LYS A CA 1
ATOM 2728 C C . LYS A 1 376 ? 35.401 -4.097 -51.517 1.00 49.44 376 LYS A C 1
ATOM 2730 O O . LYS A 1 376 ? 35.031 -5.072 -50.871 1.00 49.44 376 LYS A O 1
ATOM 2735 N N . GLU A 1 377 ? 36.247 -3.181 -51.067 1.00 47.31 377 GLU A N 1
ATOM 2736 C CA . GLU A 1 377 ? 36.839 -3.125 -49.734 1.00 47.31 377 GLU A CA 1
ATOM 2737 C C . GLU A 1 377 ? 35.821 -3.441 -48.621 1.00 47.31 377 GLU A C 1
ATOM 2739 O O . GLU A 1 377 ? 35.107 -2.588 -48.106 1.00 47.31 377 GLU A O 1
ATOM 2744 N N . GLY A 1 378 ? 35.750 -4.723 -48.264 1.00 53.53 378 GLY A N 1
ATOM 2745 C CA . GLY A 1 378 ? 36.092 -5.200 -46.933 1.00 53.53 378 GLY A CA 1
ATOM 2746 C C . GLY A 1 378 ? 35.166 -4.835 -45.778 1.00 53.53 378 GLY A C 1
ATOM 2747 O O . GLY A 1 378 ? 35.629 -4.860 -44.641 1.00 53.53 378 GLY A O 1
ATOM 2748 N N . ALA A 1 379 ? 33.882 -4.545 -46.000 1.00 58.00 379 ALA A N 1
ATOM 2749 C CA . ALA A 1 379 ? 32.894 -4.542 -44.918 1.00 58.00 379 ALA A CA 1
ATOM 2750 C C . ALA A 1 379 ? 32.611 -5.992 -44.473 1.00 58.00 379 ALA A C 1
ATOM 2752 O O . ALA A 1 379 ? 31.586 -6.586 -44.804 1.00 58.00 379 ALA A O 1
ATOM 2753 N N . THR A 1 380 ? 33.568 -6.599 -43.764 1.00 65.50 380 THR A N 1
ATOM 2754 C CA . THR A 1 380 ? 33.423 -7.930 -43.169 1.00 65.50 380 THR A CA 1
ATOM 2755 C C . THR A 1 380 ? 32.201 -7.930 -42.265 1.00 65.50 380 THR A C 1
ATOM 2757 O O . THR A 1 380 ? 32.171 -7.182 -41.284 1.00 65.50 380 THR A O 1
ATOM 2760 N N . ALA A 1 381 ? 31.204 -8.755 -42.596 1.00 64.88 381 ALA A N 1
ATOM 2761 C CA . ALA A 1 381 ? 30.018 -8.925 -41.772 1.00 64.88 381 ALA A CA 1
ATOM 2762 C C . ALA A 1 381 ? 30.433 -9.147 -40.306 1.00 64.88 381 ALA A C 1
ATOM 2764 O O . ALA A 1 381 ? 31.390 -9.891 -40.050 1.00 64.88 381 ALA A O 1
ATOM 2765 N N . PRO A 1 382 ? 29.764 -8.491 -39.343 1.00 65.44 382 PRO A N 1
ATOM 2766 C CA . PRO A 1 382 ? 30.125 -8.620 -37.944 1.00 65.44 382 PRO A CA 1
ATOM 2767 C C . PRO A 1 382 ? 30.138 -10.097 -37.529 1.00 65.44 382 PRO A C 1
ATOM 2769 O O . PRO A 1 382 ? 29.260 -10.860 -37.945 1.00 65.44 382 PRO A O 1
ATOM 2772 N N . PRO A 1 383 ? 31.113 -10.531 -36.710 1.00 80.44 383 PRO A N 1
ATOM 2773 C CA . PRO A 1 383 ? 31.208 -11.925 -36.309 1.00 80.44 383 PRO A CA 1
ATOM 2774 C C . PRO A 1 383 ? 29.929 -12.305 -35.561 1.00 80.44 383 PRO A C 1
ATOM 2776 O O . PRO A 1 383 ? 29.644 -11.762 -34.494 1.00 80.44 383 PRO A O 1
ATOM 2779 N N . ALA A 1 384 ? 29.166 -13.259 -36.101 1.00 84.88 384 ALA A N 1
ATOM 2780 C CA . ALA A 1 384 ? 27.885 -13.703 -35.541 1.00 84.88 384 ALA A CA 1
ATOM 2781 C C . ALA A 1 384 ? 27.969 -14.094 -34.047 1.00 84.88 384 ALA A C 1
ATOM 2783 O O . ALA A 1 384 ? 26.971 -14.040 -33.329 1.00 84.88 384 ALA A O 1
ATOM 2784 N N . GLY A 1 385 ? 29.165 -14.450 -33.561 1.00 87.56 385 GLY A N 1
ATOM 2785 C CA . GLY A 1 385 ? 29.441 -14.699 -32.146 1.00 87.56 385 GLY A CA 1
ATOM 2786 C C . GLY A 1 385 ? 29.296 -13.467 -31.243 1.00 87.56 385 GLY A C 1
ATOM 2787 O O . GLY A 1 385 ? 28.712 -13.588 -30.171 1.00 87.56 385 GLY A O 1
ATOM 2788 N N . ALA A 1 386 ? 29.742 -12.283 -31.677 1.00 87.25 386 ALA A N 1
ATOM 2789 C CA . ALA A 1 386 ? 29.695 -11.066 -30.858 1.00 87.25 386 ALA A CA 1
ATOM 2790 C C . ALA A 1 386 ? 28.254 -10.587 -30.619 1.00 87.25 386 ALA A C 1
ATOM 2792 O O . ALA A 1 386 ? 27.902 -10.182 -29.514 1.00 87.25 386 ALA A O 1
ATOM 2793 N N . LEU A 1 387 ? 27.397 -10.702 -31.637 1.00 89.06 387 LEU A N 1
ATOM 2794 C CA . LEU A 1 387 ? 25.977 -10.362 -31.537 1.00 89.06 387 LEU A CA 1
ATOM 2795 C C . LEU A 1 387 ? 25.224 -11.331 -30.612 1.00 89.06 387 LEU A C 1
ATOM 2797 O O . LEU A 1 387 ? 24.406 -10.899 -29.802 1.00 89.06 387 LEU A O 1
ATOM 2801 N N . ARG A 1 388 ? 25.531 -12.635 -30.685 1.00 91.69 388 ARG A N 1
ATOM 2802 C CA . ARG A 1 388 ? 24.970 -13.638 -29.764 1.00 91.69 388 ARG A CA 1
ATOM 2803 C C . ARG A 1 388 ? 25.393 -13.392 -28.320 1.00 91.69 388 ARG A C 1
ATOM 2805 O O . ARG A 1 388 ? 24.558 -13.517 -27.430 1.00 91.69 388 ARG A O 1
ATOM 2812 N N . GLN A 1 389 ? 26.655 -13.031 -28.099 1.00 90.25 389 GLN A N 1
ATOM 2813 C CA . GLN A 1 389 ? 27.164 -12.715 -26.768 1.00 90.25 389 GLN A CA 1
ATOM 2814 C C . GLN A 1 389 ? 26.482 -11.469 -26.192 1.00 90.25 389 GLN A C 1
ATOM 2816 O O . GLN A 1 389 ? 25.958 -11.534 -25.088 1.00 90.25 389 GLN A O 1
ATOM 2821 N N . LEU A 1 390 ? 26.367 -10.389 -26.973 1.00 88.00 390 LEU A N 1
ATOM 2822 C CA . LEU A 1 390 ? 25.654 -9.181 -26.549 1.00 88.00 390 LEU A CA 1
ATOM 2823 C C . LEU A 1 390 ? 24.186 -9.464 -26.186 1.00 88.00 390 LEU A C 1
ATOM 2825 O O . LEU A 1 390 ? 23.695 -8.979 -25.168 1.00 88.00 390 LEU A O 1
ATOM 2829 N N . GLY A 1 391 ? 23.484 -10.260 -27.000 1.00 91.38 391 GLY A N 1
ATOM 2830 C CA . GLY A 1 391 ? 22.103 -10.662 -26.720 1.00 91.38 391 GLY A CA 1
ATOM 2831 C C . GLY A 1 391 ? 21.971 -11.479 -25.429 1.00 91.38 391 GLY A C 1
ATOM 2832 O O . GLY A 1 391 ? 21.055 -11.231 -24.644 1.00 91.38 391 GLY A O 1
ATOM 2833 N N . ALA A 1 392 ? 22.905 -12.405 -25.180 1.00 93.50 392 ALA A N 1
ATOM 2834 C CA . ALA A 1 392 ? 22.957 -13.184 -23.943 1.00 93.50 392 ALA A CA 1
ATOM 2835 C C . ALA A 1 392 ? 23.227 -12.293 -22.716 1.00 93.50 392 ALA A C 1
ATOM 2837 O O . ALA A 1 392 ? 22.500 -12.384 -21.728 1.00 93.50 392 ALA A O 1
ATOM 2838 N N . ASP A 1 393 ? 24.185 -11.366 -22.812 1.00 90.56 393 ASP A N 1
ATOM 2839 C CA . ASP A 1 393 ? 24.518 -10.427 -21.734 1.00 90.56 393 ASP A CA 1
ATOM 2840 C C . ASP A 1 393 ? 23.317 -9.532 -21.371 1.00 90.56 393 ASP A C 1
ATOM 2842 O O . ASP A 1 393 ? 23.029 -9.295 -20.196 1.00 90.56 393 ASP A O 1
ATOM 2846 N N . MET A 1 394 ? 22.561 -9.060 -22.370 1.00 91.19 394 MET A N 1
ATOM 2847 C CA . MET A 1 394 ? 21.334 -8.283 -22.154 1.00 91.19 394 MET A CA 1
ATOM 2848 C C . MET A 1 394 ? 20.210 -9.117 -21.519 1.00 91.19 394 MET A C 1
ATOM 2850 O O . MET A 1 394 ? 19.497 -8.617 -20.644 1.00 91.19 394 MET A O 1
ATOM 2854 N N . ALA A 1 395 ? 20.053 -10.380 -21.925 1.00 94.19 395 ALA A N 1
ATOM 2855 C CA . ALA A 1 395 ? 19.063 -11.285 -21.346 1.00 94.19 395 ALA A CA 1
ATOM 2856 C C . ALA A 1 395 ? 19.375 -11.616 -19.878 1.00 94.19 395 ALA A C 1
ATOM 2858 O O . ALA A 1 395 ? 18.476 -11.593 -19.031 1.00 94.19 395 ALA A O 1
ATOM 2859 N N . ASP A 1 396 ? 20.645 -11.844 -19.548 1.00 94.94 396 ASP A N 1
ATOM 2860 C CA . ASP A 1 396 ? 21.088 -12.082 -18.175 1.00 94.94 396 ASP A CA 1
ATOM 2861 C C . ASP A 1 396 ? 20.975 -10.820 -17.308 1.00 94.94 396 ASP A C 1
ATOM 2863 O O . ASP A 1 396 ? 20.504 -10.893 -16.164 1.00 94.94 396 ASP A O 1
ATOM 2867 N N . ALA A 1 397 ? 21.286 -9.642 -17.863 1.00 92.25 397 ALA A N 1
ATOM 2868 C CA . ALA A 1 397 ? 21.020 -8.365 -17.203 1.00 92.25 397 ALA A CA 1
ATOM 2869 C C . ALA A 1 397 ? 19.520 -8.197 -16.904 1.00 92.25 397 ALA A C 1
ATOM 2871 O O . ALA A 1 397 ? 19.144 -7.836 -15.788 1.00 92.25 397 ALA A O 1
ATOM 2872 N N . PHE A 1 398 ? 18.640 -8.536 -17.851 1.00 94.81 398 PHE A N 1
ATOM 2873 C CA . PHE A 1 398 ? 17.189 -8.492 -17.655 1.00 94.81 398 PHE A CA 1
ATOM 2874 C C . PHE A 1 398 ? 16.696 -9.432 -16.557 1.00 94.81 398 PHE A C 1
ATOM 2876 O O . PHE A 1 398 ? 15.945 -8.997 -15.676 1.00 94.81 398 PHE A O 1
ATOM 2883 N N . ARG A 1 399 ? 17.146 -10.692 -16.545 1.00 95.06 399 ARG A N 1
ATOM 2884 C CA . ARG A 1 399 ? 16.830 -11.655 -15.473 1.00 95.06 399 ARG A CA 1
ATOM 2885 C C . ARG A 1 399 ? 17.279 -11.136 -14.107 1.00 95.06 399 ARG A C 1
ATOM 2887 O O . ARG A 1 399 ? 16.526 -11.207 -13.138 1.00 95.06 399 ARG A O 1
ATOM 2894 N N . THR A 1 400 ? 18.470 -10.548 -14.039 1.00 94.19 400 THR A N 1
ATOM 2895 C CA . THR A 1 400 ? 19.026 -9.992 -12.798 1.00 94.19 400 THR A CA 1
ATOM 2896 C C . THR A 1 400 ? 18.207 -8.804 -12.293 1.00 94.19 400 THR A C 1
ATOM 2898 O O . THR A 1 400 ? 17.779 -8.787 -11.139 1.00 94.19 400 THR A O 1
ATOM 2901 N N . VAL A 1 401 ? 17.921 -7.830 -13.161 1.00 92.94 401 VAL A N 1
ATOM 2902 C CA . VAL A 1 401 ? 17.147 -6.624 -12.819 1.00 92.94 401 VAL A CA 1
ATOM 2903 C C . VAL A 1 401 ? 15.730 -6.979 -12.369 1.00 92.94 401 VAL A C 1
ATOM 2905 O O . VAL A 1 401 ? 15.245 -6.467 -11.361 1.00 92.94 401 VAL A O 1
ATOM 2908 N N . SER A 1 402 ? 15.058 -7.873 -13.088 1.00 94.19 402 SER A N 1
ATOM 2909 C CA . SER A 1 402 ? 13.698 -8.308 -12.750 1.00 94.19 402 SER A CA 1
ATOM 2910 C C . SER A 1 402 ? 13.645 -9.126 -11.455 1.00 94.19 402 SER A C 1
ATOM 2912 O O . SER A 1 402 ? 12.731 -8.935 -10.650 1.00 94.19 402 SER A O 1
ATOM 2914 N N . ALA A 1 403 ? 14.646 -9.970 -11.184 1.00 94.62 403 ALA A N 1
ATOM 2915 C CA . ALA A 1 403 ? 14.778 -10.651 -9.898 1.00 94.62 403 ALA A CA 1
ATOM 2916 C C . ALA A 1 403 ? 14.988 -9.654 -8.745 1.00 94.62 403 ALA A C 1
ATOM 2918 O O . ALA A 1 403 ? 14.319 -9.754 -7.713 1.00 94.62 403 ALA A O 1
ATOM 2919 N N . LEU A 1 404 ? 15.859 -8.654 -8.930 1.00 91.81 404 LEU A N 1
ATOM 2920 C CA . LEU A 1 404 ? 16.070 -7.577 -7.957 1.00 91.81 404 LEU A CA 1
ATOM 2921 C C . LEU A 1 404 ? 14.792 -6.767 -7.710 1.00 91.81 404 LEU A C 1
ATOM 2923 O O . LEU A 1 404 ? 14.480 -6.461 -6.559 1.00 91.81 404 LEU A O 1
ATOM 2927 N N . TRP A 1 405 ? 14.020 -6.478 -8.758 1.00 92.56 405 TRP A N 1
ATOM 2928 C CA . TRP A 1 405 ? 12.725 -5.806 -8.644 1.00 92.56 405 TRP A CA 1
ATOM 2929 C C . TRP A 1 405 ? 11.705 -6.627 -7.838 1.00 92.56 405 TRP A C 1
ATOM 2931 O O . TRP A 1 405 ? 11.046 -6.095 -6.946 1.00 92.56 405 TRP A O 1
ATOM 2941 N N . MET A 1 406 ? 11.602 -7.939 -8.073 1.00 93.56 406 MET A N 1
ATOM 2942 C CA . MET A 1 406 ? 10.716 -8.798 -7.275 1.00 93.56 406 MET A CA 1
ATOM 2943 C C . MET A 1 406 ? 11.147 -8.853 -5.804 1.00 93.56 406 MET A C 1
ATOM 2945 O O . MET A 1 406 ? 10.311 -8.816 -4.897 1.00 93.56 406 MET A O 1
ATOM 2949 N N . LEU A 1 407 ? 12.456 -8.920 -5.542 1.00 92.88 407 LEU A N 1
ATOM 2950 C CA . LEU A 1 407 ? 12.992 -8.903 -4.182 1.00 92.88 407 LEU A CA 1
ATOM 2951 C C . LEU A 1 407 ? 12.724 -7.568 -3.477 1.00 92.88 407 LEU A C 1
ATOM 2953 O O . LEU A 1 407 ? 12.373 -7.576 -2.295 1.00 92.88 407 LEU A O 1
ATOM 2957 N N . SER A 1 408 ? 12.854 -6.435 -4.173 1.00 91.00 408 SER A N 1
ATOM 2958 C CA . SER A 1 408 ? 12.566 -5.119 -3.595 1.00 91.00 408 SER A CA 1
ATOM 2959 C C . SER A 1 408 ? 11.081 -4.966 -3.259 1.00 91.00 408 SER A C 1
ATOM 2961 O O . SER A 1 408 ? 10.759 -4.530 -2.153 1.00 91.00 408 SER A O 1
ATOM 2963 N N . ARG A 1 409 ? 10.176 -5.437 -4.129 1.00 92.44 409 ARG A N 1
ATOM 2964 C CA . ARG A 1 409 ? 8.726 -5.482 -3.865 1.00 92.44 409 ARG A CA 1
ATOM 2965 C C . ARG A 1 409 ? 8.375 -6.330 -2.648 1.00 92.44 409 ARG A C 1
ATOM 2967 O O . ARG A 1 409 ? 7.672 -5.856 -1.760 1.00 92.44 409 ARG A O 1
ATOM 2974 N N . ARG A 1 410 ? 8.949 -7.528 -2.519 1.00 93.25 410 ARG A N 1
ATOM 2975 C CA . ARG A 1 410 ? 8.744 -8.373 -1.326 1.00 93.25 410 ARG A CA 1
ATOM 2976 C C . ARG A 1 410 ? 9.255 -7.716 -0.044 1.00 93.25 410 ARG A C 1
ATOM 2978 O O . ARG A 1 410 ? 8.620 -7.838 1.001 1.00 93.25 410 ARG A O 1
ATOM 2985 N N . ARG A 1 411 ? 10.399 -7.021 -0.095 1.00 93.94 411 ARG A N 1
ATOM 2986 C CA . ARG A 1 411 ? 10.930 -6.265 1.056 1.00 93.94 411 ARG A CA 1
ATOM 2987 C C . ARG A 1 411 ? 10.006 -5.111 1.439 1.00 93.94 411 ARG A C 1
ATOM 2989 O O . ARG A 1 411 ? 9.732 -4.940 2.621 1.00 93.94 411 ARG A O 1
ATOM 2996 N N . MET A 1 412 ? 9.496 -4.376 0.453 1.00 93.94 412 MET A N 1
ATOM 2997 C CA . MET A 1 412 ? 8.511 -3.313 0.653 1.00 93.94 412 MET A CA 1
ATOM 2998 C C . MET A 1 412 ? 7.227 -3.851 1.290 1.00 93.94 412 MET A C 1
ATOM 3000 O O . MET A 1 412 ? 6.782 -3.298 2.289 1.00 93.94 412 MET A O 1
ATOM 3004 N N . ALA A 1 413 ? 6.675 -4.954 0.775 1.00 93.94 413 ALA A N 1
ATOM 3005 C CA . ALA A 1 413 ? 5.471 -5.574 1.321 1.00 93.94 413 ALA A CA 1
ATOM 3006 C C . ALA A 1 413 ? 5.668 -6.021 2.778 1.00 93.94 413 ALA A C 1
ATOM 3008 O O . ALA A 1 413 ? 4.830 -5.732 3.627 1.00 93.94 413 ALA A O 1
ATOM 3009 N N . ARG A 1 414 ? 6.808 -6.648 3.106 1.00 95.25 414 ARG A N 1
ATOM 3010 C CA . ARG A 1 414 ? 7.154 -7.019 4.492 1.00 95.25 414 ARG A CA 1
ATOM 3011 C C . ARG A 1 414 ? 7.324 -5.808 5.405 1.00 95.25 414 ARG A C 1
ATOM 3013 O O . ARG A 1 414 ? 6.907 -5.858 6.555 1.00 95.25 414 ARG A O 1
ATOM 3020 N N . LEU A 1 415 ? 7.937 -4.730 4.923 1.00 95.69 415 LEU A N 1
ATOM 3021 C CA . LEU A 1 415 ? 8.059 -3.505 5.710 1.00 95.69 415 LEU A CA 1
ATOM 3022 C C . LEU A 1 415 ? 6.679 -2.878 5.956 1.00 95.69 415 LEU A C 1
ATOM 3024 O O . LEU A 1 415 ? 6.371 -2.529 7.092 1.00 95.69 415 LEU A O 1
ATOM 3028 N N . GLY A 1 416 ? 5.839 -2.805 4.919 1.00 94.94 416 GLY A N 1
ATOM 3029 C CA . GLY A 1 416 ? 4.452 -2.351 5.019 1.00 94.94 416 GLY A CA 1
ATOM 3030 C C . GLY A 1 416 ? 3.653 -3.177 6.025 1.00 94.94 416 GLY A C 1
ATOM 3031 O O . GLY A 1 416 ? 3.034 -2.605 6.911 1.00 94.94 416 GLY A O 1
ATOM 3032 N N . TYR A 1 417 ? 3.768 -4.508 5.971 1.00 95.50 417 TYR A N 1
ATOM 3033 C CA . TYR A 1 417 ? 3.184 -5.423 6.954 1.00 95.50 417 TYR A CA 1
ATOM 3034 C C . TYR A 1 417 ? 3.532 -5.031 8.390 1.00 95.50 417 TYR A C 1
ATOM 3036 O O . TYR A 1 417 ? 2.642 -4.835 9.214 1.00 95.50 417 TYR A O 1
ATOM 3044 N N . VAL A 1 418 ? 4.832 -4.920 8.688 1.00 96.56 418 VAL A N 1
ATOM 3045 C CA . VAL A 1 418 ? 5.323 -4.658 10.045 1.00 96.56 418 VAL A CA 1
ATOM 3046 C C . VAL A 1 418 ? 4.862 -3.285 10.522 1.00 96.56 418 VAL A C 1
ATOM 3048 O O . VAL A 1 418 ? 4.364 -3.173 11.638 1.00 96.56 418 VAL A O 1
ATOM 3051 N N . LEU A 1 419 ? 4.970 -2.254 9.680 1.00 95.44 419 LEU A N 1
ATOM 3052 C CA . LEU A 1 419 ? 4.533 -0.900 10.027 1.00 95.44 419 LEU A CA 1
ATOM 3053 C C . LEU A 1 419 ? 3.023 -0.831 10.276 1.00 95.44 419 LEU A C 1
ATOM 3055 O O . LEU A 1 419 ? 2.598 -0.241 11.266 1.00 95.44 419 LEU A O 1
ATOM 3059 N N . THR A 1 420 ? 2.210 -1.478 9.439 1.00 95.12 420 THR A N 1
ATOM 3060 C CA . THR A 1 420 ? 0.760 -1.557 9.652 1.00 95.12 420 THR A CA 1
ATOM 3061 C C . THR A 1 420 ? 0.432 -2.311 10.937 1.00 95.12 420 THR A C 1
ATOM 3063 O O . THR A 1 420 ? -0.392 -1.837 11.717 1.00 95.12 420 THR A O 1
ATOM 3066 N N . CYS A 1 421 ? 1.110 -3.430 11.212 1.00 94.56 421 CYS A N 1
ATOM 3067 C CA . CYS A 1 421 ? 0.920 -4.170 12.458 1.00 94.56 421 CYS A CA 1
ATOM 3068 C C . CYS A 1 421 ? 1.228 -3.302 13.685 1.00 94.56 421 CYS A C 1
ATOM 3070 O O . CYS A 1 421 ? 0.449 -3.279 14.638 1.00 94.56 421 CYS A O 1
ATOM 3072 N N . LEU A 1 422 ? 2.348 -2.572 13.656 1.00 94.94 422 LEU A N 1
ATOM 3073 C CA . LEU A 1 422 ? 2.754 -1.672 14.736 1.00 94.94 422 LEU A CA 1
ATOM 3074 C C . LEU A 1 422 ? 1.754 -0.528 14.923 1.00 94.94 422 LEU A C 1
ATOM 3076 O O . LEU A 1 422 ? 1.373 -0.252 16.056 1.00 94.94 422 LEU A O 1
ATOM 3080 N N . ASN A 1 423 ? 1.277 0.085 13.837 1.00 94.75 423 ASN A N 1
ATOM 3081 C CA . ASN A 1 423 ? 0.293 1.167 13.900 1.00 94.75 423 ASN A CA 1
ATOM 3082 C C . ASN A 1 423 ? -1.038 0.700 14.503 1.00 94.75 423 ASN A C 1
ATOM 3084 O O . ASN A 1 423 ? -1.569 1.360 15.391 1.00 94.75 423 ASN A O 1
ATOM 3088 N N . ILE A 1 424 ? -1.566 -0.449 14.070 1.00 94.69 424 ILE A N 1
ATOM 3089 C CA . ILE A 1 424 ? -2.821 -0.982 14.620 1.00 94.69 424 ILE A CA 1
ATOM 3090 C C . ILE A 1 424 ? -2.647 -1.413 16.077 1.00 94.69 424 ILE A C 1
ATOM 3092 O O . ILE A 1 424 ? -3.501 -1.104 16.904 1.00 94.69 424 ILE A O 1
ATOM 3096 N N . SER A 1 425 ? -1.520 -2.042 16.422 1.00 93.12 425 SER A N 1
ATOM 3097 C CA . SER A 1 425 ? -1.209 -2.392 17.815 1.00 93.12 425 SER A CA 1
ATOM 3098 C C . SER A 1 425 ? -1.118 -1.143 18.696 1.00 93.12 425 SER A C 1
ATOM 3100 O O . SER A 1 425 ? -1.640 -1.129 19.807 1.00 93.12 425 SER A O 1
ATOM 3102 N N . TYR A 1 426 ? -0.497 -0.075 18.190 1.00 94.94 426 TYR A N 1
ATOM 3103 C CA . TYR A 1 426 ? -0.402 1.207 18.880 1.00 94.94 426 TYR A CA 1
ATOM 3104 C C . TYR A 1 426 ? -1.782 1.830 19.118 1.00 94.94 426 TYR A C 1
ATOM 3106 O O . TYR A 1 426 ? -2.105 2.177 20.251 1.00 94.94 426 TYR A O 1
ATOM 3114 N N . LEU A 1 427 ? -2.625 1.918 18.084 1.00 95.19 427 LEU A N 1
ATOM 3115 C CA . LEU A 1 427 ? -3.986 2.451 18.213 1.00 95.19 427 LEU A CA 1
ATOM 3116 C C . LEU A 1 427 ? -4.847 1.604 19.157 1.00 95.19 427 LEU A C 1
ATOM 3118 O O . LEU A 1 427 ? -5.650 2.148 19.909 1.00 95.19 427 LEU A O 1
ATOM 3122 N N . TYR A 1 428 ? -4.642 0.288 19.176 1.00 93.69 428 TYR A N 1
ATOM 3123 C CA . TYR A 1 428 ? -5.297 -0.595 20.133 1.00 93.69 428 TYR A CA 1
ATOM 3124 C C . TYR A 1 428 ? -4.865 -0.298 21.577 1.00 93.69 428 TYR A C 1
ATOM 3126 O O . TYR A 1 428 ? -5.707 -0.236 22.470 1.00 93.69 428 TYR A O 1
ATOM 3134 N N . ILE A 1 429 ? -3.571 -0.066 21.825 1.00 92.25 429 ILE A N 1
ATOM 3135 C CA . ILE A 1 429 ? -3.087 0.349 23.151 1.00 92.25 429 ILE A CA 1
ATOM 3136 C C . ILE A 1 429 ? -3.730 1.679 23.552 1.00 92.25 429 ILE A C 1
ATOM 3138 O O . ILE A 1 429 ? -4.235 1.782 24.666 1.00 92.25 429 ILE A O 1
ATOM 3142 N N . VAL A 1 430 ? -3.777 2.658 22.641 1.00 95.06 430 VAL A N 1
ATOM 3143 C CA . VAL A 1 430 ? -4.424 3.959 22.885 1.00 95.06 430 VAL A CA 1
ATOM 3144 C C . VAL A 1 430 ? -5.892 3.776 23.273 1.00 95.06 430 VAL A C 1
ATOM 3146 O O . VAL A 1 430 ? -6.340 4.366 24.258 1.00 95.06 430 VAL A O 1
ATOM 3149 N N . TRP A 1 431 ? -6.620 2.911 22.560 1.00 95.38 431 TRP A N 1
ATOM 3150 C CA . TRP A 1 431 ? -8.007 2.574 22.884 1.00 95.38 431 TRP A CA 1
ATOM 3151 C C . TRP A 1 431 ? -8.147 2.025 24.307 1.00 95.38 431 TRP A C 1
ATOM 3153 O O . TRP A 1 431 ? -8.957 2.525 25.085 1.00 95.38 431 TRP A O 1
ATOM 3163 N N . HIS A 1 432 ? -7.315 1.048 24.679 1.00 91.44 432 HIS A N 1
ATOM 3164 C CA . HIS A 1 432 ? -7.346 0.445 26.016 1.00 91.44 432 HIS A CA 1
ATOM 3165 C C . HIS A 1 432 ? -6.949 1.417 27.121 1.00 91.44 432 HIS A C 1
ATOM 3167 O O . HIS A 1 432 ? -7.502 1.335 28.212 1.00 91.44 432 HIS A O 1
ATOM 3173 N N . THR A 1 433 ? -6.022 2.340 26.860 1.00 92.81 433 THR A N 1
ATOM 3174 C CA . THR A 1 433 ? -5.615 3.343 27.854 1.00 92.81 433 THR A CA 1
ATOM 3175 C C . THR A 1 433 ? -6.658 4.434 28.064 1.00 92.81 433 THR A C 1
ATOM 3177 O O . THR A 1 433 ? -6.787 4.933 29.177 1.00 92.81 433 THR A O 1
ATOM 3180 N N . ALA A 1 434 ? -7.393 4.809 27.015 1.00 95.50 434 ALA A N 1
ATOM 3181 C CA . ALA A 1 434 ? -8.416 5.849 27.086 1.00 95.50 434 ALA A CA 1
ATOM 3182 C C . ALA A 1 434 ? -9.798 5.303 27.481 1.00 95.50 434 ALA A C 1
ATOM 3184 O O . ALA A 1 434 ? -10.669 6.083 27.854 1.00 95.50 434 ALA A O 1
ATOM 3185 N N . HIS A 1 435 ? -10.002 3.983 27.376 1.00 93.75 435 HIS A N 1
ATOM 3186 C CA . HIS A 1 435 ? -11.300 3.315 27.529 1.00 93.75 435 HIS A CA 1
ATOM 3187 C C . HIS A 1 435 ? -12.406 3.886 26.623 1.00 93.75 435 HIS A C 1
ATOM 3189 O O . HIS A 1 435 ? -13.589 3.741 26.915 1.00 93.75 435 HIS A O 1
ATOM 3195 N N . ASP A 1 436 ? -12.019 4.531 25.523 1.00 96.25 436 ASP A N 1
ATOM 3196 C CA . ASP A 1 436 ? -12.924 5.221 24.610 1.00 96.25 436 ASP A CA 1
ATOM 3197 C C . ASP A 1 436 ? -12.322 5.221 23.200 1.00 96.25 436 ASP A C 1
ATOM 3199 O O . ASP A 1 436 ? -11.148 5.559 22.997 1.00 96.25 436 ASP A O 1
ATOM 3203 N N . LEU A 1 437 ? -13.117 4.811 22.213 1.00 95.88 437 LEU A N 1
ATOM 3204 C CA . LEU A 1 437 ? -12.705 4.718 20.815 1.00 95.88 437 LEU A CA 1
ATOM 3205 C C . LEU A 1 437 ? -12.517 6.104 20.155 1.00 95.88 437 LEU A C 1
ATOM 3207 O O . LEU A 1 437 ? -11.848 6.207 19.124 1.00 95.88 437 LEU A O 1
ATOM 3211 N N . ALA A 1 438 ? -12.994 7.197 20.762 1.00 97.38 438 ALA A N 1
ATOM 3212 C CA . ALA A 1 438 ? -12.733 8.557 20.284 1.00 97.38 438 ALA A CA 1
ATOM 3213 C C . ALA A 1 438 ? -11.227 8.886 20.233 1.00 97.38 438 ALA A C 1
ATOM 3215 O O . ALA A 1 438 ? -10.770 9.579 19.316 1.00 97.38 438 ALA A O 1
ATOM 3216 N N . ALA A 1 439 ? -10.435 8.346 21.169 1.00 97.50 439 ALA A N 1
ATOM 3217 C CA . ALA A 1 439 ? -8.988 8.555 21.230 1.00 97.50 439 ALA A CA 1
ATOM 3218 C C . ALA A 1 439 ? -8.237 7.977 20.007 1.00 97.50 439 ALA A C 1
ATOM 3220 O O . ALA A 1 439 ? -7.588 8.746 19.289 1.00 97.50 439 ALA A O 1
ATOM 3221 N N . PRO A 1 440 ? -8.319 6.665 19.696 1.00 97.31 440 PRO A N 1
ATOM 3222 C CA . PRO A 1 440 ? -7.666 6.103 18.515 1.00 97.31 440 PRO A CA 1
ATOM 3223 C C . PRO A 1 440 ? -8.247 6.638 17.200 1.00 97.31 440 PRO A C 1
ATOM 3225 O O . PRO A 1 440 ? -7.490 6.775 16.240 1.00 97.31 440 PRO A O 1
ATOM 3228 N N . ILE A 1 441 ? -9.542 6.990 17.139 1.00 97.44 441 ILE A N 1
ATOM 3229 C CA . ILE A 1 441 ? -10.130 7.633 15.951 1.00 97.44 441 ILE A CA 1
ATOM 3230 C C . ILE A 1 441 ? -9.471 8.979 15.687 1.00 97.44 441 ILE A C 1
ATOM 3232 O O . ILE A 1 441 ? -9.029 9.232 14.568 1.00 97.44 441 ILE A O 1
ATOM 3236 N N . THR A 1 442 ? -9.348 9.820 16.713 1.00 98.00 442 THR A N 1
ATOM 3237 C CA . THR A 1 442 ? -8.708 11.133 16.577 1.00 98.00 442 THR A CA 1
ATOM 3238 C C . THR A 1 442 ? -7.237 10.988 16.187 1.00 98.00 442 THR A C 1
ATOM 3240 O O . THR A 1 442 ? -6.773 11.670 15.272 1.00 98.00 442 THR A O 1
ATOM 3243 N N . ALA A 1 443 ? -6.515 10.048 16.809 1.00 97.75 443 ALA A N 1
ATOM 3244 C CA . ALA A 1 443 ? -5.119 9.772 16.475 1.00 97.75 443 ALA A CA 1
ATOM 3245 C C . ALA A 1 443 ? -4.944 9.301 15.020 1.00 97.75 443 ALA A C 1
ATOM 3247 O O . ALA A 1 443 ? -4.100 9.822 14.286 1.00 97.75 443 ALA A O 1
ATOM 3248 N N . GLY A 1 444 ? -5.771 8.345 14.586 1.00 97.25 444 GLY A N 1
ATOM 3249 C CA . GLY A 1 444 ? -5.774 7.831 13.220 1.00 97.25 444 GLY A CA 1
ATOM 3250 C C . GLY A 1 444 ? -6.165 8.891 12.192 1.00 97.25 444 GLY A C 1
ATOM 3251 O O . GLY A 1 444 ? -5.548 8.960 11.131 1.00 97.25 444 GLY A O 1
ATOM 3252 N N . LEU A 1 445 ? -7.140 9.748 12.512 1.00 97.69 445 LEU A N 1
ATOM 3253 C CA . LEU A 1 445 ? -7.606 10.817 11.629 1.00 97.69 445 LEU A CA 1
ATOM 3254 C C . LEU A 1 445 ? -6.510 11.858 11.396 1.00 97.69 445 LEU A C 1
ATOM 3256 O O . LEU A 1 445 ? -6.250 12.219 10.251 1.00 97.69 445 LEU A O 1
ATOM 3260 N N . LEU A 1 446 ? -5.830 12.302 12.458 1.00 97.81 446 LEU A N 1
ATOM 3261 C CA . LEU A 1 446 ? -4.720 13.253 12.351 1.00 97.81 446 LEU A CA 1
ATOM 3262 C C . LEU A 1 446 ? -3.553 12.678 11.546 1.00 97.81 446 LEU A C 1
ATOM 3264 O O . LEU A 1 446 ? -2.977 13.383 10.713 1.00 97.81 446 LEU A O 1
ATOM 3268 N N . LEU A 1 447 ? -3.217 11.401 11.765 1.00 97.12 447 LEU A N 1
ATOM 3269 C CA . LEU A 1 447 ? -2.182 10.714 10.995 1.00 97.12 447 LEU A CA 1
ATOM 3270 C C . LEU A 1 447 ? -2.558 10.618 9.514 1.00 97.12 447 LEU A C 1
ATOM 3272 O O . LEU A 1 447 ? -1.766 11.013 8.660 1.00 97.12 447 LEU A O 1
ATOM 3276 N N . ALA A 1 448 ? -3.766 10.140 9.208 1.00 96.75 448 ALA A N 1
ATOM 3277 C CA . ALA A 1 448 ? -4.246 10.012 7.838 1.00 96.75 448 ALA A CA 1
ATOM 3278 C C . ALA A 1 448 ? -4.298 11.369 7.128 1.00 96.75 448 ALA A C 1
ATOM 3280 O O . ALA A 1 448 ? -3.792 11.493 6.017 1.00 96.75 448 ALA A O 1
ATOM 3281 N N . LEU A 1 449 ? -4.838 12.401 7.782 1.00 97.19 449 LEU A N 1
ATOM 3282 C CA . LEU A 1 449 ? -4.906 13.752 7.230 1.00 97.19 449 LEU A CA 1
ATOM 3283 C C . LEU A 1 449 ? -3.509 14.296 6.918 1.00 97.19 449 LEU A C 1
ATOM 3285 O O . LEU A 1 449 ? -3.287 14.856 5.849 1.00 97.19 449 LEU A O 1
ATOM 3289 N N . THR A 1 450 ? -2.556 14.091 7.826 1.00 96.88 450 THR A N 1
ATOM 3290 C CA . THR A 1 450 ? -1.174 14.540 7.641 1.00 96.88 450 THR A CA 1
ATOM 3291 C C . THR A 1 450 ? -0.510 13.820 6.469 1.00 96.88 450 THR A C 1
ATOM 3293 O O . THR A 1 450 ? 0.131 14.464 5.643 1.00 96.88 450 THR A O 1
ATOM 3296 N N . GLU A 1 451 ? -0.704 12.506 6.338 1.00 96.50 451 GLU A N 1
ATOM 3297 C CA . GLU A 1 451 ? -0.208 11.738 5.192 1.00 96.50 451 GLU A CA 1
ATOM 3298 C C . GLU A 1 451 ? -0.816 12.216 3.866 1.00 96.50 451 GLU A C 1
ATOM 3300 O O . GLU A 1 451 ? -0.081 12.404 2.895 1.00 96.50 451 GLU A O 1
ATOM 3305 N N . LEU A 1 452 ? -2.128 12.478 3.827 1.00 96.38 452 LEU A N 1
ATOM 3306 C CA . LEU A 1 452 ? -2.810 13.024 2.648 1.00 96.38 452 LEU A CA 1
ATOM 3307 C C . LEU A 1 452 ? -2.246 14.406 2.275 1.00 96.38 452 LEU A C 1
ATOM 3309 O O . LEU A 1 452 ? -1.842 14.623 1.134 1.00 96.38 452 LEU A O 1
ATOM 3313 N N . MET A 1 453 ? -2.107 15.315 3.240 1.00 96.50 453 MET A N 1
ATOM 3314 C CA . MET A 1 453 ? -1.524 16.639 2.996 1.00 96.50 453 MET A CA 1
ATOM 3315 C C . MET A 1 453 ? -0.074 16.556 2.490 1.00 96.50 453 MET A C 1
ATOM 3317 O O . MET A 1 453 ? 0.315 17.264 1.559 1.00 96.50 453 MET A O 1
ATOM 3321 N N . LEU A 1 454 ? 0.736 15.658 3.061 1.00 95.56 454 LEU A N 1
ATOM 3322 C CA . LEU A 1 454 ? 2.127 15.452 2.647 1.00 95.56 454 LEU A CA 1
ATOM 3323 C C . LEU A 1 454 ? 2.236 14.889 1.225 1.00 95.56 454 LEU A C 1
ATOM 3325 O O . LEU A 1 454 ? 3.172 15.237 0.501 1.00 95.56 454 LEU A O 1
ATOM 3329 N N . ILE A 1 455 ? 1.309 14.018 0.818 1.00 95.00 455 ILE A N 1
ATOM 3330 C CA . ILE A 1 455 ? 1.244 13.494 -0.553 1.00 95.00 455 ILE A CA 1
ATOM 3331 C C . ILE A 1 455 ? 0.893 14.622 -1.532 1.00 95.00 455 ILE A C 1
ATOM 3333 O O . ILE A 1 455 ? 1.594 14.784 -2.532 1.00 95.00 455 ILE A O 1
ATOM 3337 N N . GLN A 1 456 ? -0.117 15.438 -1.218 1.00 94.94 456 GLN A N 1
ATOM 3338 C CA . GLN A 1 456 ? -0.543 16.554 -2.067 1.00 94.94 456 GLN A CA 1
ATOM 3339 C C . GLN A 1 456 ? 0.580 17.582 -2.278 1.00 94.94 456 GLN A C 1
ATOM 3341 O O . GLN A 1 456 ? 0.920 17.907 -3.416 1.00 94.94 456 GLN A O 1
ATOM 3346 N N . HIS A 1 457 ? 1.234 18.028 -1.200 1.00 94.56 457 HIS A N 1
ATOM 3347 C CA . HIS A 1 457 ? 2.343 18.983 -1.299 1.00 94.56 457 HIS A CA 1
ATOM 3348 C C . HIS A 1 457 ? 3.550 18.425 -2.064 1.00 94.56 457 HIS A C 1
ATOM 3350 O O . HIS A 1 457 ? 4.235 19.162 -2.782 1.00 94.56 457 HIS A O 1
ATOM 3356 N N . TYR A 1 458 ? 3.827 17.122 -1.941 1.00 91.38 458 TYR A N 1
ATOM 3357 C CA . TYR A 1 458 ? 4.900 16.489 -2.707 1.00 91.38 458 TYR A CA 1
ATOM 3358 C C . TYR A 1 458 ? 4.607 16.507 -4.213 1.00 91.38 458 TYR A C 1
ATOM 3360 O O . TYR A 1 458 ? 5.501 16.787 -5.021 1.00 91.38 458 TYR A O 1
ATOM 3368 N N . ASP A 1 459 ? 3.356 16.250 -4.594 1.00 90.25 459 ASP A N 1
ATOM 3369 C CA . ASP A 1 459 ? 2.930 16.259 -5.988 1.00 90.25 459 ASP A CA 1
ATOM 3370 C C . ASP A 1 459 ? 3.018 17.660 -6.604 1.00 90.25 459 ASP A C 1
ATOM 3372 O O . ASP A 1 459 ? 3.622 17.812 -7.673 1.00 90.25 459 ASP A O 1
ATOM 3376 N N . GLU A 1 460 ? 2.535 18.688 -5.905 1.00 92.25 460 GLU A N 1
ATOM 3377 C CA . GLU A 1 460 ? 2.629 20.093 -6.328 1.00 92.25 460 GLU A CA 1
ATOM 3378 C C . GLU A 1 460 ? 4.088 20.532 -6.528 1.00 92.25 460 GLU A C 1
ATOM 3380 O O . GLU A 1 460 ? 4.450 21.095 -7.569 1.00 92.25 460 GLU A O 1
ATOM 3385 N N . GLY A 1 461 ? 4.963 20.200 -5.572 1.00 91.44 461 GLY A N 1
ATOM 3386 C CA . GLY A 1 461 ? 6.390 20.504 -5.659 1.00 91.44 461 GLY A CA 1
ATOM 3387 C C . GLY A 1 461 ? 7.074 19.808 -6.841 1.00 91.44 461 GLY A C 1
ATOM 3388 O O . GLY A 1 461 ? 7.887 20.414 -7.550 1.00 91.44 461 GLY A O 1
ATOM 3389 N N . SER A 1 462 ? 6.720 18.546 -7.105 1.00 89.69 462 SER A N 1
ATOM 3390 C CA . SER A 1 462 ? 7.277 17.773 -8.221 1.00 89.69 462 SER A CA 1
ATOM 3391 C C . SER A 1 462 ? 6.831 18.305 -9.592 1.00 89.69 462 SER A C 1
ATOM 3393 O O . SER A 1 462 ? 7.638 18.365 -10.532 1.00 89.69 462 SER A O 1
ATOM 3395 N N . ALA A 1 463 ? 5.577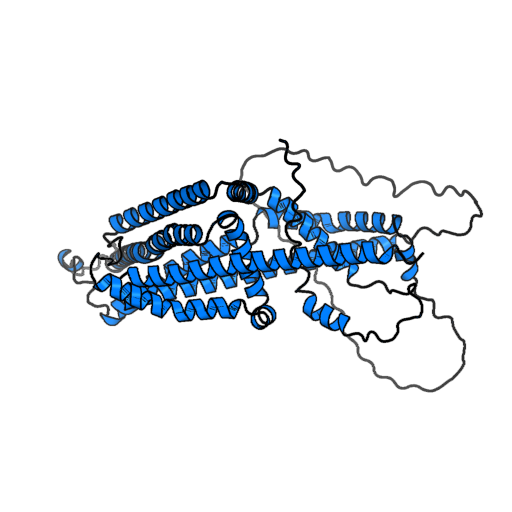 18.752 -9.700 1.00 90.38 463 ALA A N 1
ATOM 3396 C CA . ALA A 1 463 ? 5.017 19.346 -10.906 1.00 90.38 463 ALA A CA 1
ATOM 3397 C C . ALA A 1 463 ? 5.666 20.705 -11.200 1.00 90.38 463 ALA A C 1
ATOM 3399 O O . ALA A 1 463 ? 6.140 20.931 -12.318 1.00 90.38 463 ALA A O 1
ATOM 3400 N N . ALA A 1 464 ? 5.793 21.566 -10.185 1.00 92.25 464 ALA A N 1
ATOM 3401 C CA . ALA A 1 464 ? 6.454 22.863 -10.305 1.00 92.25 464 ALA A CA 1
ATOM 3402 C C . ALA A 1 464 ? 7.928 22.722 -10.721 1.00 92.25 464 ALA A C 1
ATOM 3404 O O . ALA A 1 464 ? 8.393 23.410 -11.634 1.00 92.25 464 ALA A O 1
ATOM 3405 N N . ALA A 1 465 ? 8.665 21.784 -10.116 1.00 91.25 465 ALA A N 1
ATOM 3406 C CA . ALA A 1 465 ? 10.051 21.506 -10.493 1.00 91.25 465 ALA A CA 1
ATOM 3407 C C . ALA A 1 465 ? 10.169 21.002 -11.943 1.00 91.25 465 ALA A C 1
ATOM 3409 O O . ALA A 1 465 ? 11.072 21.409 -12.678 1.00 91.25 465 ALA A O 1
ATOM 3410 N N . SER A 1 466 ? 9.242 20.145 -12.379 1.00 90.75 466 SER A N 1
ATOM 3411 C CA . SER A 1 466 ? 9.209 19.622 -13.750 1.00 90.75 466 SER A CA 1
ATOM 3412 C C . SER A 1 466 ? 8.879 20.708 -14.777 1.00 90.75 466 SER A C 1
ATOM 3414 O O . SER A 1 466 ? 9.502 20.751 -15.838 1.00 90.75 466 SER A O 1
ATOM 3416 N N . ALA A 1 467 ? 7.953 21.616 -14.459 1.00 92.44 467 ALA A N 1
ATOM 3417 C CA . ALA A 1 467 ? 7.621 22.764 -15.300 1.00 92.44 467 ALA A CA 1
ATOM 3418 C C . ALA A 1 467 ? 8.822 23.708 -15.467 1.00 92.44 467 ALA A C 1
ATOM 3420 O O . ALA A 1 467 ? 9.176 24.044 -16.596 1.00 92.44 467 ALA A O 1
ATOM 3421 N N . ARG A 1 468 ? 9.526 24.032 -14.371 1.00 95.56 468 ARG A N 1
ATOM 3422 C CA . ARG A 1 468 ? 10.753 24.849 -14.413 1.00 95.56 468 ARG A CA 1
ATOM 3423 C C . ARG A 1 468 ? 11.849 24.209 -15.266 1.00 95.56 468 ARG A C 1
ATOM 3425 O O . ARG A 1 468 ? 12.499 24.899 -16.042 1.00 95.56 468 ARG A O 1
ATOM 3432 N N . ARG A 1 469 ? 12.037 22.885 -15.176 1.00 93.75 469 ARG A N 1
ATOM 3433 C CA . ARG A 1 469 ? 13.005 22.162 -16.025 1.00 93.75 469 ARG A CA 1
ATOM 3434 C C . ARG A 1 469 ? 12.649 22.237 -17.508 1.00 93.75 469 ARG A C 1
ATOM 3436 O O . ARG A 1 469 ? 13.546 22.386 -18.329 1.00 93.75 469 ARG A O 1
ATOM 3443 N N . ARG A 1 470 ? 11.360 22.152 -17.854 1.00 93.69 470 ARG A N 1
ATOM 3444 C CA . ARG A 1 470 ? 10.901 22.303 -19.245 1.00 93.69 470 ARG A CA 1
ATOM 3445 C C . ARG A 1 470 ? 11.126 23.724 -19.754 1.00 93.69 470 ARG A C 1
ATOM 3447 O O . ARG A 1 470 ? 11.680 23.871 -20.832 1.00 93.69 470 ARG A O 1
ATOM 3454 N N . GLN A 1 471 ? 10.788 24.736 -18.956 1.00 95.00 471 GLN A N 1
ATOM 3455 C CA . GLN A 1 471 ? 11.030 26.144 -19.292 1.00 95.00 471 GLN A CA 1
ATOM 3456 C C . GLN A 1 471 ? 12.524 26.453 -19.473 1.00 95.00 471 GLN A C 1
ATOM 3458 O O . GLN A 1 471 ? 12.911 27.149 -20.404 1.00 95.00 471 GLN A O 1
ATOM 3463 N N . ALA A 1 472 ? 13.389 25.891 -18.625 1.00 93.94 472 ALA A N 1
ATOM 3464 C CA . ALA A 1 472 ? 14.835 26.039 -18.776 1.00 93.94 472 ALA A CA 1
ATOM 3465 C C . ALA A 1 472 ? 15.369 25.347 -20.045 1.00 93.94 472 ALA A C 1
ATOM 3467 O O . ALA A 1 472 ? 16.314 25.835 -20.661 1.00 93.94 472 ALA A O 1
ATOM 3468 N N . ALA A 1 473 ? 14.776 24.218 -20.447 1.00 93.06 473 ALA A N 1
ATOM 3469 C CA . ALA A 1 473 ? 15.146 23.525 -21.678 1.00 93.06 473 ALA A CA 1
ATOM 3470 C C . ALA A 1 473 ? 14.707 24.302 -22.931 1.00 93.06 473 ALA A C 1
ATOM 3472 O O . ALA A 1 473 ? 15.496 24.412 -23.864 1.00 93.06 473 ALA A O 1
ATOM 3473 N N . THR A 1 474 ? 13.502 24.885 -22.933 1.00 94.75 474 THR A N 1
ATOM 3474 C CA . THR A 1 474 ? 13.027 25.722 -24.048 1.00 94.75 474 THR A CA 1
ATOM 3475 C C . THR A 1 474 ? 13.837 27.012 -24.165 1.00 94.75 474 THR A C 1
ATOM 3477 O O . THR A 1 474 ? 14.273 27.347 -25.258 1.00 94.75 474 THR A O 1
ATOM 3480 N N . ALA A 1 475 ? 14.166 27.669 -23.047 1.00 94.12 475 ALA A N 1
ATOM 3481 C CA . ALA A 1 475 ? 15.003 28.873 -23.057 1.00 94.12 475 ALA A CA 1
ATOM 3482 C C . ALA A 1 475 ? 16.422 28.618 -23.608 1.00 94.12 475 ALA A C 1
ATOM 3484 O O . ALA A 1 475 ? 16.997 29.475 -24.273 1.00 94.12 475 ALA A O 1
ATOM 3485 N N . ARG A 1 476 ? 16.994 27.428 -23.369 1.00 93.44 476 ARG A N 1
ATOM 3486 C CA . ARG A 1 476 ? 18.285 27.029 -23.960 1.00 93.44 476 ARG A CA 1
ATOM 3487 C C . ARG A 1 476 ? 18.199 26.764 -25.461 1.00 93.44 476 ARG A C 1
ATOM 3489 O O . ARG A 1 476 ? 19.189 26.976 -26.149 1.00 93.44 476 ARG A O 1
ATOM 3496 N N . GLN A 1 477 ? 17.055 26.286 -25.949 1.00 91.25 477 GLN A N 1
ATOM 3497 C CA . GLN A 1 477 ? 16.834 26.102 -27.383 1.00 91.25 477 GLN A CA 1
ATOM 3498 C C . GLN A 1 477 ? 16.670 27.447 -28.095 1.00 91.25 477 GLN A C 1
ATOM 3500 O O . GLN A 1 477 ? 17.247 27.632 -29.158 1.00 91.25 477 GLN A O 1
ATOM 3505 N N . GLU A 1 478 ? 15.960 28.399 -27.487 1.00 92.00 478 GLU A N 1
ATOM 3506 C CA . GLU A 1 478 ? 15.763 29.737 -28.060 1.00 92.00 478 GLU A CA 1
ATOM 3507 C C . GLU A 1 478 ? 17.044 30.586 -28.018 1.00 92.00 478 GLU A C 1
ATOM 3509 O O . GLU A 1 478 ? 17.382 31.234 -29.002 1.00 92.00 478 GLU A O 1
ATOM 3514 N N . GLY A 1 479 ? 17.820 30.535 -26.929 1.00 88.25 479 GLY A N 1
ATOM 3515 C CA . GLY A 1 479 ? 19.070 31.302 -26.806 1.00 88.25 479 GLY A CA 1
ATOM 3516 C C . GLY A 1 479 ? 20.264 30.758 -27.604 1.00 88.25 479 GLY A C 1
ATOM 3517 O O . GLY A 1 479 ? 21.306 31.408 -27.650 1.00 88.25 479 GLY A O 1
ATOM 3518 N N . GLY A 1 480 ? 20.151 29.564 -28.195 1.00 85.81 480 GLY A N 1
ATOM 3519 C CA . GLY A 1 480 ? 21.211 28.938 -28.992 1.00 85.81 480 GLY A CA 1
ATOM 3520 C C . GLY A 1 480 ? 21.163 29.255 -30.489 1.00 85.81 480 GLY A C 1
ATOM 3521 O O . GLY A 1 480 ? 22.116 28.925 -31.182 1.00 85.81 480 GLY A O 1
ATOM 3522 N N . GLY A 1 481 ? 20.079 29.868 -30.983 1.00 80.06 481 GLY A N 1
ATOM 3523 C CA . GLY A 1 481 ? 19.854 30.101 -32.417 1.00 80.06 481 GLY A CA 1
ATOM 3524 C C . GLY A 1 481 ? 20.363 31.436 -32.973 1.00 80.06 481 GLY A C 1
ATOM 3525 O O . GLY A 1 481 ? 20.287 31.635 -34.175 1.00 80.06 481 GLY A O 1
ATOM 3526 N N . ASP A 1 482 ? 20.873 32.335 -32.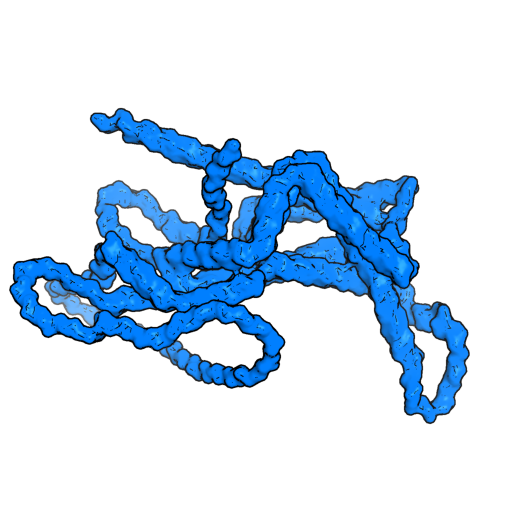127 1.00 74.94 482 ASP A N 1
ATOM 3527 C CA . ASP A 1 482 ? 21.229 33.722 -32.498 1.00 74.94 482 ASP A CA 1
ATOM 3528 C C . ASP A 1 482 ? 22.760 33.946 -32.576 1.00 74.94 482 ASP A C 1
ATOM 3530 O O . ASP A 1 482 ? 23.261 35.053 -32.375 1.00 74.94 482 ASP A O 1
ATOM 3534 N N . ARG A 1 483 ? 23.536 32.868 -32.775 1.00 66.94 483 ARG A N 1
ATOM 3535 C CA . ARG A 1 483 ? 25.015 32.889 -32.823 1.00 66.94 483 ARG A CA 1
ATOM 3536 C C . ARG A 1 483 ? 25.632 32.371 -34.129 1.00 66.94 483 ARG A C 1
ATOM 3538 O O . ARG A 1 483 ? 26.846 32.170 -34.156 1.00 66.94 483 ARG A O 1
ATOM 3545 N N . ASP A 1 484 ? 24.825 32.232 -35.173 1.00 58.06 484 ASP A N 1
ATOM 3546 C CA . ASP A 1 484 ? 25.279 32.050 -36.558 1.00 58.06 484 ASP A CA 1
ATOM 3547 C C . ASP A 1 484 ? 25.067 33.357 -37.335 1.00 58.06 484 ASP A C 1
ATOM 3549 O O . ASP A 1 484 ? 25.923 33.682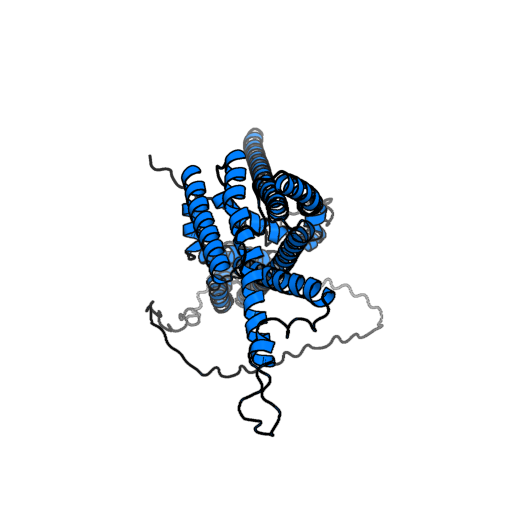 -38.193 1.00 58.06 484 ASP A O 1
#

pLDDT: mean 77.04, std 22.29, range [30.5, 98.0]

Secondary structure (DSSP, 8-state):
-------------THHHHHTHHHHHHHHTS-----SS-GGG----THHHHHHHHHHHHHHHHHHHHT-HHHHHHHHHHTS-HHHHHHHHHHHHHHHHHHHHHHHHHHT--TTTT--SSHHHHHHHHHHHHHHHHHHHHHHHHTSHHHHHH-HHHHHHHHHHHHHHHHHHTT--HHHHHHHHHHHHHHHHHHHTHHHHHHHHHHHHHHHHHHHS--TT--S------GGGTTTTGGGGS-HHHHHHHHHHHHHHHHHHHHHHHHHHHHSPPHHHHHHHHHHHHHHHHHHHHHHHHHHHH-THHHHTTS-------------------------PPP--PPPP---------------------GGGS-------------PPPPHHHHHHHHHHHHHHHHHHHHHHHHHHHHHHHHHHHHHHHHHHHHHHHHHHHTSTHHHHHHHHHHHHHHHHHHHHHHHHHHHHHHHHHHHHHHHHHTTSS--

Organism: NCBI:txid2026947

Sequence (484 aa):
MQRTQKPCRLGRLRVTARATAGESAALQQSPADDAAADDSSRAYEPSVPYLAATQRLEELLEQASWCSEEEALRHEVANLIPELKLTLATNVGSLMALTAFVLCWVMGEDPLGGITLQSHSLDAAGLGAAYAAPLLLCSALSRLAPVRAAFPVLADLQDSTARTMRPMMADLDNTQLLLLALVLVPPALLLLLPTVHGCLAVAGAIAAADLTQPLPGLDGGGRQLPAEWLGAQGWLHVPLAVRRGLGALVPALCSAFYAGHVVTRQLDVNVHQAWALREAWAGADRYFLHTAAERVAERPDILLKNKPQSAGSSSRSGSCMASGSGVQGPAATRPVAAAPPAQGGLGGPVTTFASVGTAEPPAWAGAGSAAVDVDKEGATAPPAGALRQLGADMADAFRTVSALWMLSRRRMARLGYVLTCLNISYLYIVWHTAHDLAAPITAGLLLALTELMLIQHYDEGSAAASARRRQAATARQEGGGDRD